Protein AF-A0A853GNQ4-F1 (afdb_monomer)

Secondary structure (DSSP, 8-state):
-------EEEEETTEEEEEEEPPPPTT--TTTT---EEEEEE--GGG--GGGEEEEE-SPPTTS--TTTT-EEEEEEE-TTSSEEEEEEESSTTS-EEEEEEEHHHHHH-SSGGGPPPSS--EEE---SSTTTT-EEEEEE-SSEEEEEE--S-TTS--EEEEEETT--EEEEEE--GGGGGS-HHHHHHBTTTBEEEEEEEEEEEEETTEEEEEEEEEEEEEE-EEEETTEEEEE-SSSB-S--TT-TTTEEEESSPPSS-B--TTS-B-EEEEEEEEEEEEEE-S----TT---TTSS------TTTTSS---TT-------TTS-EEEEEE-TTTT--EEEEEEEETTEEEEE--STT--S--EEEEEEEESSS-EEEEEESSSS-GGGSEEEEEE-TT-SSSTT-EEEEETTTEEEEE-TT--EEEE--TTS-S-----SSSEEEEEEEETTEEEEEEEE-SS-EEEEE-TT--EEEEEE-TTS-EEEEEEE-TTT--EEESSTTT--SS-SSS-------SSPPP----GGG-----PPPHHHHHHHHTPPPEEE--HHHHHHHGGGPPPEEE--HHHHHHHHHHTT--GGGSTTEEEEEE--B--EEETTEEEE--B--EEEEEE-HHHHHHHHHHHHHHHHHTT--

Foldseek 3Di:
DDPFLEWEWAQDPNWIKIKTFFDADPPDDLQFWGRQAIWIAGDPDPPGDPVRIDGQGQEDDPPPPQPRNQWGDWGWYAAHVRQWIKIWTASHPPGAIKIFIFGRVCSVPDPHSNPGHGPEDIDGDAFDPFPFRRDFREWYHNPFKIWTWTGWFQLPTWTWIFIAGSNGHTPDIQTANQVLLVDAPQCQQQNPAQCHWQTWAWHYWYDDPQKIKTKIKTKGANWWAWEDDPNFIWGFNAAFDAQDDCVDSPTIDTHPDDGPPYHDDRHDGIGGDDDMDMDMDMDIDDDDPPDPPDDPRCNNVDDPDPPVCPPDPPPPPDDDDDDDVQDKDWDWDFDPPDDGDIATQWIDHPQKIWGWDPDPPDPRQFTKMFHADDDQAFGWTKTWGGDDDQQATWIWIQGDLNHPPAHRKIWTDGNNFFIWIAGPVRDIDTTDDPPDDSDDQDDPAWAFSFFDDDPNHTAWGWTDHPPDIDTDGPPQDWAFDFDDDPVRDTDGQWTLGSVPSDTGGPDPPPDDDAAQQGDDPDDDDPDDDDDDDDPVVDPPDDDDDPLLLQLLVQWDKDKDFDPVQCVVPPPPGDIDIDTDLVSSQVSSVVSVHGPVVDPFKDKDWDAWDDFDDDPNDTPDDTDHTDMDMDGPVVVSVVSVVSSVVVCVVVVND

Mean predicted aligned error: 16.54 Å

Structure (mmCIF, N/CA/C/O backbone):
data_AF-A0A853GNQ4-F1
#
_entry.id   AF-A0A853GNQ4-F1
#
loop_
_atom_site.group_PDB
_atom_site.id
_atom_site.type_symbol
_atom_site.label_atom_id
_atom_site.label_alt_id
_atom_site.label_comp_id
_atom_site.label_asym_id
_atom_site.label_entity_id
_atom_site.label_seq_id
_atom_site.pdbx_PDB_ins_code
_atom_site.Cartn_x
_atom_site.Cartn_y
_atom_site.Cartn_z
_atom_site.occupancy
_atom_site.B_iso_or_equiv
_atom_site.auth_seq_id
_atom_site.auth_comp_id
_atom_site.auth_asym_id
_atom_site.auth_atom_id
_atom_site.pdbx_PDB_model_num
ATOM 1 N N . MET A 1 1 ? -13.465 15.544 51.931 1.00 42.69 1 MET A N 1
ATOM 2 C CA . MET A 1 1 ? -12.890 16.417 50.878 1.00 42.69 1 MET A CA 1
ATOM 3 C C . MET A 1 1 ? -12.565 15.646 49.584 1.00 42.69 1 MET A C 1
ATOM 5 O O . MET A 1 1 ? -11.575 15.931 48.926 1.00 42.69 1 MET A O 1
ATOM 9 N N . SER A 1 2 ? -13.399 14.686 49.168 1.00 52.50 2 SER A N 1
ATOM 10 C CA . SER A 1 2 ? -13.294 14.018 47.859 1.00 52.50 2 SER A CA 1
ATOM 11 C C . SER A 1 2 ? -14.700 13.767 47.302 1.00 52.50 2 SER A C 1
ATOM 13 O O . SER A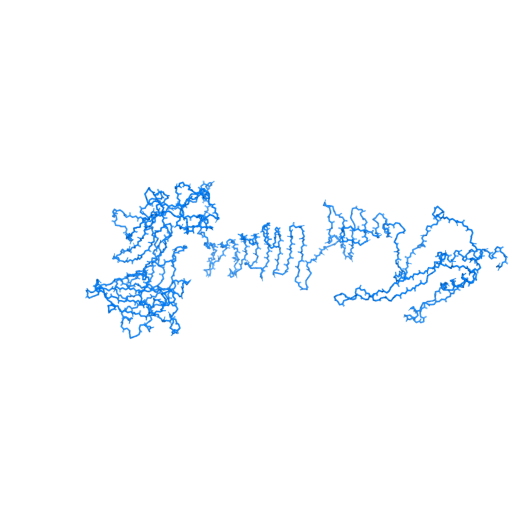 1 2 ? -15.667 13.877 48.052 1.00 52.50 2 SER A O 1
ATOM 15 N N . HIS A 1 3 ? -14.811 13.443 46.008 1.00 58.69 3 HIS A N 1
ATOM 16 C CA . HIS A 1 3 ? -16.085 13.203 45.309 1.00 58.69 3 HIS A CA 1
ATOM 17 C C . HIS A 1 3 ? -16.906 12.040 45.908 1.00 58.69 3 HIS A C 1
ATOM 19 O O . HIS A 1 3 ? -18.073 11.932 45.563 1.00 58.69 3 HIS A O 1
ATOM 25 N N . ALA A 1 4 ? -16.320 11.198 46.782 1.00 54.06 4 ALA A N 1
ATOM 26 C CA . ALA A 1 4 ? -16.986 10.092 47.488 1.00 54.06 4 ALA A CA 1
ATOM 27 C C . ALA A 1 4 ? -18.051 9.407 46.615 1.00 54.06 4 ALA A C 1
ATOM 29 O O . ALA A 1 4 ? -19.245 9.554 46.838 1.00 54.06 4 ALA A O 1
ATOM 30 N N . CYS A 1 5 ? -17.601 8.715 45.569 1.00 60.31 5 CYS A N 1
ATOM 31 C CA . CYS A 1 5 ? -18.469 8.093 44.561 1.00 60.31 5 CYS A CA 1
ATOM 32 C C . CYS A 1 5 ? -19.489 7.093 45.127 1.00 60.31 5 CYS A C 1
ATOM 34 O O . CYS A 1 5 ? -20.393 6.717 44.395 1.00 60.31 5 CYS A O 1
ATOM 36 N N . ASP A 1 6 ? -19.332 6.643 46.377 1.00 73.88 6 ASP A N 1
ATOM 37 C CA . ASP A 1 6 ? -20.373 5.880 47.058 1.00 73.88 6 ASP A CA 1
ATOM 38 C C . ASP A 1 6 ? -20.303 6.015 48.592 1.00 73.88 6 ASP A C 1
ATOM 40 O O . ASP A 1 6 ? -19.274 6.408 49.170 1.00 73.88 6 ASP A O 1
ATOM 44 N N . LEU A 1 7 ? -21.418 5.681 49.240 1.00 84.31 7 LEU A N 1
ATOM 45 C CA . LEU A 1 7 ? -21.620 5.687 50.684 1.00 84.31 7 LEU A CA 1
ATOM 46 C C . LEU A 1 7 ? -22.394 4.425 51.079 1.00 84.31 7 LEU A C 1
ATOM 48 O O . LEU A 1 7 ? -23.570 4.281 50.755 1.00 84.31 7 LEU A O 1
ATOM 52 N N . SER A 1 8 ? -21.761 3.536 51.839 1.00 88.75 8 SER A N 1
ATOM 53 C CA . SER A 1 8 ? -22.449 2.376 52.425 1.00 88.75 8 SER A CA 1
ATOM 54 C C . SER A 1 8 ? -22.716 2.601 53.909 1.00 88.75 8 SER A C 1
ATOM 56 O O . SER A 1 8 ? -22.018 3.375 54.564 1.00 88.75 8 SER A O 1
ATOM 58 N N . ALA A 1 9 ? -23.746 1.950 54.444 1.00 90.00 9 ALA A N 1
ATOM 59 C CA . ALA A 1 9 ? -24.198 2.156 55.813 1.00 90.00 9 ALA A CA 1
ATOM 60 C C . ALA A 1 9 ? -24.404 0.823 56.537 1.00 90.00 9 ALA A C 1
ATOM 62 O O . ALA A 1 9 ? -24.900 -0.135 55.947 1.00 90.00 9 ALA A O 1
ATOM 63 N N . LEU A 1 10 ? -24.052 0.779 57.821 1.00 90.88 10 LEU A N 1
ATOM 64 C CA . LEU A 1 10 ? -24.299 -0.352 58.715 1.00 90.88 10 LEU A CA 1
ATOM 65 C C . LEU A 1 10 ? -24.831 0.143 60.054 1.00 90.88 10 LEU A C 1
ATOM 67 O O . LEU A 1 10 ? -24.395 1.176 60.554 1.00 90.88 10 LEU A O 1
ATOM 71 N N . VAL A 1 11 ? -25.738 -0.621 60.655 1.00 89.81 11 VAL A N 1
ATOM 72 C CA . VAL A 1 11 ? -26.189 -0.380 62.028 1.00 89.81 11 VAL A CA 1
ATOM 73 C C . VAL A 1 11 ? -25.458 -1.353 62.945 1.00 89.81 11 VAL A C 1
ATOM 75 O O . VAL A 1 11 ? -25.589 -2.565 62.791 1.00 89.81 11 VAL A O 1
ATOM 78 N N . GLU A 1 12 ? -24.688 -0.830 63.897 1.00 86.75 12 GLU A N 1
ATOM 79 C CA . GLU A 1 12 ? -23.940 -1.628 64.874 1.00 86.75 12 GLU A CA 1
ATOM 80 C C . GLU A 1 12 ? -24.189 -1.082 66.273 1.00 86.75 12 GLU A C 1
ATOM 82 O O . GLU A 1 12 ? -23.987 0.103 66.516 1.00 86.75 12 GLU A O 1
ATOM 87 N N . SER A 1 13 ? -24.611 -1.938 67.206 1.00 85.69 13 SER A N 1
ATOM 88 C CA . SER A 1 13 ? -24.829 -1.548 68.609 1.00 85.69 13 SER A CA 1
ATOM 89 C C . SER A 1 13 ? -25.753 -0.327 68.787 1.00 85.69 13 SER A C 1
ATOM 91 O O . SER A 1 13 ? -25.577 0.452 69.717 1.00 85.69 13 SER A O 1
ATOM 93 N N . SER A 1 14 ? -26.766 -0.190 67.923 1.00 89.00 14 SER A N 1
ATOM 94 C CA . SER A 1 14 ? -27.712 0.945 67.840 1.00 89.00 14 SER A CA 1
ATOM 95 C C . SER A 1 14 ? -27.162 2.245 67.236 1.00 89.00 14 SER A C 1
ATOM 97 O O . SER A 1 14 ? -27.915 3.206 67.103 1.00 89.00 14 SER A O 1
ATOM 99 N N . ASP A 1 15 ? -25.897 2.272 66.814 1.00 92.88 15 ASP A N 1
ATOM 100 C CA . ASP A 1 15 ? -25.298 3.396 66.096 1.00 92.88 15 ASP A CA 1
ATOM 101 C C . ASP A 1 15 ? -25.353 3.170 64.576 1.00 92.88 15 ASP A C 1
ATOM 103 O O . ASP A 1 15 ? -25.150 2.051 64.092 1.00 92.88 15 ASP A O 1
ATOM 107 N N . LEU A 1 16 ? -25.582 4.242 63.811 1.00 94.19 16 LEU A N 1
ATOM 108 C CA . LEU A 1 16 ? -25.455 4.233 62.353 1.00 94.19 16 LEU A CA 1
ATOM 109 C C . LEU A 1 16 ? -24.019 4.585 61.958 1.00 94.19 16 LEU A C 1
ATOM 111 O O . LEU A 1 16 ? -23.523 5.666 62.272 1.00 94.19 16 LEU A O 1
ATOM 115 N N . TRP A 1 17 ? -23.377 3.691 61.219 1.00 94.31 17 TRP A N 1
ATOM 116 C CA . TRP A 1 17 ? -22.021 3.852 60.718 1.00 94.31 17 TRP A CA 1
ATOM 117 C C . TRP A 1 17 ? -22.025 3.995 59.206 1.00 94.31 17 TRP A C 1
ATOM 119 O O . TRP A 1 17 ? -22.585 3.153 58.506 1.00 94.31 17 TRP A O 1
ATOM 129 N N . LEU A 1 18 ? -21.367 5.033 58.700 1.00 93.56 18 LEU A N 1
ATOM 130 C CA . LEU A 1 18 ? -21.204 5.269 57.271 1.00 93.56 18 LEU A CA 1
ATOM 131 C C . LEU A 1 18 ? -19.776 4.944 56.835 1.00 93.56 18 LEU A C 1
ATOM 133 O O . LEU A 1 18 ? -18.813 5.276 57.527 1.00 93.56 18 LEU A O 1
ATOM 137 N N . TYR A 1 19 ? -19.650 4.320 55.671 1.00 92.50 19 TYR A N 1
ATOM 138 C CA . TYR A 1 19 ? -18.388 3.916 55.071 1.00 92.50 19 TYR A CA 1
ATOM 139 C C . TYR A 1 19 ? -18.248 4.594 53.719 1.00 92.50 19 TYR A C 1
ATOM 141 O O . TYR A 1 19 ? -19.098 4.450 52.839 1.00 92.50 19 TYR A O 1
ATOM 149 N N . THR A 1 20 ? -17.162 5.337 53.558 1.00 90.88 20 THR A N 1
ATOM 150 C CA . THR A 1 20 ? -16.840 6.040 52.316 1.00 90.88 20 THR A CA 1
ATOM 151 C C . THR A 1 20 ? -15.331 6.113 52.134 1.00 90.88 20 THR A C 1
ATOM 153 O O . THR A 1 20 ? -14.570 5.638 52.974 1.00 90.88 20 THR A O 1
ATOM 156 N N . THR A 1 21 ? -14.875 6.656 51.012 1.00 89.88 21 THR A N 1
ATOM 157 C CA . THR A 1 21 ? -13.457 6.807 50.686 1.00 89.88 21 THR A CA 1
ATOM 158 C C . THR A 1 21 ? -12.678 7.476 51.823 1.00 89.88 21 THR A C 1
ATOM 160 O O . THR A 1 21 ? -13.117 8.491 52.363 1.00 89.88 21 THR A O 1
ATOM 163 N N . ALA A 1 22 ? -11.492 6.942 52.142 1.00 88.88 22 ALA A N 1
ATOM 164 C CA . ALA A 1 22 ? -10.629 7.500 53.183 1.00 88.88 22 ALA A CA 1
ATOM 165 C C . ALA A 1 22 ? -10.353 8.999 52.981 1.00 88.88 22 ALA A C 1
ATOM 167 O O . ALA A 1 22 ? -10.113 9.456 51.854 1.00 88.88 22 ALA A O 1
ATOM 168 N N . VAL A 1 23 ? -10.308 9.742 54.092 1.00 83.00 23 VAL A N 1
ATOM 169 C CA . VAL A 1 23 ? -9.900 11.151 54.101 1.00 83.00 23 VAL A CA 1
ATOM 170 C C . VAL A 1 23 ? -8.544 11.292 53.410 1.00 83.00 23 VAL A C 1
ATOM 172 O O . VAL A 1 23 ? -7.575 10.597 53.720 1.00 83.00 23 VAL A O 1
ATOM 175 N N . THR A 1 24 ? -8.496 12.186 52.426 1.00 79.81 24 THR A N 1
ATOM 176 C CA . THR A 1 24 ? -7.258 12.518 51.720 1.00 79.81 24 THR A CA 1
ATOM 177 C C . THR A 1 24 ? -6.514 13.580 52.530 1.00 79.81 24 THR A C 1
ATOM 179 O O . THR A 1 24 ? -7.155 14.566 52.893 1.00 79.81 24 THR A O 1
ATOM 182 N N . PRO A 1 25 ? -5.219 13.387 52.848 1.00 74.62 25 PRO A N 1
ATOM 183 C CA . PRO A 1 25 ? -4.433 14.389 53.564 1.00 74.62 25 PRO A CA 1
ATOM 184 C C . PRO A 1 25 ? -4.354 15.721 52.812 1.00 74.62 25 PRO A C 1
ATOM 186 O O . PRO A 1 25 ? -4.385 15.740 51.578 1.00 74.62 25 PRO A O 1
ATOM 189 N N . ASP A 1 26 ? -4.187 16.812 53.556 1.00 73.69 26 ASP A N 1
ATOM 190 C CA . ASP A 1 26 ? -4.033 18.152 52.988 1.00 73.69 26 ASP A CA 1
ATOM 191 C C . ASP A 1 26 ? -2.835 18.222 52.025 1.00 73.69 26 ASP A C 1
ATOM 193 O O . ASP A 1 26 ? -1.778 17.635 52.264 1.00 73.69 26 ASP A O 1
ATOM 197 N N . GLY A 1 27 ? -3.014 18.920 50.899 1.00 72.12 27 GLY A N 1
ATOM 198 C CA . GLY A 1 27 ? -1.998 19.057 49.847 1.00 72.12 27 GLY A CA 1
ATOM 199 C C . GLY A 1 27 ? -1.916 17.894 48.846 1.00 72.12 27 GLY A C 1
ATOM 200 O O . GLY A 1 27 ? -1.177 17.998 47.869 1.00 72.12 27 GLY A O 1
ATOM 201 N N . ILE A 1 28 ? -2.689 16.813 49.023 1.00 73.81 28 ILE A N 1
ATOM 202 C CA . ILE A 1 28 ? -2.735 15.681 48.084 1.00 73.81 28 ILE A CA 1
ATOM 203 C C . ILE A 1 28 ? -4.020 15.734 47.253 1.00 73.81 28 ILE A C 1
ATOM 205 O O . ILE A 1 28 ? -5.128 15.704 47.785 1.00 73.81 28 ILE A O 1
ATOM 209 N N . SER A 1 29 ? -3.889 15.750 45.923 1.00 71.50 29 SER A N 1
ATOM 210 C CA . SER A 1 29 ? -5.058 15.657 45.045 1.00 71.50 29 SER A CA 1
ATOM 211 C C . SER A 1 29 ? -5.661 14.250 45.063 1.00 71.50 29 SER A C 1
ATOM 213 O O . SER A 1 29 ? -4.972 13.234 44.928 1.00 71.50 29 SER A O 1
ATOM 215 N N . VAL A 1 30 ? -6.991 14.189 45.121 1.00 65.94 30 VAL A N 1
ATOM 216 C CA . VAL A 1 30 ? -7.774 12.952 44.975 1.00 65.94 30 VAL A CA 1
ATOM 217 C C . VAL A 1 30 ? -7.505 12.226 43.656 1.00 65.94 30 VAL A C 1
ATOM 219 O O . VAL A 1 30 ? -7.636 11.006 43.592 1.00 65.94 30 VAL A O 1
ATOM 222 N N . SER A 1 31 ? -7.102 12.956 42.611 1.00 67.19 31 SER A N 1
ATOM 223 C CA . SER A 1 31 ? -6.839 12.401 41.282 1.00 67.19 31 SER A CA 1
ATOM 224 C C . SER A 1 31 ? -5.435 11.819 41.110 1.00 67.19 31 SER A C 1
ATOM 226 O O . SER A 1 31 ? -5.236 11.068 40.155 1.00 67.19 31 SER A O 1
ATOM 228 N N . THR A 1 32 ? -4.493 12.133 42.006 1.00 70.00 32 THR A N 1
ATOM 229 C CA . THR A 1 32 ? -3.078 11.728 41.897 1.00 70.00 32 THR A CA 1
ATOM 230 C C . THR A 1 32 ? -2.548 10.981 43.121 1.00 70.00 32 THR A C 1
ATOM 232 O O . THR A 1 32 ? -1.517 10.325 43.022 1.00 70.00 32 THR A O 1
ATOM 235 N N . GLY A 1 33 ? -3.247 11.020 44.259 1.00 72.75 33 GLY A N 1
ATOM 236 C CA . GLY A 1 33 ? -2.798 10.329 45.472 1.00 72.75 33 GLY A CA 1
ATOM 237 C C . GLY A 1 33 ? -3.847 10.119 46.567 1.00 72.75 33 GLY A C 1
ATOM 238 O O . GLY A 1 33 ? -3.520 9.520 47.589 1.00 72.75 33 GLY A O 1
ATOM 239 N N . GLY A 1 34 ? -5.090 10.577 46.390 1.00 80.38 34 GLY A N 1
ATOM 240 C CA . GLY A 1 34 ? -6.155 10.393 47.383 1.00 80.38 34 GLY A CA 1
ATOM 241 C C . GLY A 1 34 ? -6.927 9.074 47.273 1.00 80.38 34 GLY A C 1
ATOM 242 O O . GLY A 1 34 ? -6.789 8.306 46.319 1.00 80.38 34 GLY A O 1
ATOM 243 N N . GLY A 1 35 ? -7.764 8.820 48.283 1.00 83.81 35 GLY A N 1
ATOM 244 C CA . GLY A 1 35 ? -8.585 7.610 48.391 1.00 83.81 35 GLY A CA 1
ATOM 245 C C . GLY A 1 35 ? -7.771 6.348 48.663 1.00 83.81 35 GLY A C 1
ATOM 246 O O . GLY A 1 35 ? -7.770 5.417 47.864 1.00 83.81 35 GLY A O 1
ATOM 247 N N . LYS A 1 36 ? -7.067 6.337 49.798 1.00 90.69 36 LYS A N 1
ATOM 248 C CA . LYS A 1 36 ? -6.101 5.301 50.195 1.00 90.69 36 LYS A CA 1
ATOM 249 C C . LYS A 1 36 ? -6.670 4.263 51.173 1.00 90.69 36 LYS A C 1
ATOM 251 O O . LYS A 1 36 ? -5.971 3.818 52.078 1.00 90.69 36 LYS A O 1
ATOM 256 N N . GLY A 1 37 ? -7.944 3.915 51.013 1.00 91.88 37 GLY A N 1
ATOM 257 C CA . GLY A 1 37 ? -8.697 3.037 51.912 1.00 91.88 37 GLY A CA 1
ATOM 258 C C . GLY A 1 37 ? -10.110 3.564 52.149 1.00 91.88 37 GLY A C 1
ATOM 259 O O . GLY A 1 37 ? -10.688 4.188 51.253 1.00 91.88 37 GLY A O 1
ATOM 260 N N . TRP A 1 38 ? -10.641 3.376 53.359 1.00 93.25 38 TRP A N 1
ATOM 261 C CA . TRP A 1 38 ? -11.971 3.862 53.744 1.00 93.25 38 TRP A CA 1
ATOM 262 C C . TRP A 1 38 ? -11.959 4.673 55.041 1.00 93.25 38 TRP A C 1
ATOM 264 O O . TRP A 1 38 ? -11.037 4.588 55.848 1.00 93.25 38 TRP A O 1
ATOM 274 N N . SER A 1 39 ? -13.013 5.450 55.244 1.00 93.00 39 SER A N 1
ATOM 275 C CA . SER A 1 39 ? -13.362 6.078 56.510 1.00 93.00 39 SER A CA 1
ATOM 276 C C . SER A 1 39 ? -14.633 5.445 57.055 1.00 93.00 39 SER A C 1
ATOM 278 O O . SER A 1 39 ? -15.572 5.210 56.299 1.00 93.00 39 SER A O 1
ATOM 280 N N . LYS A 1 40 ? -14.650 5.186 58.362 1.00 94.19 40 LYS A N 1
ATOM 281 C CA . LYS A 1 40 ? -15.812 4.789 59.156 1.00 94.19 40 LYS A CA 1
ATOM 282 C C . LYS A 1 40 ? -16.270 6.003 59.954 1.00 94.19 40 LYS A C 1
ATOM 284 O O . LYS A 1 40 ? -15.475 6.596 60.683 1.00 94.19 40 LYS A O 1
ATOM 289 N N . ILE A 1 41 ? -17.526 6.385 59.780 1.00 94.31 41 ILE A N 1
ATOM 290 C CA . ILE A 1 41 ? -18.100 7.608 60.339 1.00 94.31 41 ILE A CA 1
ATOM 291 C C . ILE A 1 41 ? -19.252 7.222 61.250 1.00 94.31 41 ILE A C 1
ATOM 293 O O . ILE A 1 41 ? -20.198 6.590 60.781 1.00 94.31 41 ILE A O 1
ATOM 297 N N . LYS A 1 42 ? -19.201 7.617 62.523 1.00 95.38 42 LYS A N 1
ATOM 298 C CA . LYS A 1 42 ? -20.374 7.533 63.395 1.00 95.38 42 LYS A CA 1
ATOM 299 C C . LYS A 1 42 ? -21.337 8.653 63.012 1.00 95.38 42 LYS A C 1
ATOM 301 O O . LYS A 1 42 ? -21.017 9.828 63.162 1.00 95.38 42 LYS A O 1
ATOM 306 N N . TRP A 1 43 ? -22.500 8.310 62.471 1.00 94.44 43 TRP A N 1
ATOM 307 C CA . TRP A 1 43 ? -23.469 9.311 62.046 1.00 94.44 43 TRP A CA 1
ATOM 308 C C . TRP A 1 43 ? -24.256 9.851 63.238 1.00 94.44 43 TRP A C 1
ATOM 310 O O . TRP A 1 43 ? -25.045 9.137 63.853 1.00 94.44 43 TRP A O 1
ATOM 320 N N . MET A 1 44 ? -24.085 11.144 63.509 1.00 93.81 44 MET A N 1
ATOM 321 C CA . MET A 1 44 ? -24.742 11.876 64.596 1.00 93.81 44 MET A CA 1
ATOM 322 C C . MET A 1 44 ? -25.726 12.928 64.052 1.00 93.81 44 MET A C 1
ATOM 324 O O . MET A 1 44 ? -26.006 13.939 64.697 1.00 93.81 44 MET A O 1
ATOM 328 N N . GLY A 1 45 ? -26.233 12.738 62.827 1.00 92.00 45 GLY A N 1
ATOM 329 C CA . GLY A 1 45 ? -27.059 13.740 62.153 1.00 92.00 45 GLY A CA 1
ATOM 330 C C . GLY A 1 45 ? -26.264 15.007 61.824 1.00 92.00 45 GLY A C 1
ATOM 331 O O . GLY A 1 45 ? -25.087 14.946 61.466 1.00 92.00 45 GLY A O 1
ATOM 332 N N . ALA A 1 46 ? -26.899 16.170 61.990 1.00 93.06 46 ALA A N 1
ATOM 333 C CA . ALA A 1 46 ? -26.263 17.477 61.792 1.00 93.06 46 ALA A CA 1
ATOM 334 C C . ALA A 1 46 ? -25.096 17.752 62.764 1.00 93.06 46 ALA A C 1
ATOM 336 O O . ALA A 1 46 ? -24.297 18.649 62.511 1.00 93.06 46 ALA A O 1
ATOM 337 N N . SER A 1 47 ? -24.984 16.985 63.853 1.00 94.62 47 SER A N 1
ATOM 338 C CA . SER A 1 47 ? -23.898 17.094 64.833 1.00 94.62 47 SER A CA 1
ATOM 339 C C . SER A 1 47 ? -22.661 16.262 64.478 1.00 94.62 47 SER A C 1
ATOM 341 O O . SER A 1 47 ? -21.708 16.266 65.250 1.00 94.62 47 SER A O 1
ATOM 343 N N . THR A 1 48 ? -22.657 15.553 63.342 1.00 93.19 48 THR A N 1
ATOM 344 C CA . THR A 1 48 ? -21.491 14.776 62.891 1.00 93.19 48 THR A CA 1
ATOM 345 C C . THR A 1 48 ? -20.290 15.698 62.676 1.00 93.19 48 THR A C 1
ATOM 347 O O . THR A 1 48 ? -20.365 16.671 61.925 1.00 93.19 48 THR A O 1
ATOM 350 N N . SER A 1 49 ? -19.173 15.382 63.323 1.00 92.31 49 SER A N 1
ATOM 351 C CA . SER A 1 49 ? -17.953 16.185 63.353 1.00 92.31 49 SER A CA 1
ATOM 352 C C . SER A 1 49 ? -16.740 15.398 62.847 1.00 92.31 49 SER A C 1
ATOM 354 O O . SER A 1 49 ? -16.801 14.191 62.619 1.00 92.31 49 SER A O 1
ATOM 356 N N . GLN A 1 50 ? -15.592 16.066 62.703 1.00 88.25 50 GLN A N 1
ATOM 357 C CA . GLN A 1 50 ? -14.341 15.401 62.318 1.00 88.25 50 GLN A CA 1
ATOM 358 C C . GLN A 1 50 ? -13.897 14.334 63.339 1.00 88.25 50 GLN A C 1
ATOM 360 O O . GLN A 1 50 ? -13.234 13.375 62.951 1.00 88.25 50 GLN A O 1
ATOM 365 N N . GLY A 1 51 ? -14.271 14.481 64.618 1.00 91.50 51 GLY A N 1
ATOM 366 C CA . GLY A 1 51 ? -13.963 13.511 65.674 1.00 91.50 51 GLY A CA 1
ATOM 367 C C . GLY A 1 51 ? -14.724 12.189 65.537 1.00 91.50 51 GLY A C 1
ATOM 368 O O . GLY A 1 51 ? -14.282 11.174 66.064 1.00 91.50 51 GLY A O 1
ATOM 369 N N . ASP A 1 52 ? -15.819 12.183 64.775 1.00 93.69 52 ASP A N 1
ATOM 370 C CA . ASP A 1 52 ? -16.640 10.995 64.518 1.00 93.69 52 ASP A CA 1
ATOM 371 C C . ASP A 1 52 ? -16.119 10.158 63.336 1.00 93.69 52 ASP A C 1
ATOM 373 O O . ASP A 1 52 ? -16.704 9.129 62.990 1.00 93.69 52 ASP A O 1
ATOM 377 N N . ILE A 1 53 ? -15.027 10.597 62.696 1.00 92.38 53 ILE A N 1
ATOM 378 C CA . ILE A 1 53 ? -14.452 9.993 61.493 1.00 92.38 53 ILE A CA 1
ATOM 379 C C . ILE A 1 53 ? -13.151 9.274 61.845 1.00 92.38 53 ILE A C 1
ATOM 381 O O . ILE A 1 53 ? -12.147 9.899 62.177 1.00 92.38 53 ILE A O 1
ATOM 385 N N . THR A 1 54 ? -13.126 7.958 61.651 1.00 93.31 54 THR A N 1
ATOM 386 C CA . THR A 1 54 ? -11.896 7.155 61.710 1.00 93.31 54 THR A CA 1
ATOM 387 C C . THR A 1 54 ? -11.516 6.701 60.305 1.00 93.31 54 THR A C 1
ATOM 389 O O . THR A 1 54 ? -12.348 6.145 59.594 1.00 93.31 54 THR A O 1
ATOM 392 N N . SER A 1 55 ? -10.276 6.942 59.867 1.00 92.00 55 SER A N 1
ATOM 393 C CA . SER A 1 55 ? -9.810 6.555 58.524 1.00 92.00 55 SER A CA 1
ATOM 394 C C . SER A 1 55 ? -8.827 5.395 58.580 1.00 92.00 55 SER A C 1
ATOM 396 O O . SER A 1 55 ? -7.785 5.491 59.222 1.00 92.00 55 SER A O 1
ATOM 398 N N . TYR A 1 56 ? -9.129 4.333 57.843 1.00 94.12 56 TYR A N 1
ATOM 399 C CA . TYR A 1 56 ? -8.312 3.136 57.720 1.00 94.12 56 TYR A CA 1
ATOM 400 C C . TYR A 1 56 ? -7.606 3.143 56.372 1.00 94.12 56 TYR A C 1
ATOM 402 O O . TYR A 1 56 ? -8.227 3.048 55.308 1.00 94.12 56 TYR A O 1
ATOM 410 N N . ARG A 1 57 ? -6.282 3.296 56.418 1.00 91.81 57 ARG A N 1
ATOM 411 C CA . ARG A 1 57 ? -5.446 3.376 55.223 1.00 91.81 57 ARG A CA 1
ATOM 412 C C . ARG A 1 57 ? -4.831 2.025 54.916 1.00 91.81 57 ARG A C 1
ATOM 414 O O . ARG A 1 57 ? -3.899 1.613 55.589 1.00 91.81 57 ARG A O 1
ATOM 421 N N . VAL A 1 58 ? -5.328 1.380 53.872 1.00 94.62 58 VAL A N 1
ATOM 422 C CA . VAL A 1 58 ? -4.820 0.082 53.400 1.00 94.62 58 VAL A CA 1
ATOM 423 C C . VAL A 1 58 ? -3.927 0.215 52.163 1.00 94.62 58 VAL A C 1
ATOM 425 O O . VAL A 1 58 ? -3.321 -0.755 51.720 1.00 94.62 58 VAL A O 1
ATOM 428 N N . PHE A 1 59 ? -3.805 1.430 51.613 1.00 93.56 59 PHE A N 1
ATOM 429 C CA . PHE A 1 59 ? -2.888 1.757 50.520 1.00 93.56 59 PHE A CA 1
ATOM 430 C C . PHE A 1 59 ? -1.859 2.808 50.960 1.00 93.56 59 PHE A C 1
ATOM 432 O O . PHE A 1 59 ? -2.198 3.830 51.568 1.00 93.56 59 PHE A O 1
ATOM 439 N N . GLY A 1 60 ? -0.593 2.586 50.603 1.00 90.19 60 GLY A N 1
ATOM 440 C CA . GLY A 1 60 ? 0.486 3.545 50.835 1.00 90.19 60 GLY A CA 1
ATOM 441 C C . GLY A 1 60 ? 0.358 4.822 50.001 1.00 90.19 60 GLY A C 1
ATOM 442 O O . GLY A 1 60 ? -0.360 4.883 48.996 1.00 90.19 60 GLY A O 1
ATOM 443 N N . ASN A 1 61 ? 1.060 5.866 50.438 1.00 87.50 61 ASN A N 1
ATOM 444 C CA . ASN A 1 61 ? 1.271 7.064 49.624 1.00 87.50 61 ASN A CA 1
ATOM 445 C C . ASN A 1 61 ? 2.253 6.752 48.497 1.00 87.50 61 ASN A C 1
ATOM 447 O O . ASN A 1 61 ? 3.114 5.901 48.670 1.00 87.50 61 ASN A O 1
ATOM 451 N N . ALA A 1 62 ? 2.159 7.473 47.381 1.00 85.31 62 ALA A N 1
ATOM 452 C CA . ALA A 1 62 ? 3.134 7.341 46.304 1.00 85.31 62 ALA A CA 1
ATOM 453 C C . ALA A 1 62 ? 4.566 7.566 46.830 1.00 85.31 62 ALA A C 1
ATOM 455 O O . ALA A 1 62 ? 4.820 8.562 47.509 1.00 85.31 62 ALA A O 1
ATOM 456 N N . GLY A 1 63 ? 5.476 6.639 46.521 1.00 85.38 63 GLY A N 1
ATOM 457 C CA . GLY A 1 63 ? 6.872 6.672 46.961 1.00 85.38 63 GLY A CA 1
ATOM 458 C C . GLY A 1 63 ? 7.110 6.140 48.379 1.00 85.38 63 GLY A C 1
ATOM 459 O O . GLY A 1 63 ? 8.226 6.250 48.879 1.00 85.38 63 GLY A O 1
ATOM 460 N N . SER A 1 64 ? 6.098 5.567 49.042 1.00 88.62 64 SER A N 1
ATOM 461 C CA . SER A 1 64 ? 6.259 4.940 50.358 1.00 88.62 64 SER A CA 1
ATOM 462 C C . SER A 1 64 ? 6.842 3.522 50.294 1.00 88.62 64 SER A C 1
ATOM 464 O O . SER A 1 64 ? 7.056 2.923 51.344 1.00 88.62 64 SER A O 1
ATOM 466 N N . GLY A 1 65 ? 7.018 2.944 49.101 1.00 89.06 65 GLY A N 1
ATOM 467 C CA . GLY A 1 65 ? 7.479 1.565 48.901 1.00 89.06 65 GLY A CA 1
ATOM 468 C C . GLY A 1 65 ? 6.429 0.503 49.247 1.00 89.06 65 GLY A C 1
ATOM 469 O O . GLY A 1 65 ? 6.733 -0.686 49.314 1.00 89.06 65 GLY A O 1
ATOM 470 N N . HIS A 1 66 ? 5.181 0.911 49.485 1.00 93.12 66 HIS A N 1
ATOM 471 C CA . HIS A 1 66 ? 4.093 -0.013 49.793 1.00 93.12 66 HIS A CA 1
ATOM 472 C C . HIS A 1 66 ? 3.586 -0.665 48.504 1.00 93.12 66 HIS A C 1
ATOM 474 O O . HIS A 1 66 ? 3.331 0.026 47.522 1.00 93.12 66 HIS A O 1
ATOM 480 N N . ARG A 1 67 ? 3.319 -1.974 48.515 1.00 91.94 67 ARG A N 1
ATOM 481 C CA . ARG A 1 67 ? 2.909 -2.739 47.316 1.00 91.94 67 ARG A CA 1
ATOM 482 C C . ARG A 1 67 ? 1.659 -2.216 46.586 1.00 91.94 67 ARG A C 1
ATOM 484 O O . ARG A 1 67 ? 1.464 -2.510 45.413 1.00 91.94 67 ARG A O 1
ATOM 491 N N . PHE A 1 68 ? 0.813 -1.441 47.270 1.00 93.19 68 PHE A N 1
ATOM 492 C CA . PHE A 1 68 ? -0.381 -0.790 46.700 1.00 93.19 68 PHE A CA 1
ATOM 493 C C . PHE A 1 68 ? -0.298 0.745 46.653 1.00 93.19 68 PHE A C 1
ATOM 495 O O . PHE A 1 68 ? -1.322 1.424 46.619 1.00 93.19 68 PHE A O 1
ATOM 502 N N . GLU A 1 69 ? 0.902 1.325 46.687 1.00 90.88 69 GLU A N 1
ATOM 503 C CA . GLU A 1 69 ? 1.083 2.783 46.690 1.00 90.88 69 GLU A CA 1
ATOM 504 C C . GLU A 1 69 ? 0.579 3.497 45.428 1.00 90.88 69 GLU A C 1
ATOM 506 O O . GLU A 1 69 ? 0.230 4.677 45.485 1.00 90.88 69 GLU A O 1
ATOM 511 N N . SER A 1 70 ? 0.491 2.789 44.303 1.00 89.31 70 SER A N 1
ATOM 512 C CA . SER A 1 70 ? 0.017 3.330 43.028 1.00 89.31 70 SER A CA 1
ATOM 513 C C . SER A 1 70 ? -1.508 3.402 42.919 1.00 89.31 70 SER A C 1
ATOM 515 O O . SER A 1 70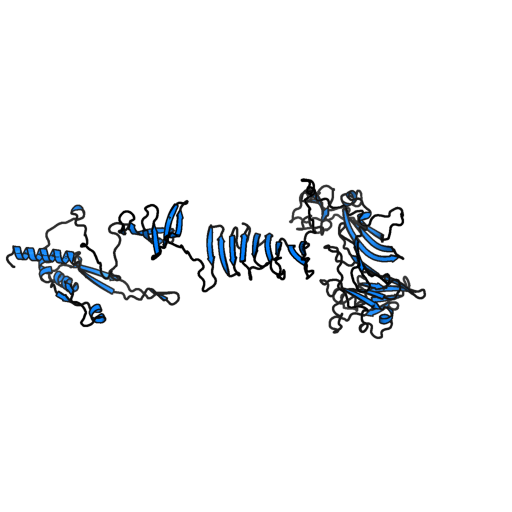 ? -2.027 4.158 42.102 1.00 89.31 70 SER A O 1
ATOM 517 N N . TYR A 1 71 ? -2.256 2.672 43.753 1.00 91.06 71 TYR A N 1
ATOM 518 C CA . TYR A 1 71 ? -3.717 2.656 43.675 1.00 91.06 71 TYR A CA 1
ATOM 519 C C . TYR A 1 71 ? -4.335 3.934 44.246 1.00 91.06 71 TYR A C 1
ATOM 521 O O . TYR A 1 71 ? -3.992 4.375 45.345 1.00 91.06 71 TYR A O 1
ATOM 529 N N . ILE A 1 72 ? -5.266 4.522 43.498 1.00 87.31 72 ILE A N 1
ATOM 530 C CA . ILE A 1 72 ? -5.940 5.785 43.817 1.00 87.31 72 ILE A CA 1
ATOM 531 C C . ILE A 1 72 ? -7.456 5.665 43.658 1.00 87.31 72 ILE A C 1
ATOM 533 O O . ILE A 1 72 ? -7.961 4.794 42.942 1.00 87.31 72 ILE A O 1
ATOM 537 N N . GLY A 1 73 ? -8.183 6.596 44.281 1.00 84.06 73 GLY A N 1
ATOM 538 C CA . GLY A 1 73 ? -9.624 6.752 44.084 1.00 84.06 73 GLY A CA 1
ATOM 539 C C . GLY A 1 73 ? -10.432 5.522 44.501 1.00 84.06 73 GLY A C 1
ATOM 540 O O . GLY A 1 73 ? -11.302 5.098 43.746 1.00 84.06 73 GLY A O 1
ATOM 541 N N . ALA A 1 74 ? -10.105 4.947 45.662 1.00 88.75 74 ALA A N 1
ATOM 542 C CA . ALA A 1 74 ? -10.828 3.829 46.259 1.00 88.75 74 ALA A CA 1
ATOM 543 C 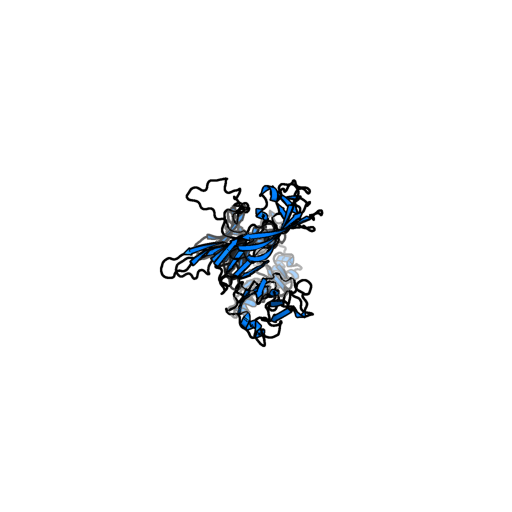C . ALA A 1 74 ? -12.315 4.141 46.484 1.00 88.75 74 ALA A C 1
ATOM 545 O O . ALA A 1 74 ? -12.653 5.096 47.189 1.00 88.75 74 ALA A O 1
ATOM 546 N N . THR A 1 75 ? -13.181 3.281 45.960 1.00 90.62 75 THR A N 1
ATOM 547 C CA . THR A 1 75 ? -14.617 3.233 46.249 1.00 90.62 75 THR A CA 1
ATOM 548 C C . THR A 1 75 ? -14.873 2.079 47.216 1.00 90.62 75 THR A C 1
ATOM 550 O O . THR A 1 75 ? -14.783 0.930 46.780 1.00 90.62 75 THR A O 1
ATOM 553 N N . PRO A 1 76 ? -15.115 2.332 48.515 1.00 92.88 76 PRO A N 1
ATOM 554 C CA . PRO A 1 76 ? -15.382 1.269 49.471 1.00 92.88 76 PRO A CA 1
ATOM 555 C C . PRO A 1 76 ? -16.879 0.984 49.637 1.00 92.88 76 PRO A C 1
ATOM 557 O O . PRO A 1 76 ? -17.693 1.904 49.623 1.00 92.88 76 PRO A O 1
ATOM 560 N N . ALA A 1 77 ? -17.218 -0.276 49.896 1.00 93.94 77 ALA A N 1
ATOM 561 C CA . ALA A 1 77 ? -18.540 -0.693 50.347 1.00 93.94 77 ALA A CA 1
ATOM 562 C C . ALA A 1 77 ? -18.410 -1.736 51.460 1.00 93.94 77 ALA A C 1
ATOM 564 O O . ALA A 1 77 ? -17.735 -2.756 51.291 1.00 93.94 77 ALA A O 1
ATOM 565 N N . ALA A 1 78 ? -19.051 -1.487 52.599 1.00 94.31 78 ALA A N 1
ATOM 566 C CA . ALA A 1 78 ? -19.162 -2.481 53.655 1.00 94.31 78 ALA A CA 1
ATOM 567 C C . ALA A 1 78 ? -20.216 -3.532 53.275 1.00 94.31 78 ALA A C 1
ATOM 569 O O . ALA A 1 78 ? -21.265 -3.193 52.722 1.00 94.31 78 ALA A O 1
ATOM 570 N N . SER A 1 79 ? -19.937 -4.807 53.551 1.00 94.38 79 SER A N 1
ATOM 571 C CA . SER A 1 79 ? -20.906 -5.878 53.319 1.00 94.38 79 SER A CA 1
ATOM 572 C C . SER A 1 79 ? -22.070 -5.792 54.302 1.00 94.38 79 SER A C 1
ATOM 574 O O . SER A 1 79 ? -21.880 -5.400 55.452 1.00 94.38 79 SER A O 1
ATOM 576 N N . THR A 1 80 ? -23.271 -6.198 53.884 1.00 92.00 80 THR A N 1
ATOM 577 C CA . THR A 1 80 ? -24.486 -6.128 54.721 1.00 92.00 80 THR A CA 1
ATOM 578 C C . THR A 1 80 ? -24.402 -6.945 56.013 1.00 92.00 80 THR A C 1
ATOM 580 O O . THR A 1 80 ? -25.088 -6.628 56.979 1.00 92.00 80 THR A O 1
ATOM 583 N N . ASP A 1 81 ? -23.560 -7.983 56.058 1.00 92.44 81 ASP A N 1
ATOM 584 C CA . ASP A 1 81 ? -23.269 -8.775 57.264 1.00 92.44 81 ASP A CA 1
ATOM 585 C C . ASP A 1 81 ? -22.193 -8.142 58.176 1.00 92.44 81 ASP A C 1
ATOM 587 O O . ASP A 1 81 ? -21.858 -8.685 59.231 1.00 92.44 81 ASP A O 1
ATOM 591 N N . GLY A 1 82 ? -21.614 -7.009 57.766 1.00 92.56 82 GLY A N 1
ATOM 592 C CA . GLY A 1 82 ? -20.546 -6.301 58.465 1.00 92.56 82 GLY A CA 1
ATOM 593 C C . GLY A 1 82 ? -19.214 -7.055 58.517 1.00 92.56 82 GLY A C 1
ATOM 594 O O . GLY A 1 82 ? -18.324 -6.691 59.287 1.00 92.56 82 GLY A O 1
ATOM 595 N N . LYS A 1 83 ? -19.021 -8.133 57.762 1.00 95.19 83 LYS A N 1
ATOM 596 C CA . LYS A 1 83 ? -17.769 -8.896 57.832 1.00 95.19 83 LYS A CA 1
ATOM 597 C C . LYS A 1 83 ? -16.659 -8.285 56.978 1.00 95.19 83 LYS A C 1
ATOM 599 O O . LYS A 1 83 ? -15.487 -8.331 57.362 1.00 95.19 83 LYS A O 1
ATOM 604 N N . TYR A 1 84 ? -17.021 -7.683 55.853 1.00 97.06 84 TYR A N 1
ATOM 605 C CA . TYR A 1 84 ? -16.085 -7.287 54.812 1.00 97.06 84 TYR A CA 1
ATOM 606 C C . TYR A 1 84 ? -16.186 -5.806 54.460 1.00 97.06 84 TYR A C 1
ATOM 608 O O . TYR A 1 84 ? -17.240 -5.183 54.586 1.00 97.06 84 TYR A O 1
ATOM 616 N N . VAL A 1 85 ? -15.079 -5.263 53.957 1.00 96.38 85 VAL A N 1
ATOM 617 C CA . VAL A 1 85 ? -15.069 -4.030 53.164 1.00 96.38 85 VAL A CA 1
ATOM 618 C C . VAL A 1 85 ? -14.486 -4.373 51.800 1.00 96.38 85 VAL A C 1
ATOM 620 O O . VAL A 1 85 ? -13.335 -4.800 51.692 1.00 96.38 85 VAL A O 1
ATOM 623 N N . VAL A 1 86 ? -15.300 -4.208 50.761 1.00 96.44 86 VAL A N 1
ATOM 624 C CA . VAL A 1 86 ? -14.850 -4.253 49.368 1.00 96.44 86 VAL A CA 1
ATOM 625 C C . VAL A 1 86 ? -14.324 -2.882 49.001 1.00 96.44 86 VAL A C 1
ATOM 627 O O . VAL A 1 86 ? -14.933 -1.879 49.356 1.00 96.44 86 VAL A O 1
ATOM 630 N N . ILE A 1 87 ? -13.225 -2.833 48.257 1.00 94.69 87 ILE A N 1
ATOM 631 C CA . ILE A 1 87 ? -12.696 -1.614 47.659 1.00 94.69 87 ILE A CA 1
ATOM 632 C C . ILE A 1 87 ? -12.491 -1.852 46.171 1.00 94.69 87 ILE A C 1
ATOM 634 O O . ILE A 1 87 ? -11.807 -2.795 45.784 1.00 94.69 87 ILE A O 1
ATOM 638 N N . VAL A 1 88 ? -13.013 -0.960 45.334 1.00 93.56 88 VAL A N 1
ATOM 639 C CA . VAL A 1 88 ? -12.630 -0.892 43.920 1.00 93.56 88 VAL A CA 1
ATOM 640 C C . VAL A 1 88 ? -11.774 0.349 43.700 1.00 93.56 88 VAL A C 1
ATOM 642 O O . VAL A 1 88 ? -12.188 1.464 44.003 1.00 93.56 88 VAL A O 1
ATOM 645 N N . ALA A 1 89 ? -10.564 0.165 43.180 1.00 91.62 89 ALA A N 1
ATOM 646 C CA . ALA A 1 89 ? -9.603 1.238 42.937 1.00 91.62 89 ALA A CA 1
ATOM 647 C C . ALA A 1 89 ? -8.997 1.128 41.532 1.00 91.62 89 ALA A C 1
ATOM 649 O O . ALA A 1 89 ? -9.352 0.245 40.752 1.00 91.62 89 ALA A O 1
ATOM 650 N N . ARG A 1 90 ? -8.100 2.050 41.179 1.00 88.25 90 ARG A N 1
ATOM 651 C CA . ARG A 1 90 ? -7.371 2.044 39.899 1.00 88.25 90 ARG A CA 1
ATOM 652 C C . ARG A 1 90 ? -5.913 2.419 40.109 1.00 88.25 90 ARG A C 1
ATOM 654 O O . ARG A 1 90 ? -5.619 3.251 40.960 1.00 88.25 90 ARG A O 1
ATOM 661 N N . HIS A 1 91 ? -5.022 1.831 39.318 1.00 84.81 91 HIS A N 1
ATOM 662 C CA . HIS A 1 91 ? -3.576 2.089 39.382 1.00 84.81 91 HIS A CA 1
ATOM 663 C C . HIS A 1 91 ? -3.185 3.473 38.822 1.00 84.81 91 HIS A C 1
ATOM 665 O O . HIS A 1 91 ? -2.140 4.029 39.135 1.00 84.81 91 HIS A O 1
ATOM 671 N N . SER A 1 92 ? -4.007 4.037 37.940 1.00 76.81 92 SER A N 1
ATOM 672 C CA . SER A 1 92 ? -3.871 5.391 37.399 1.00 76.81 92 SER A CA 1
ATOM 673 C C . SER A 1 92 ? -5.215 5.823 36.814 1.00 76.81 92 SER A C 1
ATOM 675 O O . SER A 1 92 ? -6.148 5.022 36.744 1.00 76.81 92 SER A O 1
ATOM 677 N N . GLN A 1 93 ? -5.336 7.072 36.359 1.00 69.56 93 GLN A N 1
ATOM 678 C CA . GLN A 1 93 ? -6.553 7.541 35.681 1.00 69.56 93 GLN A CA 1
ATOM 679 C C . GLN A 1 93 ? -6.869 6.756 34.395 1.00 69.56 93 GLN A C 1
ATOM 681 O O . GLN A 1 93 ? -8.039 6.636 34.049 1.00 69.56 93 GLN A O 1
ATOM 686 N N . ALA A 1 94 ? -5.846 6.207 33.730 1.00 67.69 94 ALA A N 1
ATOM 687 C CA . ALA A 1 94 ? -5.972 5.437 32.491 1.00 67.69 94 ALA A CA 1
ATOM 688 C C . ALA A 1 94 ? -6.053 3.914 32.712 1.00 67.69 94 ALA A C 1
ATOM 690 O O . ALA A 1 94 ? -6.338 3.171 31.776 1.00 67.69 94 ALA A O 1
ATOM 691 N N . ALA A 1 95 ? -5.778 3.432 33.928 1.00 74.38 95 ALA A N 1
ATOM 692 C CA . ALA A 1 95 ? -5.783 2.007 34.235 1.00 74.38 95 ALA A CA 1
ATOM 693 C C . ALA A 1 95 ? -7.202 1.466 34.472 1.00 74.38 95 ALA A C 1
ATOM 695 O O . ALA A 1 95 ? -8.111 2.192 34.884 1.00 74.38 95 ALA A O 1
ATOM 696 N N . GLY A 1 96 ? -7.361 0.155 34.266 1.00 82.12 96 GLY A N 1
ATOM 697 C CA . GLY A 1 96 ? -8.574 -0.579 34.625 1.00 82.12 96 GLY A CA 1
ATOM 698 C C . GLY A 1 96 ? -8.876 -0.554 36.130 1.00 82.12 96 GLY A C 1
ATOM 699 O O . GLY A 1 96 ? -8.118 -0.016 36.942 1.00 82.12 96 GLY A O 1
ATOM 700 N N . ARG A 1 97 ? -10.017 -1.139 36.502 1.00 89.88 97 ARG A N 1
ATOM 701 C CA . ARG A 1 97 ? -10.463 -1.226 37.895 1.00 89.88 97 ARG A CA 1
ATOM 702 C C . ARG A 1 97 ? -9.946 -2.508 38.540 1.00 89.88 97 ARG A C 1
ATOM 704 O O . ARG A 1 97 ? -9.949 -3.565 37.917 1.00 89.88 97 ARG A O 1
ATOM 711 N N . THR A 1 98 ? -9.540 -2.408 39.797 1.00 94.31 98 THR A N 1
ATOM 712 C CA . THR A 1 98 ? -9.044 -3.529 40.598 1.00 94.31 98 THR A CA 1
ATOM 713 C C . THR A 1 98 ? -9.852 -3.624 41.878 1.00 94.31 98 THR A C 1
ATOM 715 O O . THR A 1 98 ? -10.064 -2.618 42.557 1.00 94.31 98 THR A O 1
ATOM 718 N N . LEU A 1 99 ? -10.306 -4.834 42.179 1.00 95.69 99 LEU A N 1
ATOM 719 C CA . LEU A 1 99 ? -11.099 -5.177 43.344 1.00 95.69 99 LEU A CA 1
ATOM 720 C C . LEU A 1 99 ? -10.193 -5.697 44.460 1.00 95.69 99 LEU A C 1
ATOM 722 O O . LEU A 1 99 ? -9.318 -6.531 44.228 1.00 95.69 99 LEU A O 1
ATOM 726 N N . PHE A 1 100 ? -10.444 -5.218 45.672 1.00 96.81 100 PHE A N 1
ATOM 727 C CA . PHE A 1 100 ? -9.815 -5.648 46.911 1.00 96.81 100 PHE A CA 1
ATOM 728 C C . PHE A 1 100 ? -10.913 -6.019 47.907 1.00 96.81 100 PHE A C 1
ATOM 730 O O . PHE A 1 100 ? -11.915 -5.312 48.018 1.00 96.81 100 PHE A O 1
ATOM 737 N N . LEU A 1 101 ? -10.712 -7.095 48.660 1.00 97.50 101 LEU A N 1
ATOM 738 C CA . LEU A 1 101 ? -11.624 -7.521 49.716 1.00 97.50 101 LEU A CA 1
ATOM 739 C C . LEU A 1 101 ? -10.852 -7.623 51.028 1.00 97.50 101 LEU A C 1
ATOM 741 O O . LEU A 1 101 ? -9.920 -8.415 51.131 1.00 97.50 101 LEU A O 1
ATOM 745 N N . TYR A 1 102 ? -11.259 -6.857 52.035 1.00 97.88 102 TYR A N 1
ATOM 746 C CA . TYR A 1 102 ? -10.647 -6.878 53.361 1.00 97.88 102 TYR A CA 1
ATOM 747 C C . TYR A 1 102 ? -11.594 -7.465 54.401 1.00 97.88 102 TYR A C 1
ATOM 749 O O . TYR A 1 102 ? -12.805 -7.228 54.364 1.00 97.88 102 TYR A O 1
ATOM 757 N N . ASN A 1 103 ? -11.030 -8.180 55.375 1.00 97.62 103 ASN A N 1
ATOM 758 C CA . ASN A 1 103 ? -11.726 -8.454 56.624 1.00 97.62 103 ASN A CA 1
ATOM 759 C C . ASN A 1 103 ? -11.804 -7.148 57.417 1.00 97.62 103 ASN A C 1
ATOM 761 O O . ASN A 1 103 ? -10.788 -6.604 57.848 1.00 97.62 103 ASN A O 1
ATOM 765 N N . ARG A 1 104 ? -13.020 -6.631 57.601 1.00 95.75 104 ARG A N 1
ATOM 766 C CA . ARG A 1 104 ? -13.219 -5.306 58.188 1.00 95.75 104 ARG A CA 1
ATOM 767 C C . ARG A 1 104 ? -12.667 -5.235 59.611 1.00 95.75 104 ARG A C 1
ATOM 769 O O . ARG A 1 104 ? -11.919 -4.319 59.924 1.00 95.75 104 ARG A O 1
ATOM 776 N N . LYS A 1 105 ? -13.010 -6.208 60.463 1.00 94.69 105 LYS A N 1
ATOM 777 C CA . LYS A 1 105 ? -12.630 -6.189 61.887 1.00 94.69 105 LYS A CA 1
ATOM 778 C C . LYS A 1 105 ? -11.127 -6.352 62.094 1.00 94.69 105 LYS A C 1
ATOM 780 O O . LYS A 1 105 ? -10.591 -5.800 63.044 1.00 94.69 105 LYS A O 1
ATOM 785 N N . GLU A 1 106 ? -10.460 -7.082 61.206 1.00 97.25 106 GLU A N 1
ATOM 786 C CA . GLU A 1 106 ? -9.003 -7.221 61.227 1.00 97.25 106 GLU A CA 1
ATOM 787 C C . GLU A 1 106 ? -8.314 -5.881 60.954 1.00 97.25 106 GLU A C 1
ATOM 789 O O . GLU A 1 106 ? -7.443 -5.472 61.717 1.00 97.25 106 GLU A O 1
ATOM 794 N N . VAL A 1 107 ? -8.762 -5.154 59.925 1.00 97.25 107 VAL A N 1
ATOM 795 C CA . VAL A 1 107 ? -8.223 -3.822 59.619 1.00 97.25 107 VAL A CA 1
ATOM 796 C C . VAL A 1 107 ? -8.570 -2.809 60.706 1.00 97.25 107 VAL A C 1
ATOM 798 O O . VAL A 1 107 ? -7.717 -2.010 61.086 1.00 97.25 107 VAL A O 1
ATOM 801 N N . GLU A 1 108 ? -9.796 -2.846 61.234 1.00 95.19 108 GLU A N 1
ATOM 802 C CA . GLU A 1 108 ? -10.232 -1.924 62.287 1.00 95.19 108 GLU A CA 1
ATOM 803 C C . GLU A 1 108 ? -9.473 -2.115 63.612 1.00 95.19 108 GLU A C 1
ATOM 805 O O . GLU A 1 108 ? -9.308 -1.148 64.354 1.00 95.19 108 GLU A O 1
ATOM 810 N N . ALA A 1 109 ? -8.995 -3.331 63.898 1.00 95.81 109 ALA A N 1
ATOM 811 C CA . ALA A 1 109 ? -8.224 -3.657 65.100 1.00 95.81 109 ALA A CA 1
ATOM 812 C C . ALA A 1 109 ? -6.698 -3.541 64.915 1.00 95.81 109 ALA A C 1
ATOM 814 O O . ALA A 1 109 ? -5.951 -3.637 65.892 1.00 95.81 109 ALA A O 1
ATOM 815 N N . ALA A 1 110 ? -6.213 -3.368 63.683 1.00 95.38 110 ALA A N 1
ATOM 816 C CA . ALA A 1 110 ? -4.787 -3.337 63.393 1.00 95.38 110 ALA A CA 1
ATOM 817 C C . ALA A 1 110 ? -4.118 -2.061 63.925 1.00 95.38 110 ALA A C 1
ATOM 819 O O . ALA A 1 110 ? -4.597 -0.950 63.708 1.00 95.38 110 ALA A O 1
ATOM 820 N N . VAL A 1 111 ? -2.936 -2.214 64.534 1.00 93.56 111 VAL A N 1
ATOM 821 C CA . VAL A 1 111 ? -2.088 -1.076 64.946 1.00 93.56 111 VAL A CA 1
ATOM 822 C C . VAL A 1 111 ? -1.680 -0.231 63.735 1.00 93.56 111 VAL A C 1
ATOM 824 O O . VAL A 1 111 ? -1.647 0.995 63.809 1.00 93.56 111 VAL A O 1
ATOM 827 N N . ASN A 1 112 ? -1.390 -0.886 62.607 1.00 93.31 112 ASN A N 1
ATOM 828 C CA . ASN A 1 112 ? -1.142 -0.233 61.328 1.00 93.31 112 ASN A CA 1
ATOM 829 C C . ASN A 1 112 ? -1.947 -0.927 60.215 1.00 93.31 112 ASN A C 1
ATOM 831 O O . ASN A 1 112 ? -1.519 -1.980 59.733 1.00 93.31 112 ASN A O 1
ATOM 835 N N . PRO A 1 113 ? -3.071 -0.336 59.773 1.00 94.19 113 PRO A N 1
ATOM 836 C CA . PRO A 1 113 ? -3.895 -0.852 58.678 1.00 94.19 113 PRO A CA 1
ATOM 837 C C . PRO A 1 113 ? -3.151 -1.142 57.362 1.00 94.19 113 PRO A C 1
ATOM 839 O O . PRO A 1 113 ? -3.608 -1.979 56.591 1.00 94.19 113 PRO A O 1
ATOM 842 N N . LEU A 1 114 ? -1.995 -0.510 57.108 1.00 94.06 114 LEU A N 1
ATOM 843 C CA . LEU A 1 114 ? -1.176 -0.771 55.912 1.00 94.06 114 LEU A CA 1
ATOM 844 C C . LEU A 1 114 ? -0.557 -2.174 55.892 1.00 94.06 114 LEU A C 1
ATOM 846 O O . LEU A 1 114 ? -0.172 -2.655 54.833 1.00 94.06 114 LEU A O 1
ATOM 850 N N . ASN A 1 115 ? -0.442 -2.820 57.051 1.00 94.06 115 ASN A N 1
ATOM 851 C CA . ASN A 1 115 ? 0.155 -4.149 57.160 1.00 94.06 115 ASN A CA 1
ATOM 852 C C . ASN A 1 115 ? -0.875 -5.273 56.994 1.00 94.06 115 ASN A C 1
ATOM 854 O O . ASN A 1 115 ? -0.504 -6.441 57.073 1.00 94.06 115 ASN A O 1
ATOM 858 N N . VAL A 1 116 ? -2.159 -4.937 56.826 1.00 96.31 116 VAL A N 1
ATOM 859 C CA . VAL A 1 116 ? -3.217 -5.933 56.658 1.00 96.31 116 VAL A CA 1
ATOM 860 C C . VAL A 1 116 ? -3.386 -6.251 55.180 1.00 96.31 116 VAL A C 1
ATOM 862 O O . VAL A 1 116 ? -3.530 -5.361 54.339 1.00 96.31 116 VAL A O 1
ATOM 865 N N . ASP A 1 117 ? -3.397 -7.541 54.871 1.00 95.38 117 ASP A N 1
ATOM 866 C CA . ASP A 1 117 ? -3.518 -8.043 53.513 1.00 95.38 117 ASP A CA 1
ATOM 867 C C . ASP A 1 117 ? -4.994 -8.221 53.116 1.00 95.38 117 ASP A C 1
ATOM 869 O O . ASP A 1 117 ? -5.834 -8.543 53.960 1.00 95.38 117 ASP A O 1
ATOM 873 N N . PRO A 1 118 ? -5.355 -8.006 51.836 1.00 96.69 118 PRO A N 1
ATOM 874 C CA . PRO A 1 118 ? -6.669 -8.398 51.357 1.00 96.69 118 PRO A CA 1
ATOM 875 C C . PRO A 1 118 ? -6.801 -9.926 51.434 1.00 96.69 118 PRO A C 1
ATOM 877 O O . PRO A 1 118 ? -5.830 -10.658 51.248 1.00 96.69 118 PRO A O 1
ATOM 880 N N . ILE A 1 119 ? -8.021 -10.407 51.678 1.00 96.62 119 ILE A N 1
ATOM 881 C CA . ILE A 1 119 ? -8.334 -11.837 51.853 1.00 96.62 119 ILE A CA 1
ATOM 882 C C . ILE A 1 119 ? -7.940 -12.647 50.610 1.00 96.62 119 ILE A C 1
ATOM 884 O O . ILE A 1 119 ? -7.516 -13.796 50.716 1.00 96.62 119 ILE A O 1
ATOM 888 N N . TYR A 1 120 ? -8.084 -12.034 49.436 1.00 95.31 120 TYR A N 1
ATOM 889 C CA . TYR A 1 120 ? -7.696 -12.591 48.149 1.00 95.31 120 TYR A CA 1
ATOM 890 C C . TYR A 1 120 ? -6.715 -11.657 47.447 1.00 95.31 120 TYR A C 1
ATOM 892 O O . TYR A 1 120 ? -6.699 -10.448 47.696 1.00 95.31 120 TYR A O 1
ATOM 900 N N . ALA A 1 121 ? -5.917 -12.218 46.537 1.00 93.69 121 ALA A N 1
ATOM 901 C CA . ALA A 1 121 ? -5.089 -11.418 45.646 1.00 93.69 121 ALA A CA 1
ATOM 902 C C . ALA A 1 121 ? -5.979 -10.419 44.875 1.00 93.69 121 ALA A C 1
ATOM 904 O O . ALA A 1 121 ? -7.041 -10.822 44.400 1.00 93.69 121 ALA A O 1
ATOM 905 N N . PRO A 1 122 ? -5.592 -9.136 44.744 1.00 94.44 122 PRO A N 1
ATOM 906 C CA . PRO A 1 122 ? -6.414 -8.152 44.045 1.00 94.44 122 PRO A CA 1
ATOM 907 C C . PRO A 1 122 ? -6.684 -8.555 42.591 1.00 94.44 122 PRO A C 1
ATOM 909 O O . PRO A 1 122 ? -5.754 -8.889 41.856 1.00 94.44 122 PRO A O 1
ATOM 912 N N . VAL A 1 123 ? -7.946 -8.482 42.161 1.00 93.69 123 VAL A N 1
ATOM 913 C CA . VAL A 1 123 ? -8.381 -8.946 40.832 1.00 93.69 123 VAL A CA 1
ATOM 914 C C . VAL A 1 123 ? -8.768 -7.768 39.948 1.00 93.69 123 VAL A C 1
ATOM 916 O O . VAL A 1 123 ? -9.483 -6.858 40.370 1.00 93.69 123 VAL A O 1
ATOM 919 N N . ALA A 1 124 ? -8.301 -7.775 38.700 1.00 92.00 124 ALA A N 1
ATOM 920 C CA . ALA A 1 124 ? -8.738 -6.812 37.698 1.00 92.00 124 ALA A CA 1
ATOM 921 C C . ALA A 1 124 ? -10.179 -7.120 37.270 1.00 92.00 124 ALA A C 1
ATOM 923 O O . ALA A 1 124 ? -10.466 -8.207 36.774 1.00 92.00 124 ALA A O 1
ATOM 924 N N . ILE A 1 125 ? -11.070 -6.143 37.414 1.00 89.88 125 ILE A N 1
ATOM 925 C CA . ILE A 1 125 ? -12.465 -6.245 36.987 1.00 89.88 125 ILE A CA 1
ATOM 926 C C . ILE A 1 125 ? -12.726 -5.302 35.814 1.00 89.88 125 ILE A C 1
ATOM 928 O O . ILE A 1 125 ? -12.143 -4.217 35.705 1.00 89.88 125 ILE A O 1
ATOM 932 N N . ARG A 1 126 ? -13.612 -5.724 34.913 1.00 84.50 126 ARG A N 1
ATOM 933 C CA . ARG A 1 126 ? -14.028 -4.939 33.749 1.00 84.50 126 ARG A CA 1
ATOM 934 C C . ARG A 1 126 ? -15.497 -4.562 33.884 1.00 84.50 126 ARG A C 1
ATOM 936 O O . ARG A 1 126 ? -16.301 -5.363 34.352 1.00 84.50 126 ARG A O 1
ATOM 943 N N . GLY A 1 127 ? -15.810 -3.337 33.471 1.00 83.75 127 GLY A N 1
ATOM 944 C CA . GLY A 1 127 ? -17.187 -2.887 33.308 1.00 83.75 127 GLY A CA 1
ATOM 945 C C . GLY A 1 127 ? -17.840 -3.496 32.066 1.00 83.75 127 GLY A C 1
ATOM 946 O O . GLY A 1 127 ? -17.391 -4.513 31.534 1.00 83.75 127 GLY A O 1
ATOM 947 N N . LEU A 1 128 ? -18.902 -2.863 31.580 1.00 82.19 128 LEU A N 1
ATOM 948 C CA . LEU A 1 128 ? -19.649 -3.352 30.420 1.00 82.19 128 LEU A CA 1
ATOM 949 C C . LEU A 1 128 ? -18.828 -3.176 29.128 1.00 82.19 128 LEU A C 1
ATOM 951 O O . LEU A 1 128 ? -18.059 -2.215 29.030 1.00 82.19 128 LEU A O 1
ATOM 955 N N . PRO A 1 129 ? -19.004 -4.052 28.118 1.00 71.62 129 PRO A N 1
ATOM 956 C CA . PRO A 1 129 ? -18.318 -3.967 26.826 1.00 71.62 129 PRO A CA 1
ATOM 957 C C . PRO A 1 129 ? -18.930 -2.858 25.954 1.00 71.62 129 PRO A C 1
ATOM 959 O O . PRO A 1 129 ? -19.568 -3.110 24.931 1.00 71.62 129 PRO A O 1
ATOM 962 N N . ASP A 1 130 ? -18.790 -1.618 26.411 1.00 69.88 130 ASP A N 1
ATOM 963 C CA . ASP A 1 130 ? -19.311 -0.408 25.789 1.00 69.88 130 ASP A CA 1
ATOM 964 C C . ASP A 1 130 ? -18.429 0.789 26.154 1.00 69.88 130 ASP A C 1
ATOM 966 O O . ASP A 1 130 ? -17.841 0.822 27.237 1.00 69.88 130 ASP A O 1
ATOM 970 N N . ARG A 1 131 ? -18.369 1.802 25.282 1.00 69.00 131 ARG A N 1
ATOM 971 C CA . ARG A 1 131 ? -17.604 3.033 25.532 1.00 69.00 131 ARG A CA 1
ATOM 972 C C . ARG A 1 131 ? -18.022 3.726 26.837 1.00 69.00 131 ARG A C 1
ATOM 974 O O . ARG A 1 131 ? -17.178 4.340 27.478 1.00 69.00 131 ARG A O 1
ATOM 981 N N . ASP A 1 132 ? -19.296 3.637 27.223 1.00 71.25 132 ASP A N 1
ATOM 982 C CA . ASP A 1 132 ? -19.826 4.204 28.476 1.00 71.25 132 ASP A CA 1
ATOM 983 C C . ASP A 1 132 ? -19.895 3.212 29.635 1.00 71.25 132 ASP A C 1
ATOM 985 O O . ASP A 1 132 ? -20.255 3.574 30.755 1.00 71.25 132 ASP A O 1
ATOM 989 N N . GLY A 1 133 ? -19.545 1.958 29.372 1.00 76.38 133 GLY A N 1
ATOM 990 C CA . GLY A 1 133 ? -19.659 0.854 30.310 1.00 76.38 133 GLY A CA 1
ATOM 991 C C . GLY A 1 133 ? -18.540 0.769 31.342 1.00 76.38 133 GLY A C 1
ATOM 992 O O . GLY A 1 133 ? -18.611 -0.072 32.231 1.00 76.38 133 GLY A O 1
ATOM 993 N N . SER A 1 134 ? -17.489 1.586 31.233 1.00 79.62 134 SER A N 1
ATOM 994 C CA . SER A 1 134 ? -16.272 1.459 32.050 1.00 79.62 134 SER A CA 1
ATOM 995 C C . SER A 1 134 ? -16.253 2.317 33.320 1.00 79.62 134 SER A C 1
ATOM 997 O O . SER A 1 134 ? -15.322 2.208 34.125 1.00 79.62 134 SER A O 1
ATOM 999 N N . THR A 1 135 ? -17.238 3.196 33.506 1.00 86.44 135 THR A N 1
ATOM 1000 C CA . THR A 1 135 ? -17.306 4.093 34.668 1.00 86.44 135 THR A CA 1
ATOM 1001 C C . THR A 1 135 ? -18.055 3.416 35.808 1.00 86.44 135 THR A C 1
ATOM 1003 O O . THR A 1 135 ? -19.219 3.057 35.651 1.00 86.44 135 THR A O 1
ATOM 1006 N N . LEU A 1 136 ? -17.375 3.230 36.945 1.00 89.69 136 LEU A N 1
ATOM 1007 C CA . LEU A 1 136 ? -17.980 2.718 38.174 1.00 89.69 136 LEU A CA 1
ATOM 1008 C C . LEU A 1 136 ? -18.773 3.843 38.843 1.00 89.69 136 LEU A C 1
ATOM 1010 O O . LEU A 1 136 ? -18.194 4.884 39.149 1.00 89.69 136 LEU A O 1
ATOM 1014 N N . GLN A 1 137 ? -20.056 3.598 39.077 1.00 90.69 137 GLN A N 1
ATOM 1015 C CA . GLN A 1 137 ? -21.006 4.552 39.651 1.00 90.69 137 GLN A CA 1
ATOM 1016 C C . GLN A 1 137 ? -21.623 4.073 40.967 1.00 90.69 137 GLN A C 1
ATOM 1018 O O . GLN A 1 137 ? -22.370 4.814 41.592 1.00 90.69 137 GLN A O 1
ATOM 1023 N N . GLY A 1 138 ? -21.354 2.836 41.386 1.00 91.50 138 GLY A N 1
ATOM 1024 C CA . GLY A 1 138 ? -21.811 2.329 42.675 1.00 91.50 138 GLY A CA 1
ATOM 1025 C C . GLY A 1 138 ? -21.254 0.948 42.998 1.00 91.50 138 GLY A C 1
ATOM 1026 O O . GLY A 1 138 ? -20.844 0.209 42.096 1.00 91.50 138 GLY A O 1
ATOM 1027 N N . LEU A 1 139 ? -21.242 0.604 44.280 1.00 93.50 139 LEU A N 1
ATOM 1028 C CA . LEU A 1 139 ? -20.674 -0.618 44.826 1.00 93.50 139 LEU A CA 1
ATOM 1029 C C . LEU A 1 139 ? -21.497 -1.104 46.029 1.00 93.50 139 LEU A C 1
ATOM 1031 O O . LEU A 1 139 ? -21.713 -0.370 46.987 1.00 93.50 139 LEU A O 1
ATOM 1035 N N . ALA A 1 140 ? -21.893 -2.376 46.021 1.00 94.12 140 ALA A N 1
ATOM 1036 C CA . ALA A 1 140 ? -22.542 -3.023 47.162 1.00 94.12 140 ALA A CA 1
ATOM 1037 C C . ALA A 1 140 ? -22.019 -4.451 47.369 1.00 94.12 140 ALA A C 1
ATOM 1039 O O . ALA A 1 140 ? -21.457 -5.061 46.459 1.00 94.12 140 ALA A O 1
ATOM 1040 N N . CYS A 1 141 ? -22.200 -4.999 48.571 1.00 94.62 141 CYS A N 1
ATOM 1041 C CA . CYS A 1 141 ? -21.808 -6.369 48.901 1.00 94.62 141 CYS A CA 1
ATOM 1042 C C . CYS A 1 141 ? -22.812 -6.982 49.885 1.00 94.62 141 CYS A C 1
ATOM 1044 O O . CYS A 1 141 ? -23.077 -6.399 50.934 1.00 94.62 141 CYS A O 1
ATOM 1046 N N . ASP A 1 142 ? -23.355 -8.159 49.570 1.00 93.81 142 ASP A N 1
ATOM 1047 C CA . ASP A 1 142 ? -24.335 -8.861 50.424 1.00 93.81 142 ASP A CA 1
ATOM 1048 C C . ASP A 1 142 ? -23.677 -9.861 51.407 1.00 93.81 142 ASP A C 1
ATOM 1050 O O . ASP A 1 142 ? -24.355 -10.638 52.079 1.00 93.81 142 ASP A O 1
ATOM 1054 N N . GLY A 1 143 ? -22.338 -9.878 51.463 1.00 93.44 143 GLY A N 1
ATOM 1055 C CA . GLY A 1 143 ? -21.542 -10.858 52.212 1.00 93.44 143 GLY A CA 1
ATOM 1056 C C . GLY A 1 143 ? -21.239 -12.152 51.442 1.00 93.44 143 GLY A C 1
ATOM 1057 O O . GLY A 1 143 ? -20.424 -12.952 51.897 1.00 93.44 143 GLY A O 1
ATOM 1058 N N . LYS A 1 144 ? -21.840 -12.356 50.262 1.00 94.19 144 LYS A N 1
ATOM 1059 C CA . LYS A 1 144 ? -21.614 -13.500 49.357 1.00 94.19 144 LYS A CA 1
ATOM 1060 C C . LYS A 1 144 ? -21.152 -13.069 47.962 1.00 94.19 144 LYS A C 1
ATOM 1062 O O . LYS A 1 144 ? -20.299 -13.723 47.372 1.00 94.19 144 LYS A O 1
ATOM 1067 N N . ASN A 1 145 ? -21.711 -11.981 47.449 1.00 95.69 145 ASN A N 1
ATOM 1068 C CA . ASN A 1 145 ? -21.485 -11.428 46.125 1.00 95.69 145 ASN A CA 1
ATOM 1069 C C . ASN A 1 145 ? -21.175 -9.936 46.214 1.00 95.69 145 ASN A C 1
ATOM 1071 O O . ASN A 1 145 ? -21.661 -9.220 47.095 1.00 95.69 145 ASN A O 1
ATOM 1075 N N . ILE A 1 146 ? -20.404 -9.472 45.239 1.00 96.00 146 ILE A N 1
ATOM 1076 C CA . ILE A 1 146 ? -20.032 -8.074 45.060 1.00 96.00 146 ILE A CA 1
ATOM 1077 C C . ILE A 1 146 ? -20.757 -7.548 43.826 1.00 96.00 146 ILE A C 1
ATOM 1079 O O . ILE A 1 146 ? -20.712 -8.161 42.760 1.00 96.00 146 ILE A O 1
ATOM 1083 N N . TYR A 1 147 ? -21.415 -6.405 43.968 1.00 95.50 147 TYR A N 1
ATOM 1084 C CA . TYR A 1 147 ? -22.211 -5.769 42.929 1.00 95.50 147 TYR A CA 1
ATOM 1085 C C . TYR A 1 147 ? -21.535 -4.464 42.529 1.00 95.50 147 TYR A C 1
ATOM 1087 O O . TYR A 1 147 ? -21.321 -3.603 43.379 1.00 95.50 147 TYR A O 1
ATOM 1095 N N . CYS A 1 148 ? -21.216 -4.308 41.246 1.00 94.31 148 CYS A N 1
ATOM 1096 C CA . CYS A 1 148 ? -20.588 -3.106 40.697 1.00 94.31 148 CYS A CA 1
ATOM 1097 C C . CYS A 1 148 ? -21.516 -2.484 39.652 1.00 94.31 148 CYS A C 1
ATOM 1099 O O . CYS A 1 148 ? -21.878 -3.149 38.682 1.00 94.31 148 CYS A O 1
ATOM 1101 N N . LEU A 1 149 ? -21.907 -1.223 39.840 1.00 93.44 149 LEU A N 1
ATOM 1102 C CA . LEU A 1 149 ? -22.805 -0.500 38.942 1.00 93.44 149 LEU A CA 1
ATOM 1103 C C . LEU A 1 149 ? -21.950 0.277 37.966 1.00 93.44 149 LEU A C 1
ATOM 1105 O O . LEU A 1 149 ? -21.097 1.075 38.358 1.00 93.44 149 LEU A O 1
ATOM 1109 N N . TRP A 1 150 ? -22.225 0.050 36.695 1.00 91.31 150 TRP A N 1
ATOM 1110 C CA . TRP A 1 150 ? -21.495 0.621 35.590 1.00 91.31 150 TRP A CA 1
ATOM 1111 C C . TRP A 1 150 ? -22.417 1.451 34.721 1.00 91.31 150 TRP A C 1
ATOM 1113 O O . TRP A 1 150 ? -23.543 1.050 34.404 1.00 91.31 150 TRP A O 1
ATOM 1123 N N . GLY A 1 151 ? -21.907 2.593 34.289 1.00 88.75 151 GLY A N 1
ATOM 1124 C CA . GLY A 1 151 ? -22.589 3.437 33.330 1.00 88.75 151 GLY A CA 1
ATOM 1125 C C . GLY A 1 151 ? -22.069 4.859 33.348 1.00 88.75 151 GLY A C 1
ATOM 1126 O O . GLY A 1 151 ? -21.371 5.294 34.262 1.00 88.75 151 GLY A O 1
ATOM 1127 N N . PHE A 1 152 ? -22.452 5.604 32.325 1.00 87.06 152 PHE A N 1
ATOM 1128 C CA . PHE A 1 152 ? -22.120 7.012 32.205 1.00 87.06 152 PHE A CA 1
ATOM 1129 C C . PHE A 1 152 ? -23.385 7.834 31.959 1.00 87.06 152 PHE A C 1
ATOM 1131 O O . PHE A 1 152 ? -24.517 7.363 32.103 1.00 87.06 152 PHE A O 1
ATOM 1138 N N . VAL A 1 153 ? -23.194 9.086 31.572 1.00 86.81 153 VAL A N 1
ATOM 1139 C CA . VAL A 1 153 ? -24.270 10.063 31.446 1.00 86.81 153 VAL A CA 1
ATOM 1140 C C . VAL A 1 153 ? -25.174 9.834 30.232 1.00 86.81 153 VAL A C 1
ATOM 1142 O O . VAL A 1 153 ? -26.290 10.317 30.220 1.00 86.81 153 VAL A O 1
ATOM 1145 N N . ARG A 1 154 ? -24.770 9.106 29.183 1.00 84.12 154 ARG A N 1
ATOM 1146 C CA . ARG A 1 154 ? -25.478 9.160 27.882 1.00 84.12 154 ARG A CA 1
ATOM 1147 C C . ARG A 1 154 ? -26.898 8.593 27.916 1.00 84.12 154 ARG A C 1
ATOM 1149 O O . ARG A 1 154 ? -27.018 7.415 28.216 1.00 84.12 154 ARG A O 1
ATOM 1156 N N . PRO A 1 155 ? -27.954 9.312 27.500 1.00 83.38 155 PRO A N 1
ATOM 1157 C CA . PRO A 1 155 ? -29.338 8.830 27.595 1.00 83.38 155 PRO A CA 1
ATOM 1158 C C . PRO A 1 155 ? -29.547 7.392 27.090 1.00 83.38 155 PRO A C 1
ATOM 1160 O O . PRO A 1 155 ? -30.003 6.536 27.840 1.00 83.38 155 PRO A O 1
ATOM 1163 N N . PHE A 1 156 ? -29.060 7.090 25.883 1.00 80.38 156 PHE A N 1
ATOM 1164 C CA . PHE A 1 156 ? -29.132 5.760 25.258 1.00 80.38 156 PHE A CA 1
ATOM 1165 C C . PHE A 1 156 ? -27.882 4.883 25.474 1.00 80.38 156 PHE A C 1
ATOM 1167 O O . PHE A 1 156 ? -27.674 3.907 24.758 1.00 80.38 156 PHE A O 1
ATOM 1174 N N . GLY A 1 157 ? -27.000 5.256 26.403 1.00 76.88 157 GLY A N 1
ATOM 1175 C CA . GLY A 1 157 ? -25.809 4.477 26.745 1.00 76.88 157 GLY A CA 1
ATOM 1176 C C . GLY A 1 157 ? -26.158 3.214 27.530 1.00 76.88 157 GLY A C 1
ATOM 1177 O O . GLY A 1 157 ? -27.138 3.187 28.277 1.00 76.88 157 GLY A O 1
ATOM 1178 N N . LYS A 1 158 ? -25.335 2.169 27.390 1.00 77.94 158 LYS A N 1
ATOM 1179 C CA . LYS A 1 158 ? -25.507 0.934 28.164 1.00 77.94 158 LYS A CA 1
ATOM 1180 C C . LYS A 1 158 ? -25.178 1.172 29.637 1.00 77.94 158 LYS A C 1
ATOM 1182 O O . LYS A 1 158 ? -24.186 1.819 29.972 1.00 77.94 158 LYS A O 1
ATOM 1187 N N . ARG A 1 159 ? -25.999 0.593 30.510 1.00 85.88 159 ARG A N 1
ATOM 1188 C CA . ARG A 1 159 ? -25.821 0.576 31.966 1.00 85.88 159 ARG A CA 1
ATOM 1189 C C . ARG A 1 159 ? -26.106 -0.816 32.488 1.00 85.88 159 ARG A C 1
ATOM 1191 O O . ARG A 1 159 ? -26.841 -1.585 31.866 1.00 85.88 159 ARG A O 1
ATOM 1198 N N . GLY A 1 160 ? -25.519 -1.147 33.625 1.00 89.44 160 GLY A N 1
ATOM 1199 C CA . GLY A 1 160 ? -25.618 -2.501 34.134 1.00 89.44 160 GLY A CA 1
ATOM 1200 C C . GLY A 1 160 ? -24.880 -2.716 35.434 1.00 89.44 160 GLY A C 1
ATOM 1201 O O . GLY A 1 160 ? -23.990 -1.955 35.802 1.00 89.44 160 GLY A O 1
ATOM 1202 N N . VAL A 1 161 ? -25.255 -3.792 36.107 1.00 92.00 161 VAL A N 1
ATOM 1203 C CA . VAL A 1 161 ? -24.613 -4.276 37.320 1.00 92.00 161 VAL A CA 1
ATOM 1204 C C . VAL A 1 161 ? -23.838 -5.540 36.972 1.00 92.00 161 VAL A C 1
ATOM 1206 O O . VAL A 1 161 ? -24.416 -6.496 36.452 1.00 92.00 161 VAL A O 1
ATOM 1209 N N . THR A 1 162 ? -22.535 -5.567 37.243 1.00 93.69 162 THR A N 1
ATOM 1210 C CA . THR A 1 162 ? -21.785 -6.828 37.245 1.00 93.69 162 THR A CA 1
ATOM 1211 C C . THR A 1 162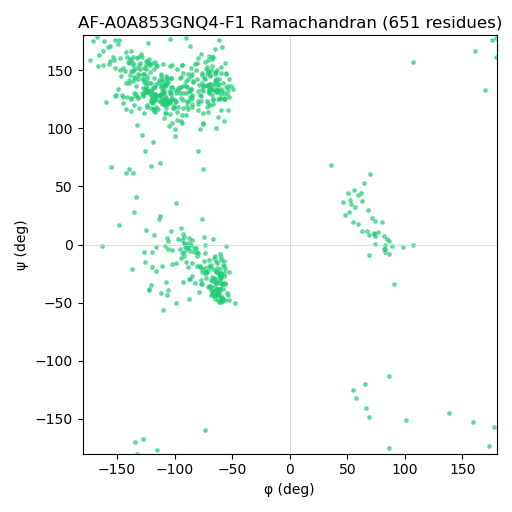 ? -21.837 -7.433 38.637 1.00 93.69 162 THR A C 1
ATOM 1213 O O . THR A 1 162 ? -21.692 -6.734 39.640 1.00 93.69 162 THR A O 1
ATOM 1216 N N . VAL A 1 163 ? -22.076 -8.739 38.690 1.00 94.81 163 VAL A N 1
ATOM 1217 C CA . VAL A 1 163 ? -22.131 -9.515 39.928 1.00 94.81 163 VAL A CA 1
ATOM 1218 C C . VAL A 1 163 ? -20.901 -10.402 39.969 1.00 94.81 163 VAL A C 1
ATOM 1220 O O . VAL A 1 163 ? -20.669 -11.160 39.028 1.00 94.81 163 VAL A O 1
ATOM 1223 N N . HIS A 1 164 ? -20.130 -10.306 41.044 1.00 96.56 164 HIS A N 1
ATOM 1224 C CA . HIS A 1 164 ? -18.889 -11.042 41.236 1.00 96.56 164 HIS A CA 1
ATOM 1225 C C . HIS A 1 164 ? -18.940 -11.913 42.490 1.00 96.56 164 HIS A C 1
ATOM 1227 O O . HIS A 1 164 ? -19.645 -11.586 43.447 1.00 96.56 164 HIS A O 1
ATOM 1233 N N . THR A 1 165 ? -18.151 -12.986 42.509 1.00 97.06 165 THR A N 1
ATOM 1234 C CA . THR A 1 165 ? -17.819 -13.709 43.745 1.00 97.06 165 THR A CA 1
ATOM 1235 C C . THR A 1 165 ? -17.001 -12.816 44.686 1.00 97.06 165 THR A C 1
ATOM 1237 O O . THR A 1 165 ? -16.475 -11.777 44.279 1.00 97.06 165 THR A O 1
ATOM 1240 N N . LEU A 1 166 ? -16.827 -13.230 45.946 1.00 95.69 166 LEU A N 1
ATOM 1241 C CA . LEU A 1 166 ? -15.919 -12.543 46.877 1.00 95.69 166 LEU A CA 1
ATOM 1242 C C . LEU A 1 166 ? -14.456 -12.532 46.393 1.00 95.69 166 LEU A C 1
ATOM 1244 O O . LEU A 1 166 ? -13.697 -11.641 46.764 1.00 95.69 166 LEU A O 1
ATOM 1248 N N . GLN A 1 167 ? -14.061 -13.499 45.562 1.00 94.62 167 GLN A N 1
ATOM 1249 C CA . GLN A 1 167 ? -12.733 -13.577 44.951 1.00 94.62 167 GLN A CA 1
ATOM 1250 C C . GLN A 1 167 ? -12.578 -12.618 43.762 1.00 94.62 167 GLN A C 1
ATOM 1252 O O . GLN A 1 167 ? -11.454 -12.286 43.402 1.00 94.62 167 GLN A O 1
ATOM 1257 N N . GLY A 1 168 ? -13.683 -12.140 43.178 1.00 92.06 168 GLY A N 1
ATOM 1258 C CA . GLY A 1 168 ? -13.690 -11.210 42.046 1.00 92.06 168 GLY A CA 1
ATOM 1259 C C . GLY A 1 168 ? -14.096 -11.828 40.703 1.00 92.06 168 GLY A C 1
ATOM 1260 O O . GLY A 1 168 ? -14.185 -11.098 39.712 1.00 92.06 168 GLY A O 1
ATOM 1261 N N . ASP A 1 169 ? -14.400 -13.127 40.651 1.00 92.31 169 ASP A N 1
ATOM 1262 C CA . ASP A 1 169 ? -14.842 -13.797 39.422 1.00 92.31 169 ASP A CA 1
ATOM 1263 C C . ASP A 1 169 ? -16.210 -13.274 38.983 1.00 92.31 169 ASP A C 1
ATOM 1265 O O . ASP A 1 169 ? -17.129 -13.166 39.796 1.00 92.31 169 ASP A O 1
ATOM 1269 N N . LEU A 1 170 ? -16.365 -12.953 37.697 1.00 92.75 170 LEU A N 1
ATOM 1270 C CA . LEU A 1 170 ? -17.632 -12.477 37.142 1.00 92.75 170 LEU A CA 1
ATOM 1271 C C . LEU A 1 170 ? -18.647 -13.627 37.068 1.00 92.75 170 LEU A C 1
ATOM 1273 O O . LEU A 1 170 ? -18.454 -14.580 36.320 1.00 92.75 170 LEU A O 1
ATOM 1277 N N . LEU A 1 171 ? -19.761 -13.499 37.788 1.00 91.50 171 LEU A N 1
ATOM 1278 C CA . LEU A 1 171 ? -20.871 -14.453 37.752 1.00 91.50 171 LEU A CA 1
ATOM 1279 C C . LEU A 1 171 ? -21.866 -14.126 36.639 1.00 91.50 171 LEU A C 1
ATOM 1281 O O . LEU A 1 171 ? -22.314 -15.014 35.919 1.00 91.50 171 LEU A O 1
ATOM 1285 N N . ARG A 1 172 ? -22.257 -12.852 36.523 1.00 87.56 172 ARG A N 1
ATOM 1286 C CA . ARG A 1 172 ? -23.202 -12.378 35.500 1.00 87.56 172 ARG A CA 1
ATOM 1287 C C . ARG A 1 172 ? -23.197 -10.861 35.364 1.00 87.56 172 ARG A C 1
ATOM 1289 O O . ARG A 1 172 ? -22.796 -10.139 36.277 1.00 87.56 172 ARG A O 1
ATOM 1296 N N . THR A 1 173 ? -23.749 -10.392 34.251 1.00 87.69 173 THR A N 1
ATOM 1297 C CA . THR A 1 173 ? -24.033 -8.980 33.987 1.00 87.69 173 THR A CA 1
ATOM 1298 C C . THR A 1 173 ? -25.538 -8.780 33.855 1.00 87.69 173 THR A C 1
ATOM 1300 O O . THR A 1 173 ? -26.191 -9.474 33.080 1.00 87.69 173 THR A O 1
ATOM 1303 N N . ILE A 1 174 ? -26.084 -7.828 34.605 1.00 87.25 174 ILE A N 1
ATOM 1304 C CA . ILE A 1 174 ? -27.496 -7.446 34.579 1.00 87.25 174 ILE A CA 1
ATOM 1305 C C . ILE A 1 174 ? -27.582 -6.072 33.921 1.00 87.25 174 ILE A C 1
ATOM 1307 O O . ILE A 1 174 ? -27.155 -5.088 34.518 1.00 87.25 174 ILE A O 1
ATOM 1311 N N . TYR A 1 175 ? -28.099 -5.992 32.697 1.00 85.75 175 TYR A N 1
ATOM 1312 C CA . TYR A 1 175 ? -28.341 -4.703 32.041 1.00 85.75 175 TYR A CA 1
ATOM 1313 C C . TYR A 1 175 ? -29.566 -4.017 32.645 1.00 85.75 175 TYR A C 1
ATOM 1315 O O . TYR A 1 175 ? -30.523 -4.689 33.027 1.00 85.75 175 TYR A O 1
ATOM 1323 N N . VAL A 1 176 ? -29.504 -2.691 32.769 1.00 84.31 176 VAL A N 1
ATOM 1324 C CA . VAL A 1 176 ? -30.557 -1.887 33.398 1.00 84.31 176 VAL A CA 1
ATOM 1325 C C . VAL A 1 176 ? -30.872 -0.665 32.541 1.00 84.31 176 VAL A C 1
ATOM 1327 O O . VAL A 1 176 ? -29.977 0.102 32.191 1.00 84.31 176 VAL A O 1
ATOM 1330 N N . ASP A 1 177 ? -32.149 -0.464 32.226 1.00 81.38 177 ASP A N 1
ATOM 1331 C CA . ASP A 1 177 ? -32.597 0.691 31.436 1.00 81.38 177 ASP A CA 1
ATOM 1332 C C . ASP A 1 177 ? -32.645 1.985 32.262 1.00 81.38 177 ASP A C 1
ATOM 1334 O O . ASP A 1 177 ? -32.386 3.075 31.744 1.00 81.38 177 ASP A O 1
ATOM 1338 N N . GLY A 1 178 ? -32.974 1.879 33.555 1.00 86.38 178 GLY A N 1
ATOM 1339 C CA . GLY A 1 178 ? -33.112 3.037 34.435 1.00 86.38 178 GLY A CA 1
ATOM 1340 C C . GLY A 1 178 ? -34.149 4.037 33.906 1.00 86.38 178 GLY A C 1
ATOM 1341 O O . GLY A 1 178 ? -35.231 3.609 33.493 1.00 86.38 178 GLY A O 1
ATOM 1342 N N . PRO A 1 179 ? -33.829 5.347 33.848 1.00 88.62 179 PRO A N 1
ATOM 1343 C CA . PRO A 1 179 ? -34.763 6.356 33.360 1.00 88.62 179 PRO A CA 1
ATOM 1344 C C . PRO A 1 179 ? -35.241 6.158 31.929 1.00 88.62 179 PRO A C 1
ATOM 1346 O O . PRO A 1 179 ? -36.330 6.607 31.604 1.00 88.62 179 PRO A O 1
ATOM 1349 N N . THR A 1 180 ? -34.491 5.459 31.073 1.00 87.06 180 THR A N 1
ATOM 1350 C CA . THR A 1 180 ? -34.950 5.167 29.707 1.00 87.06 180 THR A CA 1
ATOM 1351 C C . THR A 1 180 ? -36.243 4.353 29.715 1.00 87.06 180 THR A C 1
ATOM 1353 O O . THR A 1 180 ? -37.070 4.528 28.830 1.00 87.06 180 THR A O 1
ATOM 1356 N N . SER A 1 181 ? -36.450 3.510 30.732 1.00 85.88 181 SER A N 1
ATOM 1357 C CA . SER A 1 181 ? -37.672 2.712 30.862 1.00 85.88 181 SER A CA 1
ATOM 1358 C C . SER A 1 181 ? -38.910 3.535 31.206 1.00 85.88 181 SER A C 1
ATOM 1360 O O . SER A 1 181 ? -40.019 3.056 30.987 1.00 85.88 181 SER A O 1
ATOM 1362 N N . ASP A 1 182 ? -38.762 4.759 31.719 1.00 87.75 182 ASP A N 1
ATOM 1363 C CA . ASP A 1 182 ? -39.886 5.624 32.098 1.00 87.75 182 ASP A CA 1
ATOM 1364 C C . ASP A 1 182 ? -40.610 6.240 30.898 1.00 87.75 182 ASP A C 1
ATOM 1366 O O . ASP A 1 182 ? -41.725 6.731 31.060 1.00 87.75 182 ASP A O 1
ATOM 1370 N N . TYR A 1 183 ? -40.001 6.183 29.714 1.00 87.56 183 TYR A N 1
ATOM 1371 C CA . TYR A 1 183 ? -40.465 6.860 28.510 1.00 87.56 183 TYR A CA 1
ATOM 1372 C C . TYR A 1 183 ? -40.578 5.872 27.346 1.00 87.56 183 TYR A C 1
ATOM 1374 O O . TYR A 1 183 ? -39.780 4.945 27.201 1.00 87.56 183 TYR A O 1
ATOM 1382 N N . THR A 1 184 ? -41.548 6.092 26.468 1.00 85.75 184 THR A N 1
ATOM 1383 C CA . THR A 1 184 ? -41.623 5.410 25.173 1.00 85.75 184 THR A CA 1
ATOM 1384 C C . THR A 1 184 ? -40.508 5.887 24.235 1.00 85.75 184 THR A C 1
ATOM 1386 O O . THR A 1 184 ? -39.918 6.956 24.417 1.00 85.75 184 THR A O 1
ATOM 1389 N N . ARG A 1 185 ? -40.216 5.116 23.177 1.00 83.56 185 ARG A N 1
ATOM 1390 C CA . ARG A 1 185 ? -39.230 5.529 22.162 1.00 83.56 185 ARG A CA 1
ATOM 1391 C C . ARG A 1 185 ? -39.608 6.862 21.507 1.00 83.56 185 ARG A C 1
ATOM 1393 O O . ARG A 1 185 ? -38.723 7.690 21.297 1.00 83.56 185 ARG A O 1
ATOM 1400 N N . ASP A 1 186 ? -40.894 7.084 21.250 1.00 86.38 186 ASP A N 1
ATOM 1401 C CA . ASP A 1 186 ? -41.397 8.329 20.666 1.00 86.38 186 ASP A CA 1
ATOM 1402 C C . ASP A 1 186 ? -41.216 9.516 21.615 1.00 86.38 186 ASP A C 1
ATOM 1404 O O . ASP A 1 186 ? -40.773 10.580 21.186 1.00 86.38 186 ASP A O 1
ATOM 1408 N N . GLU A 1 187 ? -41.452 9.333 22.916 1.00 89.69 187 GLU A N 1
ATOM 1409 C CA . GLU A 1 187 ? -41.171 10.362 23.923 1.00 89.69 187 GLU A CA 1
ATOM 1410 C C . GLU A 1 187 ? -39.671 10.655 24.042 1.00 89.69 187 GLU A C 1
ATOM 1412 O O . GLU A 1 187 ? -39.281 11.807 24.204 1.00 89.69 187 GLU A O 1
ATOM 1417 N N . LEU A 1 188 ? -38.800 9.655 23.903 1.00 88.88 188 LEU A N 1
ATOM 1418 C CA . LEU A 1 188 ? -37.348 9.866 23.910 1.00 88.88 188 LEU A CA 1
ATOM 1419 C C . LEU A 1 188 ? -36.854 10.630 22.670 1.00 88.88 188 LEU A C 1
ATOM 1421 O O . LEU A 1 188 ? -35.872 11.365 22.758 1.00 88.88 188 LEU A O 1
ATOM 1425 N N . LEU A 1 189 ? -37.526 10.478 21.526 1.00 89.44 189 LEU A N 1
ATOM 1426 C CA . LEU A 1 189 ? -37.205 11.191 20.285 1.00 89.44 189 LEU A CA 1
ATOM 1427 C C . LEU A 1 189 ? -37.889 12.563 20.191 1.00 89.44 189 LEU A C 1
ATOM 1429 O O . LEU A 1 189 ? -37.370 13.467 19.528 1.00 89.44 189 LEU A O 1
ATOM 1433 N N . ASN A 1 190 ? -39.058 12.729 20.808 1.00 90.62 190 ASN A N 1
ATOM 1434 C CA . ASN A 1 190 ? -39.882 13.929 20.723 1.00 90.62 190 ASN A CA 1
ATOM 1435 C C . ASN A 1 190 ? -40.803 14.077 21.945 1.00 90.62 190 ASN A C 1
ATOM 1437 O O . ASN A 1 190 ? -42.029 14.039 21.831 1.00 90.62 190 ASN A O 1
ATOM 1441 N N . HIS A 1 191 ? -40.219 14.303 23.121 1.00 91.50 191 HIS A N 1
ATOM 1442 C CA . HIS A 1 191 ? -41.018 14.514 24.323 1.00 91.50 191 HIS A CA 1
ATOM 1443 C C . HIS A 1 191 ? -41.878 15.785 24.168 1.00 91.50 191 HIS A C 1
ATOM 1445 O O . HIS A 1 191 ? -41.353 16.825 23.732 1.00 91.50 191 HIS A O 1
ATOM 1451 N N . PRO A 1 192 ? -43.173 15.756 24.548 1.00 86.00 192 PRO A N 1
ATOM 1452 C CA . PRO A 1 192 ? -44.072 16.900 24.381 1.00 86.00 192 PRO A CA 1
ATOM 1453 C C . PRO A 1 192 ? -43.627 18.136 25.175 1.00 86.00 192 PRO A C 1
ATOM 1455 O O . PRO A 1 192 ? -43.723 19.252 24.675 1.00 86.00 192 PRO A O 1
ATOM 1458 N N . THR A 1 193 ? -43.111 17.943 26.395 1.00 88.00 193 THR A N 1
ATOM 1459 C CA . THR A 1 193 ? -42.765 19.039 27.323 1.00 88.00 193 THR A CA 1
ATOM 1460 C C . THR A 1 193 ? -41.297 19.104 27.765 1.00 88.00 193 THR A C 1
ATOM 1462 O O . THR A 1 193 ? -40.778 20.201 27.944 1.00 88.00 193 THR A O 1
ATOM 1465 N N . LEU A 1 194 ? -40.605 17.971 27.947 1.00 89.81 194 LEU A N 1
ATOM 1466 C CA . LEU A 1 194 ? -39.233 17.942 28.482 1.00 89.81 194 LEU A CA 1
ATOM 1467 C C . LEU A 1 194 ? -38.151 18.313 27.452 1.00 89.81 194 LEU A C 1
ATOM 1469 O O . LEU A 1 194 ? -37.045 18.684 27.841 1.00 89.81 194 LEU A O 1
ATOM 1473 N N . GLY A 1 195 ? -38.469 18.238 26.156 1.00 90.06 195 GLY A N 1
ATOM 1474 C CA . GLY A 1 195 ? -37.545 18.520 25.057 1.00 90.06 195 GLY A CA 1
ATOM 1475 C C . GLY A 1 195 ? -36.708 17.300 24.658 1.00 90.06 195 GLY A C 1
ATOM 1476 O O . GLY A 1 195 ? -37.259 16.348 24.110 1.00 90.06 195 GLY A O 1
ATOM 1477 N N . PHE A 1 196 ? -35.394 17.347 24.889 1.00 90.38 196 PHE A N 1
ATOM 1478 C CA . PHE A 1 196 ? -34.402 16.372 24.420 1.00 90.38 196 PHE A CA 1
ATOM 1479 C C . PHE A 1 196 ? -33.683 15.687 25.591 1.00 90.38 196 PHE A C 1
ATOM 1481 O O . PHE A 1 196 ? -33.233 16.389 26.506 1.00 90.38 196 PHE A O 1
ATOM 1488 N N . PRO A 1 197 ? -33.501 14.355 25.573 1.00 90.88 197 PRO A N 1
ATOM 1489 C CA . PRO A 1 197 ? -32.705 13.665 26.582 1.00 90.88 197 PRO A CA 1
ATOM 1490 C C . PRO A 1 197 ? -31.265 14.190 26.595 1.00 90.88 197 PRO A C 1
ATOM 1492 O O . PRO A 1 197 ? -30.612 14.261 25.555 1.00 90.88 197 PRO A O 1
ATOM 1495 N N . ASN A 1 198 ? -30.751 14.544 27.772 1.00 88.19 198 ASN A N 1
ATOM 1496 C CA . ASN A 1 198 ? -29.407 15.108 27.929 1.00 88.19 198 ASN A CA 1
ATOM 1497 C C . ASN A 1 198 ? -28.453 14.143 28.628 1.00 88.19 198 ASN A C 1
ATOM 1499 O O . ASN A 1 198 ? -27.390 13.822 28.103 1.00 88.19 198 ASN A O 1
ATOM 1503 N N . SER A 1 199 ? -28.822 13.700 29.828 1.00 88.69 199 SER A N 1
ATOM 1504 C CA . SER A 1 199 ? -28.018 12.768 30.614 1.00 88.69 199 SER A CA 1
ATOM 1505 C C . SER A 1 199 ? -28.891 11.925 31.532 1.00 88.69 199 SER A C 1
ATOM 1507 O O . SER A 1 199 ? -29.673 12.505 32.284 1.00 88.69 199 SER A O 1
ATOM 1509 N N . PHE A 1 200 ? -28.742 10.599 31.468 1.00 90.56 200 PHE A N 1
ATOM 1510 C CA . PHE A 1 200 ? -29.408 9.600 32.311 1.00 90.56 200 PHE A CA 1
ATOM 1511 C C . PHE A 1 200 ? -28.389 8.895 33.226 1.00 90.56 200 PHE A C 1
ATOM 1513 O O . PHE A 1 200 ? -28.020 7.755 33.015 1.00 90.56 200 PHE A O 1
ATOM 1520 N N . GLU A 1 201 ? -27.825 9.555 34.218 1.00 90.12 201 GLU A N 1
ATOM 1521 C CA . GLU A 1 201 ? -26.654 9.042 34.937 1.00 90.12 201 GLU A CA 1
ATOM 1522 C C . GLU A 1 201 ? -27.005 8.091 36.103 1.00 90.12 201 GLU A C 1
ATOM 1524 O O . GLU A 1 201 ? -27.880 8.434 36.897 1.00 90.12 201 GLU A O 1
ATOM 1529 N N . PRO A 1 202 ? -26.344 6.924 36.262 1.00 91.25 202 PRO A N 1
ATOM 1530 C CA . PRO A 1 202 ? -26.380 6.165 37.514 1.00 91.25 202 PRO A CA 1
ATOM 1531 C C . PRO A 1 202 ? -25.497 6.829 38.574 1.00 91.25 202 PRO A C 1
ATOM 1533 O O . PRO A 1 202 ? -24.371 7.191 38.260 1.00 91.25 202 PRO A O 1
ATOM 1536 N N . GLU A 1 203 ? -25.977 6.940 39.813 1.00 89.75 203 GLU A N 1
ATOM 1537 C CA . GLU A 1 203 ? -25.336 7.701 40.901 1.00 89.75 203 GLU A CA 1
ATOM 1538 C C . GLU A 1 203 ? -25.493 6.976 42.250 1.00 89.75 203 GLU A C 1
ATOM 1540 O O . GLU A 1 203 ? -26.131 7.474 43.177 1.00 89.75 203 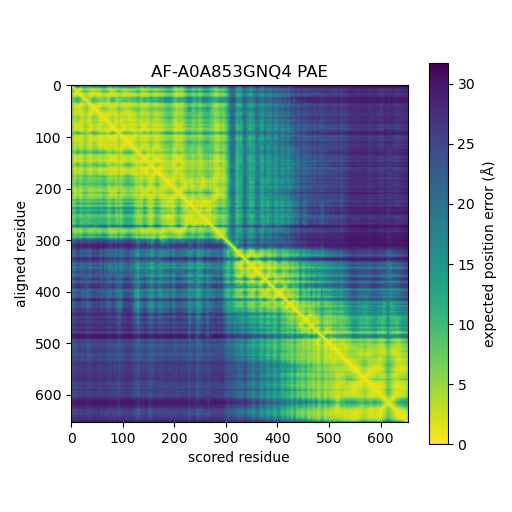GLU A O 1
ATOM 1545 N N . GLY A 1 204 ? -24.941 5.767 42.341 1.00 89.38 204 GLY A N 1
ATOM 1546 C CA . GLY A 1 204 ? -24.925 4.958 43.559 1.00 89.38 204 GLY A CA 1
ATOM 1547 C C . GLY A 1 204 ? -25.867 3.756 43.535 1.00 89.38 204 GLY A C 1
ATOM 1548 O O . GLY A 1 204 ? -26.862 3.701 42.798 1.00 89.38 204 GLY A O 1
ATOM 1549 N N . MET A 1 205 ? -25.546 2.769 44.372 1.00 91.12 205 MET A N 1
ATOM 1550 C CA . MET A 1 205 ? -26.415 1.622 44.616 1.00 91.12 205 MET A CA 1
ATOM 1551 C C . MET A 1 205 ? -26.393 1.190 46.079 1.00 91.12 205 MET A C 1
ATOM 1553 O O . MET A 1 205 ? -25.441 1.442 46.807 1.00 91.12 205 MET A O 1
ATOM 1557 N N . THR A 1 206 ? -27.406 0.438 46.490 1.00 91.44 206 THR A N 1
ATOM 1558 C CA . THR A 1 206 ? -27.385 -0.283 47.761 1.00 91.44 206 THR A CA 1
ATOM 1559 C C . THR A 1 206 ? -28.256 -1.536 47.700 1.00 91.44 206 THR A C 1
ATOM 1561 O O . THR A 1 206 ? -28.922 -1.803 46.699 1.00 91.44 206 THR A O 1
ATOM 1564 N N . LEU A 1 207 ? -28.250 -2.312 48.778 1.00 89.81 207 LEU A N 1
ATOM 1565 C CA . LEU A 1 207 ? -29.073 -3.503 48.944 1.00 89.81 207 LEU A CA 1
ATOM 1566 C C . LEU A 1 207 ? -30.163 -3.247 49.985 1.00 89.81 207 LEU A C 1
ATOM 1568 O O . LEU A 1 207 ? -29.902 -2.693 51.053 1.00 89.81 207 LEU A O 1
ATOM 1572 N N . ARG A 1 208 ? -31.381 -3.709 49.697 1.00 87.75 208 ARG A N 1
ATOM 1573 C CA . ARG A 1 208 ? -32.485 -3.779 50.659 1.00 87.75 208 ARG A CA 1
ATOM 1574 C C . ARG A 1 208 ? -33.054 -5.193 50.650 1.00 87.75 208 ARG A C 1
ATOM 1576 O O . ARG A 1 208 ? -33.907 -5.516 49.831 1.00 87.75 208 ARG A O 1
ATOM 1583 N N . GLY A 1 209 ? -32.574 -6.031 51.566 1.00 84.81 209 GLY A N 1
ATOM 1584 C CA . GLY A 1 209 ? -32.879 -7.461 51.536 1.00 84.81 209 GLY A CA 1
ATOM 1585 C C . GLY A 1 209 ? -32.266 -8.111 50.295 1.00 84.81 209 GLY A C 1
ATOM 1586 O O . GLY A 1 209 ? -31.054 -8.053 50.112 1.00 84.81 209 GLY A O 1
ATO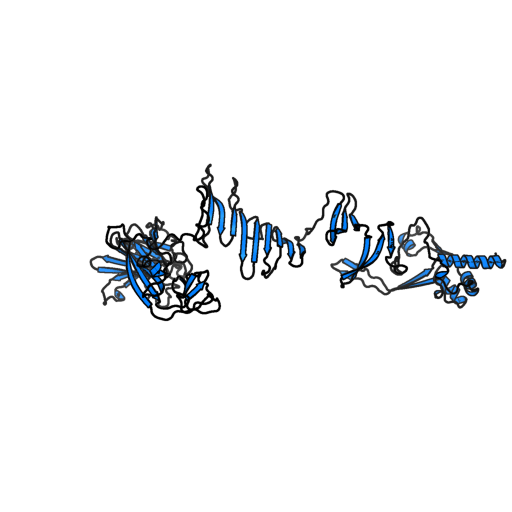M 1587 N N . ASP A 1 210 ? -33.103 -8.703 49.450 1.00 83.31 210 ASP A N 1
ATOM 1588 C CA . ASP A 1 210 ? -32.743 -9.305 48.162 1.00 83.31 210 ASP A CA 1
ATOM 1589 C C . ASP A 1 210 ? -32.868 -8.335 46.969 1.00 83.31 210 ASP A C 1
ATOM 1591 O O . ASP A 1 210 ? -32.612 -8.717 45.826 1.00 83.31 210 ASP A O 1
ATOM 1595 N N . GLU A 1 211 ? -33.251 -7.080 47.218 1.00 90.19 211 GLU A N 1
ATOM 1596 C CA . GLU A 1 211 ? -33.448 -6.064 46.185 1.00 90.19 211 GLU A CA 1
ATOM 1597 C C . GLU A 1 211 ? -32.198 -5.198 46.007 1.00 90.19 211 GLU A C 1
ATOM 1599 O O . GLU A 1 211 ? -31.674 -4.623 46.967 1.00 90.19 211 GLU A O 1
ATOM 1604 N N . LEU A 1 212 ? -31.768 -5.029 44.757 1.00 91.75 212 LEU A N 1
ATOM 1605 C CA . LEU A 1 212 ? -30.769 -4.031 44.386 1.00 91.75 212 LEU A CA 1
ATOM 1606 C C . LEU A 1 212 ? -31.474 -2.697 44.149 1.00 91.75 212 LEU A C 1
ATOM 1608 O O . LEU A 1 212 ? -32.310 -2.576 43.256 1.00 91.75 212 LEU A O 1
ATOM 1612 N N . LEU A 1 213 ? -31.136 -1.688 44.941 1.00 93.06 213 LEU A N 1
ATOM 1613 C CA . LEU A 1 213 ? -31.625 -0.329 44.759 1.00 93.06 213 LEU A CA 1
ATOM 1614 C C . LEU A 1 213 ? -30.561 0.482 44.033 1.00 93.06 213 LEU A C 1
ATOM 1616 O O . LEU A 1 213 ? -29.438 0.599 44.512 1.00 93.06 213 LEU A O 1
ATOM 1620 N N . VAL A 1 214 ? -30.917 1.058 42.891 1.00 92.19 214 VAL A N 1
ATOM 1621 C CA . VAL A 1 214 ? -30.013 1.890 42.095 1.00 92.19 214 VAL A CA 1
ATOM 1622 C C . VAL A 1 214 ? -30.599 3.282 41.969 1.00 92.19 214 VAL A C 1
ATOM 1624 O O . VAL A 1 214 ? -31.740 3.451 41.537 1.00 92.19 214 VAL A O 1
ATOM 1627 N N . GLN A 1 215 ? -29.814 4.289 42.331 1.00 92.88 215 GLN A N 1
ATOM 1628 C CA . GLN A 1 215 ? -30.186 5.674 42.111 1.00 92.88 215 GLN A CA 1
ATOM 1629 C C . GLN A 1 215 ? -29.738 6.103 40.715 1.00 92.88 215 GLN A C 1
ATOM 1631 O O . GLN A 1 215 ? -28.593 5.881 40.326 1.00 92.88 215 GLN A O 1
ATOM 1636 N N . MET A 1 216 ? -30.630 6.740 39.960 1.00 91.94 216 MET A N 1
ATOM 1637 C CA . MET A 1 216 ? -30.276 7.352 38.681 1.00 91.94 216 MET A CA 1
ATOM 1638 C C . MET A 1 216 ? -30.902 8.734 38.532 1.00 91.94 216 MET A C 1
ATOM 1640 O O . MET A 1 216 ? -31.912 9.062 39.161 1.00 91.94 216 MET A O 1
ATOM 1644 N N . ILE A 1 217 ? -30.288 9.548 37.687 1.00 92.19 217 ILE A N 1
ATOM 1645 C CA . ILE A 1 217 ? -30.690 10.915 37.394 1.00 92.19 217 ILE A CA 1
ATOM 1646 C C . ILE A 1 217 ? -31.073 10.994 35.931 1.00 92.19 217 ILE A C 1
ATOM 1648 O O . ILE A 1 217 ? -30.247 10.669 35.092 1.00 92.19 217 ILE A O 1
ATOM 1652 N N . ASP A 1 218 ? -32.259 11.494 35.608 1.00 92.75 218 ASP A N 1
ATOM 1653 C CA . ASP A 1 218 ? -32.580 11.932 34.255 1.00 92.75 218 ASP A CA 1
ATOM 1654 C C . ASP A 1 218 ? -32.576 13.448 34.138 1.00 92.75 218 ASP A C 1
ATOM 1656 O O . ASP A 1 218 ? -33.185 14.183 34.917 1.00 92.75 218 ASP A O 1
ATOM 1660 N N . THR A 1 219 ? -31.866 13.919 33.121 1.00 91.44 219 THR A N 1
ATOM 1661 C CA . THR A 1 219 ? -31.806 15.318 32.732 1.00 91.44 219 THR A CA 1
ATOM 1662 C C . THR A 1 219 ? -32.215 15.476 31.283 1.00 91.44 219 THR A C 1
ATOM 1664 O O . THR A 1 219 ? -31.856 14.663 30.426 1.00 91.44 219 THR A O 1
ATOM 1667 N N . TRP A 1 220 ? -32.935 16.558 31.012 1.00 91.88 220 TRP A N 1
ATOM 1668 C CA . TRP A 1 220 ? -33.431 16.905 29.685 1.00 91.88 220 TRP A CA 1
ATOM 1669 C C . TRP A 1 220 ? -33.130 18.370 29.376 1.00 91.88 220 TRP A C 1
ATOM 1671 O O . TRP A 1 220 ? -33.039 19.188 30.295 1.00 91.88 220 TRP A O 1
ATOM 1681 N N . ARG A 1 221 ? -32.969 18.708 28.094 1.00 88.38 221 ARG A N 1
ATOM 1682 C CA . ARG A 1 221 ? -32.889 20.092 27.600 1.00 88.38 221 ARG A CA 1
ATOM 1683 C C . ARG A 1 221 ? -34.205 20.468 26.941 1.00 88.38 221 ARG A C 1
ATOM 1685 O O . ARG A 1 221 ? -34.656 19.745 26.065 1.00 88.38 221 ARG A O 1
ATOM 1692 N N . ASN A 1 222 ? -34.770 21.620 27.274 1.00 88.19 222 ASN A N 1
ATOM 1693 C CA . ASN A 1 222 ? -35.982 22.103 26.609 1.00 88.19 222 ASN A CA 1
ATOM 1694 C C . ASN A 1 222 ? -35.733 22.615 25.170 1.00 88.19 222 ASN A C 1
ATOM 1696 O O . ASN A 1 222 ? -36.661 22.609 24.366 1.00 88.19 222 ASN A O 1
ATOM 1700 N N . SER A 1 223 ? -34.506 23.039 24.836 1.00 87.50 223 SER A N 1
ATOM 1701 C CA . SER A 1 223 ? -34.135 23.578 23.521 1.00 87.50 223 SER A CA 1
ATOM 1702 C C . SER A 1 223 ? -32.689 23.233 23.126 1.00 87.50 223 SER A C 1
ATOM 1704 O O . SER A 1 223 ? -31.792 23.178 23.973 1.00 87.50 223 SER A O 1
ATOM 1706 N N . ALA A 1 224 ? -32.468 23.003 21.829 1.00 91.44 224 ALA A N 1
ATOM 1707 C CA . ALA A 1 224 ? -31.183 22.670 21.220 1.00 91.44 224 ALA A CA 1
ATOM 1708 C C . ALA A 1 224 ? -31.171 23.035 19.727 1.00 91.44 224 ALA A C 1
ATOM 1710 O O . ALA A 1 224 ? -32.221 23.061 19.079 1.00 91.44 224 ALA A O 1
ATOM 1711 N N . ASP A 1 225 ? -29.984 23.262 19.165 1.00 93.06 225 ASP A N 1
ATOM 1712 C CA . ASP A 1 225 ? -29.811 23.272 17.712 1.00 93.06 225 ASP A CA 1
ATOM 1713 C C . ASP A 1 225 ? -30.026 21.860 17.144 1.00 93.06 225 ASP A C 1
ATOM 1715 O O . ASP A 1 225 ? -29.478 20.887 17.670 1.00 93.06 225 ASP A O 1
ATOM 1719 N N . ILE A 1 226 ? -30.802 21.752 16.060 1.00 93.62 226 ILE A N 1
ATOM 1720 C CA . ILE A 1 226 ? -31.136 20.486 15.400 1.00 93.62 226 ILE A CA 1
ATOM 1721 C C . ILE A 1 226 ? -30.627 20.512 13.963 1.00 93.62 226 ILE A C 1
ATOM 1723 O O . ILE A 1 226 ? -30.942 21.432 13.203 1.00 93.62 226 ILE A O 1
ATOM 1727 N N . VAL A 1 227 ? -29.892 19.473 13.581 1.00 94.69 227 VAL A N 1
ATOM 1728 C CA . VAL A 1 227 ? -29.357 19.286 12.228 1.00 94.69 227 VAL A CA 1
ATOM 1729 C C . VAL A 1 227 ? -29.881 18.007 11.592 1.00 94.69 227 VAL A C 1
ATOM 1731 O O . VAL A 1 227 ? -30.221 17.056 12.294 1.00 94.69 227 VAL A O 1
ATOM 1734 N N . THR A 1 228 ? -29.876 17.958 10.264 1.00 95.12 228 THR A N 1
ATOM 1735 C CA . THR A 1 228 ? -30.106 16.736 9.491 1.00 95.12 228 THR A CA 1
ATOM 1736 C C . THR A 1 228 ? -28.771 16.114 9.076 1.00 95.12 228 THR A C 1
ATOM 1738 O O . THR A 1 228 ? -27.879 16.804 8.578 1.00 95.12 228 THR A O 1
ATOM 1741 N N . PHE A 1 229 ? -28.628 14.804 9.265 1.00 91.81 229 PHE A N 1
ATOM 1742 C CA . PHE A 1 229 ? -27.469 14.022 8.834 1.00 91.81 229 PHE A CA 1
ATOM 1743 C C . PHE A 1 229 ? -27.907 12.585 8.534 1.00 91.81 229 PHE A C 1
ATOM 1745 O O . PHE A 1 229 ? -28.594 11.974 9.354 1.00 91.81 229 PHE A O 1
ATOM 1752 N N . GLU A 1 230 ? -27.546 12.068 7.354 1.00 88.19 230 GLU A N 1
ATOM 1753 C CA . GLU A 1 230 ? -27.921 10.719 6.885 1.00 88.19 230 GLU A CA 1
ATOM 1754 C C . GLU A 1 230 ? -29.433 10.424 6.997 1.00 88.19 230 GLU A C 1
ATOM 1756 O O . GLU A 1 230 ? -29.852 9.378 7.489 1.00 88.19 230 GLU A O 1
ATOM 1761 N N . GLY A 1 231 ? -30.271 11.384 6.586 1.00 85.50 231 GLY A N 1
ATOM 1762 C CA . GLY A 1 231 ? -31.733 11.230 6.573 1.00 85.50 231 GLY A CA 1
ATOM 1763 C C . GLY A 1 231 ? -32.414 11.289 7.946 1.00 85.50 231 GLY A C 1
ATOM 1764 O O . GLY A 1 231 ? -33.616 11.055 8.033 1.00 85.50 231 GLY A O 1
ATOM 1765 N N . ARG A 1 232 ? -31.676 11.612 9.015 1.00 89.69 232 ARG A N 1
ATOM 1766 C CA . ARG A 1 232 ? -32.191 11.708 10.390 1.00 89.69 232 ARG A CA 1
ATOM 1767 C C . ARG A 1 232 ? -31.893 13.063 11.012 1.00 89.69 232 ARG A C 1
ATOM 1769 O O . ARG A 1 232 ? -30.956 13.742 10.591 1.00 89.69 232 ARG A O 1
ATOM 1776 N N . ASN A 1 233 ? -32.668 13.430 12.032 1.00 93.50 233 ASN A N 1
ATOM 1777 C CA . ASN A 1 233 ? -32.480 14.672 12.773 1.00 93.50 233 ASN A CA 1
ATOM 1778 C C . ASN A 1 233 ? -31.805 14.426 14.125 1.00 93.50 233 ASN A C 1
ATOM 1780 O O . ASN A 1 233 ? -32.060 13.437 14.813 1.00 93.50 233 ASN A O 1
ATOM 1784 N N . TRP A 1 234 ? -30.941 15.363 14.502 1.00 93.00 234 TRP A N 1
ATOM 1785 C CA . TRP A 1 234 ? -30.073 15.248 15.665 1.00 93.00 234 TRP A CA 1
ATOM 1786 C C . TRP A 1 234 ? -30.027 16.568 16.417 1.00 93.00 234 TRP A C 1
ATOM 1788 O O . TRP A 1 234 ? -29.696 17.597 15.833 1.00 93.00 234 TRP A O 1
ATOM 1798 N N . ALA A 1 235 ? -30.336 16.534 17.708 1.00 92.06 235 ALA A N 1
ATOM 1799 C CA . ALA A 1 235 ? -30.256 17.674 18.607 1.00 92.06 235 ALA A CA 1
ATOM 1800 C C . ALA A 1 235 ? -28.886 17.726 19.299 1.00 92.06 235 ALA A C 1
ATOM 1802 O O . ALA A 1 235 ? -28.365 16.698 19.747 1.00 92.06 235 ALA A O 1
ATOM 1803 N N . SER A 1 236 ? -28.302 18.919 19.404 1.00 90.81 236 SER A N 1
ATOM 1804 C CA . SER A 1 236 ? -27.067 19.127 20.163 1.00 90.81 236 SER A CA 1
ATOM 1805 C C . SER A 1 236 ? -27.325 18.976 21.667 1.00 90.81 236 SER A C 1
ATOM 1807 O O . SER A 1 236 ? -28.263 19.557 22.208 1.00 90.81 236 SER A O 1
ATOM 1809 N N . VAL A 1 237 ? -26.469 18.231 22.370 1.00 84.81 237 VAL A N 1
ATOM 1810 C CA . VAL A 1 237 ? -26.525 18.087 23.843 1.00 84.81 237 VAL A CA 1
ATOM 1811 C C . VAL A 1 237 ? -25.426 18.873 24.570 1.00 84.81 237 VAL A C 1
ATOM 1813 O O . VAL A 1 237 ? -25.321 18.823 25.795 1.00 84.81 237 VAL A O 1
ATOM 1816 N N . GLY A 1 238 ? -24.603 19.629 23.834 1.00 81.62 238 GLY A N 1
ATOM 1817 C CA . GLY A 1 238 ? -23.539 20.477 24.379 1.00 81.62 238 GLY A CA 1
ATOM 1818 C C . GLY A 1 238 ? -23.565 21.894 23.806 1.00 81.62 238 GLY A C 1
ATOM 1819 O O . GLY A 1 238 ? -24.044 22.103 22.696 1.00 81.62 238 GLY A O 1
ATOM 1820 N N . ALA A 1 239 ? -23.039 22.859 24.566 1.00 80.19 239 ALA A N 1
ATOM 1821 C CA . ALA A 1 239 ? -22.991 24.268 24.160 1.00 80.19 239 ALA A CA 1
ATOM 1822 C C . ALA A 1 239 ? -21.958 24.556 23.050 1.00 80.19 239 ALA A C 1
ATOM 1824 O O . ALA A 1 239 ? -22.192 25.438 22.234 1.00 80.19 239 ALA A O 1
ATOM 1825 N N . ASP A 1 240 ? -20.876 23.768 22.989 1.00 82.69 240 ASP A N 1
ATOM 1826 C CA . ASP A 1 240 ? -19.762 23.945 22.045 1.00 82.69 240 ASP A CA 1
ATOM 1827 C C . ASP A 1 240 ? -19.594 22.694 21.170 1.00 82.69 240 ASP A C 1
ATOM 1829 O O . ASP A 1 240 ? -18.665 21.895 21.343 1.00 82.69 240 ASP A O 1
ATOM 1833 N N . ASN A 1 241 ? -20.562 22.430 20.295 1.00 88.19 241 ASN A N 1
ATOM 1834 C CA . ASN A 1 241 ? -20.532 21.271 19.410 1.00 88.19 241 ASN A CA 1
ATOM 1835 C C . ASN A 1 241 ? -20.064 21.673 18.006 1.00 88.19 241 ASN A C 1
ATOM 1837 O O . ASN A 1 241 ? -20.848 22.183 17.213 1.00 88.19 241 ASN A O 1
ATOM 1841 N N . ILE A 1 242 ? -18.784 21.444 17.708 1.00 90.31 242 ILE A N 1
ATOM 1842 C CA . ILE A 1 242 ? -18.143 21.747 16.421 1.00 90.31 242 ILE A CA 1
ATOM 1843 C C . ILE A 1 242 ? -17.336 20.536 15.942 1.00 90.31 242 ILE A C 1
ATOM 1845 O O . ILE A 1 242 ? -16.786 19.796 16.761 1.00 90.31 242 ILE A O 1
ATOM 1849 N N . ASN A 1 243 ? -17.266 20.330 14.623 1.00 89.31 243 ASN A N 1
ATOM 1850 C CA . ASN A 1 243 ? -16.445 19.305 13.967 1.00 89.31 243 ASN A CA 1
ATOM 1851 C C . ASN A 1 243 ? -16.673 17.852 14.450 1.00 89.31 243 ASN A C 1
ATOM 1853 O O . ASN A 1 243 ? -15.839 16.972 14.249 1.00 89.31 243 ASN A O 1
ATOM 1857 N N . LEU A 1 244 ? -17.811 17.579 15.092 1.00 87.06 244 LEU A N 1
ATOM 1858 C CA . LEU A 1 244 ? -18.210 16.237 15.505 1.00 87.06 244 LEU A CA 1
ATOM 1859 C C . LEU A 1 244 ? -19.501 15.859 14.779 1.00 87.06 244 LEU A C 1
ATOM 1861 O O . LEU A 1 244 ? -20.528 16.495 15.030 1.00 87.06 244 LEU A O 1
ATOM 1865 N N . PRO A 1 245 ? -19.475 14.854 13.884 1.00 87.19 245 PRO A N 1
ATOM 1866 C CA . PRO A 1 245 ? -20.658 14.472 13.129 1.00 87.19 245 PRO A CA 1
ATOM 1867 C C . PRO A 1 245 ? -21.730 13.871 14.048 1.00 87.19 245 PRO A C 1
ATOM 1869 O O . PRO A 1 245 ? -21.385 13.269 15.075 1.00 87.19 245 PRO A O 1
ATOM 1872 N N . PRO A 1 246 ? -23.021 13.956 13.675 1.00 85.69 246 PRO A N 1
ATOM 1873 C CA . PRO A 1 246 ? -24.121 13.405 14.464 1.00 85.69 246 PRO A CA 1
ATOM 1874 C C . PRO A 1 246 ? -24.081 11.897 14.733 1.00 85.69 246 PRO A C 1
ATOM 1876 O O . PRO A 1 246 ? -24.743 11.415 15.644 1.00 85.69 246 PRO A O 1
ATOM 1879 N N . THR A 1 247 ? -23.200 11.150 14.064 1.00 73.62 247 THR A N 1
ATOM 1880 C CA . THR A 1 247 ? -22.856 9.765 14.437 1.00 73.62 247 THR A CA 1
ATOM 1881 C C . THR A 1 247 ? -22.138 9.646 15.788 1.00 73.62 247 THR A C 1
ATOM 1883 O O . THR A 1 247 ? -21.951 8.541 16.296 1.00 73.62 247 THR A O 1
ATOM 1886 N N . SER A 1 248 ? -21.683 10.756 16.377 1.00 77.19 248 SER A N 1
ATOM 1887 C CA . SER A 1 248 ? -21.060 10.793 17.697 1.00 77.19 248 SER A CA 1
ATOM 1888 C C . SER A 1 248 ? -22.086 11.096 18.788 1.00 77.19 248 SER A C 1
ATOM 1890 O O . SER A 1 248 ? -22.433 12.251 19.043 1.00 77.19 248 SER A O 1
ATOM 1892 N N . SER A 1 249 ? -22.475 10.071 19.549 1.00 73.12 249 SER A N 1
ATOM 1893 C CA . SER A 1 249 ? -23.366 10.223 20.714 1.00 73.12 249 SER A CA 1
ATOM 1894 C C . SER A 1 249 ? -22.757 11.005 21.893 1.00 73.12 249 SER A C 1
ATOM 1896 O O . SER A 1 249 ? -23.363 11.115 22.954 1.00 73.12 249 SER A O 1
ATOM 1898 N N . VAL A 1 250 ? -21.542 11.551 21.749 1.00 77.12 250 VAL A N 1
ATOM 1899 C CA . VAL A 1 250 ? -20.926 12.446 22.746 1.00 77.12 250 VAL A CA 1
ATOM 1900 C C . VAL A 1 250 ? -21.621 13.807 22.775 1.00 77.12 250 VAL A C 1
ATOM 1902 O O . VAL A 1 250 ? -21.728 14.412 23.838 1.00 77.12 250 VAL A O 1
ATOM 1905 N N . LYS A 1 251 ? -22.043 14.307 21.610 1.00 85.06 251 LYS A N 1
ATOM 1906 C CA . LYS A 1 251 ? -22.553 15.676 21.450 1.00 85.06 251 LYS A CA 1
ATOM 1907 C C . LYS A 1 251 ? -23.925 15.750 20.790 1.00 85.06 251 LYS A C 1
ATOM 1909 O O . LYS A 1 251 ? -24.514 16.827 20.770 1.00 85.06 251 LYS A O 1
ATOM 1914 N N . TRP A 1 252 ? -24.445 14.621 20.319 1.00 88.75 252 TRP A N 1
ATOM 1915 C CA . TRP A 1 252 ? -25.706 14.546 19.597 1.00 88.75 252 TRP A CA 1
ATOM 1916 C C . TRP A 1 252 ? -26.639 13.505 20.203 1.00 88.75 252 TRP A C 1
ATOM 1918 O O . TRP A 1 252 ? -26.203 12.427 20.615 1.00 88.75 252 TRP A O 1
ATOM 1928 N N . VAL A 1 253 ? -27.927 13.831 20.213 1.00 89.81 253 VAL A N 1
ATOM 1929 C CA . VAL A 1 253 ? -29.019 12.909 20.520 1.00 89.81 253 VAL A CA 1
ATOM 1930 C C . VAL A 1 253 ? -29.995 12.909 19.349 1.00 89.81 253 VAL A C 1
ATOM 1932 O O . VAL A 1 253 ? -30.322 13.962 18.806 1.00 89.81 253 VAL A O 1
ATOM 1935 N N . GLU A 1 254 ? -30.418 11.730 18.906 1.00 90.00 254 GLU A N 1
ATOM 1936 C CA . GLU A 1 254 ? -31.397 11.608 17.823 1.00 90.00 254 GLU A CA 1
ATOM 1937 C C . GLU A 1 254 ? -32.744 12.205 18.254 1.00 90.00 254 GLU A C 1
ATOM 1939 O O . GLU A 1 254 ? -33.154 12.062 19.408 1.00 90.00 254 GLU A O 1
ATOM 1944 N N . THR A 1 255 ? -33.437 12.875 17.334 1.00 90.25 255 THR A N 1
ATOM 1945 C CA . THR A 1 255 ? -34.755 13.463 17.589 1.00 90.25 255 THR A CA 1
ATOM 1946 C C . THR A 1 255 ? -35.658 13.348 16.367 1.00 90.25 255 THR A C 1
ATOM 1948 O O . THR A 1 255 ? -35.195 13.399 15.233 1.00 90.25 255 THR A O 1
ATOM 1951 N N . ALA A 1 256 ? -36.966 13.234 16.597 1.00 92.12 256 ALA A N 1
ATOM 1952 C CA . ALA A 1 256 ? -37.971 13.348 15.541 1.00 92.12 256 ALA A CA 1
ATOM 1953 C C . ALA A 1 256 ? -38.440 14.801 15.320 1.00 92.12 256 ALA A C 1
ATOM 1955 O O . ALA A 1 256 ? -39.230 15.065 14.416 1.00 92.12 256 ALA A O 1
ATOM 1956 N N . LYS A 1 257 ? -37.961 15.767 16.121 1.00 91.38 257 LYS A N 1
ATOM 1957 C CA . LYS A 1 257 ? -38.244 17.192 15.897 1.00 91.38 257 LYS A CA 1
ATOM 1958 C C . LYS A 1 257 ? -37.548 17.681 14.617 1.00 91.38 257 LYS A C 1
ATOM 1960 O O . LYS A 1 257 ? -36.507 17.159 14.216 1.00 91.38 257 LYS A O 1
ATOM 1965 N N . ALA A 1 258 ? -38.143 18.672 13.953 1.00 92.88 258 ALA A N 1
ATOM 1966 C CA . ALA A 1 258 ? -37.630 19.218 12.697 1.00 92.88 258 ALA A CA 1
ATOM 1967 C C . ALA A 1 258 ? -36.271 19.916 12.881 1.00 92.88 258 ALA A C 1
ATOM 1969 O O . ALA A 1 258 ? -36.026 20.539 13.913 1.00 92.88 258 ALA A O 1
ATOM 1970 N N . ALA A 1 259 ? -35.405 19.845 11.867 1.00 93.56 259 ALA A N 1
ATOM 1971 C CA . ALA A 1 259 ? -34.114 20.524 11.890 1.00 93.56 259 ALA A CA 1
ATOM 1972 C C . ALA A 1 259 ? -34.278 22.051 11.954 1.00 93.56 259 ALA A C 1
ATOM 1974 O O . ALA A 1 259 ? -35.023 22.640 11.174 1.00 93.56 259 ALA A O 1
ATOM 1975 N N . THR A 1 260 ? -33.544 22.697 12.860 1.00 93.94 260 THR A N 1
ATOM 1976 C CA . THR A 1 260 ? -33.536 24.158 13.042 1.00 93.94 260 THR A CA 1
ATOM 1977 C C . THR A 1 260 ? -32.343 24.822 12.359 1.00 93.94 260 THR A C 1
ATOM 1979 O O . THR A 1 260 ? -32.349 26.031 12.146 1.00 93.94 260 THR A O 1
ATOM 1982 N N . ARG A 1 261 ? -31.317 24.041 11.995 1.00 93.25 261 ARG A N 1
ATOM 1983 C CA . ARG A 1 261 ? -30.060 24.518 11.393 1.00 93.25 261 ARG A CA 1
ATOM 1984 C C . ARG A 1 261 ? -29.723 23.846 10.056 1.00 93.25 261 ARG A C 1
ATOM 1986 O O . ARG A 1 261 ? -28.605 23.999 9.575 1.00 93.25 261 ARG A O 1
ATOM 1993 N N . GLY A 1 262 ? -30.670 23.127 9.447 1.00 93.44 262 GLY A N 1
ATOM 1994 C CA . GLY A 1 262 ? -30.468 22.436 8.168 1.00 93.44 262 GLY A CA 1
ATOM 1995 C C . GLY A 1 262 ? -29.502 21.249 8.267 1.00 93.44 262 GLY A C 1
ATOM 1996 O O . GLY A 1 262 ? -29.447 20.577 9.295 1.00 93.44 262 GLY A O 1
ATOM 1997 N N . ALA A 1 263 ? -28.757 20.965 7.196 1.00 94.88 263 ALA A N 1
ATOM 1998 C CA . ALA A 1 263 ? -27.776 19.879 7.176 1.00 94.88 263 ALA A CA 1
ATOM 1999 C C . ALA A 1 263 ? -26.567 20.177 8.085 1.00 94.88 263 ALA A C 1
ATOM 2001 O O . ALA A 1 263 ? -26.132 21.323 8.205 1.00 94.88 263 ALA A O 1
ATOM 2002 N N . TRP A 1 264 ? -26.010 19.141 8.716 1.00 95.06 264 TRP A N 1
ATOM 2003 C CA . TRP A 1 264 ? -24.815 19.285 9.552 1.00 95.06 264 TRP A CA 1
ATOM 2004 C C . TRP A 1 264 ? -23.597 19.770 8.744 1.00 95.06 264 TRP A C 1
ATOM 2006 O O . TRP A 1 264 ? -23.340 19.283 7.644 1.00 95.06 264 TRP A O 1
ATOM 2016 N N . ASN A 1 265 ? -22.821 20.693 9.319 1.00 92.50 265 ASN A N 1
ATOM 2017 C CA . ASN A 1 265 ? -21.607 21.262 8.739 1.00 92.50 265 ASN A CA 1
ATOM 2018 C C . ASN A 1 265 ? -20.460 21.235 9.776 1.00 92.50 265 ASN A C 1
ATOM 2020 O O . ASN A 1 265 ? -20.626 21.798 10.863 1.00 92.50 265 ASN A O 1
ATOM 2024 N N . PRO A 1 266 ? -19.286 20.648 9.458 1.00 91.75 266 PRO A N 1
ATOM 2025 C CA . PRO A 1 266 ? -18.164 20.531 10.397 1.00 91.75 266 PRO A CA 1
ATOM 2026 C C . PRO A 1 266 ? -17.619 21.875 10.903 1.00 91.75 266 PRO A C 1
ATOM 2028 O O . PRO A 1 266 ? -17.083 21.926 12.009 1.00 91.75 266 PRO A O 1
ATOM 2031 N N . ALA A 1 267 ? -17.768 22.957 10.132 1.00 93.31 267 ALA A N 1
ATOM 2032 C CA . ALA A 1 267 ? -17.262 24.289 10.471 1.00 93.31 267 ALA A CA 1
ATOM 2033 C C . ALA A 1 267 ? -18.229 25.125 11.330 1.00 93.31 267 ALA A C 1
ATOM 2035 O O . ALA A 1 267 ? -17.889 26.231 11.742 1.00 93.31 267 ALA A O 1
ATOM 2036 N N . THR A 1 268 ? -19.447 24.634 11.578 1.00 91.50 268 THR A N 1
ATOM 2037 C CA . THR A 1 268 ? -20.457 25.353 12.364 1.00 91.50 268 THR A CA 1
ATOM 2038 C C . THR A 1 268 ? -20.449 24.877 13.812 1.00 91.50 268 THR A C 1
ATOM 2040 O O . THR A 1 268 ? -20.439 23.676 14.075 1.00 91.50 268 THR A O 1
ATOM 2043 N N . THR A 1 269 ? -20.498 25.820 14.753 1.00 92.44 269 THR A N 1
ATOM 2044 C CA . THR A 1 269 ? -20.745 25.516 16.167 1.00 92.44 269 THR A CA 1
ATOM 2045 C C . THR A 1 269 ? -22.245 25.443 16.419 1.00 92.44 269 THR A C 1
ATOM 2047 O O . THR A 1 269 ? -22.975 26.396 16.140 1.00 92.44 269 THR A O 1
ATOM 2050 N N . TYR A 1 270 ? -22.687 24.319 16.969 1.00 91.88 270 TYR A N 1
ATOM 2051 C CA . TYR A 1 270 ? -24.055 24.074 17.409 1.00 91.88 270 TYR A CA 1
ATOM 2052 C C . TYR A 1 270 ? -24.120 24.096 18.934 1.00 91.88 270 TYR A C 1
ATOM 2054 O O . TYR A 1 270 ? -23.205 23.621 19.611 1.00 91.88 270 TYR A O 1
ATOM 2062 N N . GLY A 1 271 ? -25.210 24.628 19.475 1.00 89.25 271 GLY A N 1
ATOM 2063 C CA . GLY A 1 271 ? -25.354 24.860 20.905 1.00 89.25 271 GLY A CA 1
ATOM 2064 C C . GLY A 1 271 ? -26.694 24.422 21.484 1.00 89.25 271 GLY A C 1
ATOM 2065 O O . GLY A 1 271 ? -27.516 23.758 20.847 1.00 89.25 271 GLY A O 1
ATOM 2066 N N . ILE A 1 272 ? -26.894 24.824 22.736 1.00 85.75 272 ILE A N 1
ATOM 2067 C CA . ILE A 1 272 ? -28.124 24.639 23.512 1.00 85.75 272 ILE A CA 1
ATOM 2068 C C . ILE A 1 272 ? -28.703 26.012 23.879 1.00 85.75 272 ILE A C 1
ATOM 2070 O O . ILE A 1 272 ? -27.951 26.969 24.052 1.00 85.75 272 ILE A O 1
ATOM 2074 N N . GLN A 1 273 ? -30.025 26.115 24.035 1.00 68.88 273 GLN A N 1
ATOM 2075 C CA . GLN A 1 273 ? -30.695 27.328 24.527 1.00 68.88 273 GLN A CA 1
ATOM 2076 C C . GLN A 1 273 ? -31.393 26.973 25.850 1.00 68.88 273 GLN A C 1
ATOM 2078 O O . GLN A 1 273 ? -32.082 25.963 25.934 1.00 68.88 273 GLN A O 1
ATOM 2083 N N . PHE A 1 274 ? -31.107 27.691 26.936 1.00 70.00 274 PHE A N 1
ATOM 2084 C CA . PHE A 1 274 ? -31.187 27.108 28.281 1.00 70.00 274 PHE A CA 1
ATOM 2085 C C . PHE A 1 274 ? -32.600 26.890 28.857 1.00 70.00 274 PHE A C 1
ATOM 2087 O O . PHE A 1 274 ? -33.450 27.775 28.879 1.00 70.00 274 PHE A O 1
ATOM 2094 N N . GLY A 1 275 ? -32.746 25.705 29.457 1.00 68.44 275 GLY A N 1
ATOM 2095 C CA . GLY A 1 275 ? -33.742 25.270 30.435 1.00 68.44 275 GLY A CA 1
ATOM 2096 C C . GLY A 1 275 ? -33.628 23.750 30.594 1.00 68.44 275 GLY A C 1
ATOM 2097 O O . GLY A 1 275 ? -33.479 23.029 29.604 1.00 68.44 275 GLY A O 1
ATOM 2098 N N . THR A 1 276 ? -33.594 23.244 31.830 1.00 78.06 276 THR A N 1
ATOM 2099 C CA . THR A 1 276 ? -33.327 21.818 32.076 1.00 78.06 276 THR A CA 1
ATOM 2100 C C . THR A 1 276 ? -34.256 21.214 33.103 1.00 78.06 276 THR A C 1
ATOM 2102 O O . THR A 1 276 ? -34.360 21.728 34.215 1.00 78.06 276 THR A O 1
ATOM 2105 N N . TYR A 1 277 ? -34.842 20.071 32.765 1.00 88.88 277 TYR A N 1
ATOM 2106 C CA . TYR A 1 277 ? -35.415 19.178 33.765 1.00 88.88 277 TYR A CA 1
ATOM 2107 C C . TYR A 1 277 ? -34.295 18.350 34.396 1.00 88.88 277 TYR A C 1
ATOM 2109 O O . TYR A 1 277 ? -33.366 17.935 33.698 1.00 88.88 277 TYR A O 1
ATOM 2117 N N . ARG A 1 278 ? -34.388 18.104 35.705 1.00 90.81 278 ARG A N 1
ATOM 2118 C CA . ARG A 1 278 ? -33.524 17.174 36.437 1.00 90.81 278 ARG A CA 1
ATOM 2119 C C . ARG A 1 278 ? -34.341 16.487 37.523 1.00 90.81 278 ARG A C 1
ATOM 2121 O O . ARG A 1 278 ? -34.829 17.170 38.421 1.00 90.81 278 ARG A O 1
ATOM 2128 N N . ALA A 1 279 ? -34.416 15.162 37.489 1.00 92.19 279 ALA A N 1
ATOM 2129 C CA . ALA A 1 279 ? -34.975 14.373 38.579 1.00 92.19 279 ALA A CA 1
ATOM 2130 C C . ALA A 1 279 ? -33.997 13.292 39.033 1.00 92.19 279 ALA A C 1
ATOM 2132 O O . ALA A 1 279 ? -33.210 12.771 38.251 1.00 92.19 279 ALA A O 1
ATOM 2133 N N . LYS A 1 280 ? -34.028 12.993 40.334 1.00 92.31 280 LYS A N 1
ATOM 2134 C CA . LYS A 1 280 ? -33.319 11.864 40.938 1.00 92.31 280 LYS A CA 1
ATOM 2135 C C . LYS A 1 280 ? -34.363 10.813 41.292 1.00 92.31 280 LYS A C 1
ATOM 2137 O O . LYS A 1 280 ? -35.306 11.124 42.016 1.00 92.31 280 LYS A O 1
ATOM 2142 N N . LYS A 1 281 ? -34.194 9.594 40.793 1.00 92.00 281 LYS A N 1
ATOM 2143 C CA . LYS A 1 281 ? -35.127 8.478 40.977 1.00 92.00 281 LYS A CA 1
ATOM 2144 C C . LYS A 1 281 ? -34.377 7.266 41.526 1.00 92.00 281 LYS A C 1
ATOM 2146 O O . LYS A 1 281 ? -33.180 7.114 41.287 1.00 92.00 281 LYS A O 1
ATOM 2151 N N . ILE A 1 282 ? -35.080 6.421 42.273 1.00 92.31 282 ILE A N 1
ATOM 2152 C CA . ILE A 1 282 ? -34.554 5.157 42.797 1.00 92.31 282 ILE A CA 1
ATOM 2153 C C . ILE A 1 282 ? -35.300 4.026 42.100 1.00 92.31 282 ILE A C 1
ATOM 2155 O O . ILE A 1 282 ? -36.528 3.995 42.112 1.00 92.31 282 ILE A O 1
ATOM 2159 N N . TYR A 1 283 ? -34.548 3.098 41.522 1.00 91.00 283 TYR A N 1
ATOM 2160 C CA . TYR A 1 283 ? -35.060 1.918 40.839 1.00 91.00 283 TYR A CA 1
ATOM 2161 C C . TYR A 1 283 ? -34.768 0.686 41.688 1.00 91.00 283 TYR A C 1
ATOM 2163 O O . TYR A 1 283 ? -33.667 0.543 42.218 1.00 91.00 283 TYR A O 1
ATOM 2171 N N . SER A 1 284 ? -35.751 -0.204 41.813 1.00 91.19 284 SER A N 1
ATOM 2172 C CA . SER A 1 284 ? -35.593 -1.506 42.462 1.00 91.19 284 SER A CA 1
ATOM 2173 C C . SER A 1 284 ? -35.411 -2.577 41.391 1.00 91.19 284 SER A C 1
ATOM 2175 O O . SER A 1 284 ? -36.246 -2.720 40.501 1.00 91.19 284 SER A O 1
ATOM 2177 N N . ILE A 1 285 ? -34.307 -3.315 41.471 1.00 90.50 285 ILE A N 1
ATOM 2178 C CA . ILE A 1 285 ? -33.979 -4.448 40.608 1.00 90.50 285 ILE A CA 1
ATOM 2179 C C . ILE A 1 285 ? -34.134 -5.711 41.448 1.00 90.50 285 ILE A C 1
ATOM 2181 O O . ILE A 1 285 ? -33.391 -5.934 42.407 1.00 90.50 285 ILE A O 1
ATOM 2185 N N . ARG A 1 286 ? -35.122 -6.527 41.089 1.00 89.69 286 ARG A N 1
ATOM 2186 C CA . ARG A 1 286 ? -35.522 -7.721 41.837 1.00 89.69 286 ARG A CA 1
ATOM 2187 C C . ARG A 1 286 ? -36.259 -8.707 40.936 1.00 89.69 286 ARG A C 1
ATOM 2189 O O . ARG A 1 286 ? -36.632 -8.371 39.812 1.00 89.69 286 ARG A O 1
ATOM 2196 N N . ALA A 1 287 ? -36.484 -9.915 41.447 1.00 86.94 287 ALA A N 1
ATOM 2197 C CA . ALA A 1 287 ? -37.428 -10.839 40.830 1.00 86.94 287 ALA A CA 1
ATOM 2198 C C . ALA A 1 287 ? -38.845 -10.222 40.823 1.00 86.94 287 ALA A C 1
ATOM 2200 O O . ALA A 1 287 ? -39.201 -9.542 41.792 1.00 86.94 287 ALA A O 1
ATOM 2201 N N . PRO A 1 288 ? -39.641 -10.434 39.758 1.00 85.31 288 PRO A N 1
ATOM 2202 C CA . PRO A 1 288 ? -40.967 -9.835 39.643 1.00 85.31 288 PRO A CA 1
ATOM 2203 C C . PRO A 1 288 ? -41.885 -10.331 40.764 1.00 85.31 288 PRO A C 1
ATOM 2205 O O . PRO A 1 288 ? -41.952 -11.533 41.030 1.00 85.31 288 PRO A O 1
ATOM 2208 N N . LYS A 1 289 ? -42.596 -9.401 41.408 1.00 87.06 289 LYS A N 1
ATOM 2209 C CA . LYS A 1 289 ? -43.598 -9.679 42.451 1.00 87.06 289 LYS A CA 1
ATOM 2210 C C . LYS A 1 289 ? -45.033 -9.490 41.943 1.00 87.06 289 LYS A C 1
ATOM 2212 O O . LYS A 1 289 ? -45.974 -9.789 42.672 1.00 87.06 289 LYS A O 1
ATOM 2217 N N . GLY A 1 290 ? -45.209 -9.030 40.699 1.00 84.50 290 GLY A N 1
ATOM 2218 C CA . GLY A 1 290 ? -46.518 -8.742 40.105 1.00 84.50 290 GLY A CA 1
ATOM 2219 C C . GLY A 1 290 ? -47.091 -7.390 40.537 1.00 84.50 290 GLY A C 1
ATOM 2220 O O . GLY A 1 290 ? -48.297 -7.169 40.444 1.00 84.50 290 GLY A O 1
ATOM 2221 N N . GLU A 1 291 ? -46.243 -6.491 41.035 1.00 87.38 291 GLU A N 1
ATOM 2222 C CA . GLU A 1 291 ? -46.641 -5.149 41.459 1.00 87.38 291 GLU A CA 1
ATOM 2223 C C . GLU A 1 291 ? -46.871 -4.228 40.248 1.00 87.38 291 GLU A C 1
ATOM 2225 O O . GLU A 1 291 ? -46.195 -4.321 39.218 1.00 87.38 291 GLU A O 1
ATOM 2230 N N . ALA A 1 292 ? -47.828 -3.304 40.365 1.00 81.31 292 ALA A N 1
ATOM 2231 C CA . ALA A 1 292 ? -48.102 -2.331 39.313 1.00 81.31 292 ALA A CA 1
ATOM 2232 C C . ALA A 1 292 ? -46.873 -1.433 39.070 1.00 81.31 292 ALA A C 1
ATOM 2234 O O . ALA A 1 292 ? -46.372 -0.794 39.994 1.00 81.31 292 ALA A O 1
ATOM 2235 N N . GLY A 1 293 ? -46.408 -1.370 37.818 1.00 77.69 293 GLY A N 1
ATOM 2236 C CA . GLY A 1 293 ? -45.235 -0.584 37.418 1.00 77.69 293 GLY A CA 1
ATOM 2237 C C . GLY A 1 293 ? -43.928 -1.377 37.293 1.00 77.69 293 GLY A C 1
ATOM 2238 O O . GLY A 1 293 ? -42.928 -0.795 36.874 1.00 77.69 293 GLY A O 1
ATOM 2239 N N . GLU A 1 294 ? -43.917 -2.683 37.590 1.00 85.69 294 GLU A N 1
ATOM 2240 C CA . GLU A 1 294 ? -42.773 -3.549 37.277 1.00 85.69 294 GLU A CA 1
ATOM 2241 C C . GLU A 1 294 ? -42.548 -3.636 35.757 1.00 85.69 294 GLU A C 1
ATOM 2243 O O . GLU A 1 294 ? -43.481 -3.854 34.981 1.00 85.69 294 GLU A O 1
ATOM 2248 N N . LYS A 1 295 ? -41.293 -3.464 35.324 1.00 83.31 295 LYS A N 1
ATOM 2249 C CA . LYS A 1 295 ? -40.881 -3.514 33.914 1.00 83.31 295 LYS A CA 1
ATOM 2250 C C . LYS A 1 295 ? -39.771 -4.551 33.721 1.00 83.31 295 LYS A C 1
ATOM 2252 O O . LYS A 1 295 ? -38.916 -4.688 34.598 1.00 83.31 295 LYS A O 1
ATOM 2257 N N . PRO A 1 296 ? -39.734 -5.262 32.579 1.00 79.38 296 PRO A N 1
ATOM 2258 C CA . PRO A 1 296 ? -38.576 -6.066 32.203 1.00 79.38 296 PRO A CA 1
ATOM 2259 C C . PRO A 1 296 ? -37.294 -5.221 32.170 1.00 79.38 296 PRO A C 1
ATOM 2261 O O . PRO A 1 296 ? -37.324 -4.061 31.760 1.00 79.38 296 PRO A O 1
ATOM 2264 N N . LEU A 1 297 ? -36.155 -5.824 32.526 1.00 71.38 297 LEU A N 1
ATOM 2265 C CA . LEU A 1 297 ? -34.839 -5.164 32.621 1.00 71.38 297 LEU A CA 1
ATOM 2266 C C . LEU A 1 297 ? -34.313 -4.545 31.306 1.00 71.38 297 LEU A C 1
ATOM 2268 O O . LEU A 1 297 ? -33.313 -3.833 31.331 1.00 71.38 297 LEU A O 1
ATOM 2272 N N . SER A 1 298 ? -34.994 -4.792 30.184 1.00 64.25 298 SER A N 1
ATOM 2273 C CA . SER A 1 298 ? -34.672 -4.298 28.839 1.00 64.25 298 SER A CA 1
ATOM 2274 C C . SER A 1 298 ? -35.903 -3.775 28.080 1.00 64.25 298 SER A C 1
ATOM 2276 O O . SER A 1 298 ? -35.978 -3.887 26.858 1.00 64.25 298 SER A O 1
ATOM 2278 N N . SER A 1 299 ? -36.919 -3.286 28.794 1.00 55.03 299 SER A N 1
ATOM 2279 C CA . SER A 1 299 ? -38.186 -2.816 28.213 1.00 55.03 299 SER A CA 1
ATOM 2280 C C . SER A 1 299 ? -38.057 -1.665 27.199 1.00 55.03 299 SER A C 1
ATOM 2282 O O . SER A 1 299 ? -38.902 -1.559 26.313 1.00 55.03 299 SER A O 1
ATOM 2284 N N . ALA A 1 300 ? -37.018 -0.824 27.296 1.00 49.84 300 ALA A N 1
ATOM 2285 C CA . ALA A 1 300 ? -36.818 0.329 26.409 1.00 49.84 300 ALA A CA 1
ATOM 2286 C C . ALA A 1 300 ? -35.757 0.105 25.318 1.00 49.84 300 ALA A C 1
ATOM 2288 O O . ALA A 1 300 ? -35.726 0.827 24.316 1.00 49.84 300 ALA A O 1
ATOM 2289 N N . MET A 1 301 ? -34.901 -0.907 25.476 1.00 53.19 301 MET A N 1
ATOM 2290 C CA . MET A 1 301 ? -33.961 -1.335 24.442 1.00 53.19 301 MET A CA 1
ATOM 2291 C C . MET A 1 301 ? -34.699 -2.205 23.423 1.00 53.19 301 MET A C 1
ATOM 2293 O O . MET A 1 301 ? -34.653 -3.433 23.466 1.00 53.19 301 MET A O 1
ATOM 2297 N N . THR A 1 302 ? -35.403 -1.558 22.496 1.00 48.44 302 THR A N 1
ATOM 2298 C CA . THR A 1 302 ? -35.892 -2.238 21.293 1.00 48.44 302 THR A CA 1
ATOM 2299 C C . THR A 1 302 ? -34.720 -2.922 20.593 1.00 48.44 302 THR A C 1
ATOM 2301 O O . THR A 1 302 ? -33.630 -2.357 20.474 1.00 48.44 302 THR A O 1
ATOM 2304 N N . THR A 1 303 ? -34.925 -4.157 20.137 1.00 46.69 303 THR A N 1
ATOM 2305 C CA . THR A 1 303 ? -33.995 -4.806 19.215 1.00 46.69 303 THR A CA 1
ATOM 2306 C C . THR A 1 303 ? -33.814 -3.863 18.030 1.00 46.69 303 THR A C 1
ATOM 2308 O O . THR A 1 303 ? -34.782 -3.554 17.338 1.00 46.69 303 THR A O 1
ATOM 2311 N N . LEU A 1 304 ? -32.600 -3.349 17.823 1.00 44.75 304 LEU A N 1
ATOM 2312 C CA . LEU A 1 304 ? -32.292 -2.563 16.634 1.00 44.75 304 LEU A CA 1
ATOM 2313 C C . LEU A 1 304 ? -32.440 -3.496 15.433 1.00 44.75 304 LEU A C 1
ATOM 2315 O O . LEU A 1 304 ? -31.567 -4.318 15.160 1.00 44.75 304 LEU A O 1
ATOM 2319 N N . VAL A 1 305 ? -33.572 -3.400 14.745 1.00 43.72 305 VAL A N 1
ATOM 2320 C CA . VAL A 1 305 ? -33.772 -4.064 13.462 1.00 43.72 305 VAL A CA 1
ATOM 2321 C C . VAL A 1 305 ? -32.870 -3.341 12.472 1.00 43.72 305 VAL A C 1
ATOM 2323 O O . VAL A 1 305 ? -32.976 -2.126 12.305 1.00 43.72 305 VAL A O 1
ATOM 2326 N N . CYS A 1 306 ? -31.935 -4.064 11.857 1.00 39.94 306 CYS A N 1
ATOM 2327 C CA . CYS A 1 306 ? -31.154 -3.524 10.754 1.00 39.94 306 CYS A CA 1
ATOM 2328 C C . CYS A 1 306 ? -32.137 -3.136 9.636 1.00 39.94 306 CYS A C 1
ATOM 2330 O O . CYS A 1 306 ? -32.773 -4.036 9.088 1.00 39.94 306 CYS A O 1
ATOM 2332 N N . PRO A 1 307 ? -32.268 -1.849 9.259 1.00 44.47 307 PRO A N 1
ATOM 2333 C CA . PRO A 1 307 ? -33.230 -1.433 8.234 1.00 44.47 307 PRO A CA 1
ATOM 2334 C C . PRO A 1 307 ? -32.970 -2.093 6.871 1.00 44.47 307 PRO A C 1
ATOM 2336 O O . PRO A 1 307 ? -33.862 -2.173 6.039 1.00 44.47 307 PRO A O 1
ATOM 2339 N N . ALA A 1 308 ? -31.739 -2.570 6.647 1.00 45.25 308 ALA A N 1
ATOM 2340 C CA . ALA A 1 308 ? -31.315 -3.244 5.424 1.00 45.25 308 ALA A CA 1
ATOM 2341 C C . ALA A 1 308 ? -31.460 -4.776 5.468 1.00 45.25 308 ALA A C 1
ATOM 2343 O O . ALA A 1 308 ? -31.242 -5.426 4.451 1.00 45.25 308 ALA A O 1
ATOM 2344 N N . ALA A 1 309 ? -31.815 -5.374 6.611 1.00 43.03 309 ALA A N 1
ATOM 2345 C CA . ALA A 1 309 ? -32.052 -6.818 6.681 1.00 43.03 309 ALA A CA 1
ATOM 2346 C C . ALA A 1 309 ? -33.380 -7.239 6.017 1.00 43.03 309 ALA A C 1
ATOM 2348 O O . ALA A 1 309 ? -33.617 -8.431 5.861 1.00 43.03 309 ALA A O 1
ATOM 2349 N N . ASP A 1 310 ? -34.212 -6.277 5.602 1.00 41.22 310 ASP A N 1
ATOM 2350 C CA . ASP A 1 310 ? -35.557 -6.508 5.058 1.00 41.22 310 ASP A CA 1
ATOM 2351 C C . ASP A 1 310 ? -35.651 -6.387 3.520 1.00 41.22 310 ASP A C 1
ATOM 2353 O O . ASP A 1 310 ? -36.741 -6.348 2.961 1.00 41.22 310 ASP A O 1
ATOM 2357 N N . THR A 1 311 ? -34.532 -6.319 2.784 1.00 40.88 311 THR A N 1
ATOM 2358 C CA . THR A 1 311 ? -34.583 -6.259 1.301 1.00 40.88 311 THR A CA 1
ATOM 2359 C C . THR A 1 311 ? -34.170 -7.546 0.589 1.00 40.88 311 THR A C 1
ATOM 2361 O O . THR A 1 311 ? -34.165 -7.593 -0.640 1.00 40.88 311 THR A O 1
ATOM 2364 N N . SER A 1 312 ? -33.908 -8.628 1.326 1.00 40.12 312 SER A N 1
ATOM 2365 C CA . SER A 1 312 ? -33.879 -9.988 0.777 1.00 40.12 312 SER A CA 1
ATOM 2366 C C . SER A 1 312 ? -34.052 -10.993 1.915 1.00 40.12 312 SER A C 1
ATOM 2368 O O . SER A 1 312 ? -33.248 -10.949 2.851 1.00 40.12 312 SER A O 1
ATOM 2370 N N . PRO A 1 313 ? -35.057 -11.891 1.887 1.00 41.34 313 PRO A N 1
ATOM 2371 C CA . PRO A 1 313 ? -35.132 -12.952 2.873 1.00 41.34 313 PRO A CA 1
ATOM 2372 C C . PRO A 1 313 ? -33.887 -13.820 2.702 1.00 41.34 313 PRO A C 1
ATOM 2374 O O . PRO A 1 313 ? -33.698 -14.513 1.700 1.00 41.34 313 PRO A O 1
ATOM 2377 N N . LEU A 1 314 ? -32.998 -13.736 3.684 1.00 46.09 314 LEU A N 1
ATOM 2378 C CA . LEU A 1 314 ? -32.024 -14.778 3.934 1.00 46.09 314 LEU A CA 1
ATOM 2379 C C . LEU A 1 314 ? -32.852 -16.055 4.149 1.00 46.09 314 LEU A C 1
ATOM 2381 O O . LEU A 1 314 ? -33.581 -16.151 5.129 1.00 46.09 314 LEU A O 1
ATOM 2385 N N . ASP A 1 315 ? -32.844 -16.958 3.167 1.00 52.25 315 ASP A N 1
ATOM 2386 C CA . ASP A 1 315 ? -33.486 -18.271 3.273 1.00 52.25 315 ASP A CA 1
ATOM 2387 C C . ASP A 1 315 ? -32.898 -19.079 4.446 1.00 52.25 315 ASP A C 1
ATOM 2389 O O . ASP A 1 315 ? -31.872 -18.710 5.023 1.00 52.25 315 ASP A O 1
ATOM 2393 N N . ASP A 1 316 ? -33.537 -20.202 4.776 1.00 50.41 316 ASP A N 1
ATOM 2394 C CA . ASP A 1 316 ? -33.252 -21.093 5.913 1.00 50.41 316 ASP A CA 1
ATOM 2395 C C . ASP A 1 316 ? -31.797 -21.622 5.974 1.00 50.41 316 ASP A C 1
ATOM 2397 O O . ASP A 1 316 ? -31.431 -22.353 6.895 1.00 50.41 316 ASP A O 1
ATOM 2401 N N . THR A 1 317 ? -30.949 -21.265 5.002 1.00 52.56 317 THR A N 1
ATOM 2402 C CA . THR A 1 317 ? -29.532 -21.636 4.919 1.00 52.56 317 THR A CA 1
ATOM 2403 C C . THR A 1 317 ? -28.560 -20.481 5.184 1.00 52.56 317 THR A C 1
ATOM 2405 O O . THR A 1 317 ? -27.345 -20.691 5.184 1.00 52.56 317 THR A O 1
ATOM 2408 N N . LYS A 1 318 ? -29.050 -19.259 5.430 1.00 53.47 318 LYS A N 1
ATOM 2409 C CA . LYS A 1 318 ? -28.219 -18.052 5.549 1.00 53.47 318 LYS A CA 1
ATOM 2410 C C . LYS A 1 318 ? -28.279 -17.444 6.953 1.00 53.47 318 LYS A C 1
ATOM 2412 O O . LYS A 1 318 ? -29.344 -17.148 7.481 1.00 53.47 318 LYS A O 1
ATOM 2417 N N . VAL A 1 319 ? -27.108 -17.185 7.540 1.00 54.75 319 VAL A N 1
ATOM 2418 C CA . VAL A 1 319 ? -26.956 -16.527 8.850 1.00 54.75 319 VAL A CA 1
ATOM 2419 C C . VAL A 1 319 ? -26.378 -15.127 8.649 1.00 54.75 319 VAL A C 1
ATOM 2421 O O . VAL A 1 319 ? -25.305 -14.976 8.068 1.00 54.75 319 VAL A O 1
ATOM 2424 N N . SER A 1 320 ? -27.071 -14.101 9.148 1.00 59.19 320 SER A N 1
ATOM 2425 C CA . SER A 1 320 ? -26.507 -12.752 9.275 1.00 59.19 320 SER A CA 1
ATOM 2426 C C . SER A 1 320 ? -25.773 -12.631 10.603 1.00 59.19 320 SER A C 1
ATOM 2428 O O . SER A 1 320 ? -26.309 -13.000 11.648 1.00 59.19 320 SER A O 1
ATOM 2430 N N . VAL A 1 321 ? -24.553 -12.101 10.571 1.00 66.75 321 VAL A N 1
ATOM 2431 C CA . VAL A 1 321 ? -23.759 -11.863 11.775 1.00 66.75 321 VAL A CA 1
ATOM 2432 C C . VAL A 1 321 ? -23.562 -10.365 11.951 1.00 66.75 321 VAL A C 1
ATOM 2434 O O . VAL A 1 321 ? -22.918 -9.711 11.134 1.00 66.75 321 VAL A O 1
ATOM 2437 N N . ALA A 1 322 ? -24.103 -9.826 13.042 1.00 67.69 322 ALA A N 1
ATOM 2438 C CA . ALA A 1 322 ? -23.855 -8.461 13.485 1.00 67.69 322 ALA A CA 1
ATOM 2439 C C . ALA A 1 322 ? -22.947 -8.476 14.722 1.00 67.69 322 ALA A C 1
ATOM 2441 O O . ALA A 1 322 ? -23.129 -9.287 15.630 1.00 67.69 322 ALA A O 1
ATOM 2442 N N . PHE A 1 323 ? -21.986 -7.558 14.776 1.00 69.31 323 PHE A N 1
ATOM 2443 C CA . PHE A 1 323 ? -21.086 -7.370 15.913 1.00 69.31 323 PHE A CA 1
ATOM 2444 C C . PHE A 1 323 ? -20.990 -5.884 16.273 1.00 69.31 323 PHE A C 1
ATOM 2446 O O . PHE A 1 323 ? -21.337 -5.007 15.479 1.00 69.31 323 PHE A O 1
ATOM 2453 N N . ASN A 1 324 ? -20.554 -5.585 17.498 1.00 63.38 324 ASN A N 1
ATOM 2454 C CA . ASN A 1 324 ? -20.438 -4.203 17.956 1.00 63.38 324 ASN A CA 1
ATOM 2455 C C . ASN A 1 324 ? -19.416 -3.445 17.099 1.00 63.38 324 ASN A C 1
ATOM 2457 O O . ASN A 1 324 ? -18.288 -3.900 16.909 1.00 63.38 324 ASN A O 1
ATOM 2461 N N . ARG A 1 325 ? -19.786 -2.252 16.623 1.00 63.16 325 ARG A N 1
ATOM 2462 C CA . ARG A 1 325 ? -18.874 -1.385 15.869 1.00 63.16 325 ARG A CA 1
ATOM 2463 C C . ARG A 1 325 ? -17.616 -1.094 16.697 1.00 63.16 325 ARG A C 1
ATOM 2465 O O . ARG A 1 325 ? -17.717 -0.584 17.809 1.00 63.16 325 ARG A O 1
ATOM 2472 N N . GLY A 1 326 ? -16.448 -1.379 16.120 1.00 68.06 326 GLY A N 1
ATOM 2473 C CA . GLY A 1 326 ? -15.142 -1.183 16.759 1.00 68.06 326 GLY A CA 1
ATOM 2474 C C . GLY A 1 326 ? -14.712 -2.311 17.701 1.00 68.06 326 GLY A C 1
ATOM 2475 O O . GLY A 1 326 ? -13.632 -2.217 18.271 1.00 68.06 326 GLY A O 1
ATOM 2476 N N . ALA A 1 327 ? -15.525 -3.356 17.874 1.00 74.38 327 ALA A N 1
ATOM 2477 C CA . ALA A 1 327 ? -15.087 -4.575 18.539 1.00 74.38 327 ALA A CA 1
ATOM 2478 C C . ALA A 1 327 ? -14.397 -5.512 17.542 1.00 74.38 327 ALA A C 1
ATOM 2480 O O . ALA A 1 327 ? -14.798 -5.596 16.378 1.00 74.38 327 ALA A O 1
ATOM 2481 N N . ASP A 1 328 ? -13.410 -6.254 18.035 1.00 81.62 328 ASP A N 1
ATOM 2482 C CA . ASP A 1 328 ? -12.840 -7.383 17.313 1.00 81.62 328 ASP A CA 1
ATOM 2483 C C . ASP A 1 328 ? -13.910 -8.464 17.141 1.00 81.62 328 ASP A C 1
ATOM 2485 O O . ASP A 1 328 ? -14.596 -8.851 18.092 1.00 81.62 328 ASP A O 1
ATOM 2489 N N . TYR A 1 329 ? -14.027 -8.973 15.922 1.00 85.81 329 TYR A N 1
ATOM 2490 C CA . TYR A 1 329 ? -14.856 -10.126 15.607 1.00 85.81 329 TYR A CA 1
ATOM 2491 C C . TYR A 1 329 ? -13.961 -11.241 15.083 1.00 85.81 329 TYR A C 1
ATOM 2493 O O . TYR A 1 329 ? -13.215 -11.032 14.128 1.00 85.81 329 TYR A O 1
ATOM 2501 N N . ALA A 1 330 ? -14.021 -12.418 15.701 1.00 86.69 330 ALA A N 1
ATOM 2502 C CA . ALA A 1 330 ? -13.238 -13.573 15.289 1.00 86.69 330 ALA A CA 1
ATOM 2503 C C . ALA A 1 330 ? -14.131 -14.798 15.090 1.00 86.69 330 ALA A C 1
ATOM 2505 O O . ALA A 1 330 ? -15.069 -15.031 15.853 1.00 86.69 330 ALA A O 1
ATOM 2506 N N . VAL A 1 331 ? -13.803 -15.584 14.068 1.00 86.69 331 VAL A N 1
ATOM 2507 C CA . VAL A 1 331 ? -14.353 -16.920 13.837 1.00 86.69 331 VAL A CA 1
ATOM 2508 C C . VAL A 1 331 ? -13.230 -17.905 14.097 1.00 86.69 331 VAL A C 1
ATOM 2510 O O . VAL A 1 331 ? -12.180 -17.817 13.456 1.00 86.69 331 VAL A O 1
ATOM 2513 N N . SER A 1 332 ? -13.448 -18.830 15.027 1.00 85.38 332 SER A N 1
ATOM 2514 C CA . SER A 1 332 ? -12.461 -19.840 15.398 1.00 85.38 332 SER A CA 1
ATOM 2515 C C . SER A 1 332 ? -12.863 -21.225 14.889 1.00 85.38 332 SER A C 1
ATOM 2517 O O . SER A 1 332 ? -14.029 -21.606 14.965 1.00 85.38 332 SER A O 1
ATOM 2519 N N . ALA A 1 333 ? -11.894 -21.976 14.378 1.00 79.56 333 ALA A N 1
ATOM 2520 C CA . ALA A 1 333 ? -11.994 -23.400 14.113 1.00 79.56 333 ALA A CA 1
ATOM 2521 C C . ALA A 1 333 ? -11.655 -24.193 15.383 1.00 79.56 333 ALA A C 1
ATOM 2523 O O . ALA A 1 333 ? -10.790 -23.800 16.170 1.00 79.56 333 ALA A O 1
ATOM 2524 N N . TRP A 1 334 ? -12.337 -25.317 15.574 1.00 76.00 334 TRP A N 1
ATOM 2525 C CA . TRP A 1 334 ? -12.102 -26.223 16.691 1.00 76.00 334 TRP A CA 1
ATOM 2526 C C . TRP A 1 334 ? -11.630 -27.574 16.160 1.00 76.00 334 TRP A C 1
ATOM 2528 O O . TRP A 1 334 ? -12.290 -28.174 15.313 1.00 76.00 334 TRP A O 1
ATOM 2538 N N . GLU A 1 335 ? -10.497 -28.052 16.671 1.00 67.19 335 GLU A N 1
ATOM 2539 C CA . GLU A 1 335 ? -10.013 -29.402 16.410 1.00 67.19 335 GLU A CA 1
ATOM 2540 C C . GLU A 1 335 ? -10.503 -30.368 17.499 1.00 67.19 335 GLU A C 1
ATOM 2542 O O . GLU A 1 335 ? -10.177 -30.239 18.683 1.00 67.19 335 GLU A O 1
ATOM 2547 N N . SER A 1 336 ? -11.304 -31.354 17.092 1.00 57.34 336 SER A N 1
ATOM 2548 C CA . SER A 1 336 ? -11.931 -32.328 17.991 1.00 57.34 336 SER A CA 1
ATOM 2549 C C . SER A 1 336 ? -11.025 -33.507 18.375 1.00 57.34 336 SER A C 1
ATOM 2551 O O . SER A 1 336 ? -11.419 -34.321 19.209 1.00 57.34 336 SER A O 1
ATOM 2553 N N . ALA A 1 337 ? -9.830 -33.634 17.788 1.00 49.44 337 ALA A N 1
ATOM 2554 C CA . ALA A 1 337 ? -8.938 -34.772 18.003 1.00 49.44 337 ALA A CA 1
ATOM 2555 C C . ALA A 1 337 ? -7.753 -34.404 18.919 1.00 49.44 337 ALA A C 1
ATOM 2557 O O . ALA A 1 337 ? -6.785 -33.780 18.511 1.00 49.44 337 ALA A O 1
ATOM 2558 N N . GLY A 1 338 ? -7.822 -34.810 20.189 1.00 49.50 338 GLY A N 1
ATOM 2559 C CA . GLY A 1 338 ? -6.648 -34.995 21.056 1.00 49.50 338 GLY A CA 1
ATOM 2560 C C . GLY A 1 338 ? -6.169 -33.806 21.898 1.00 49.50 338 GLY A C 1
ATOM 2561 O O . GLY A 1 338 ? -5.722 -34.046 23.017 1.00 49.50 338 GLY A O 1
ATOM 2562 N N . VAL A 1 339 ? -6.278 -32.556 21.428 1.00 58.72 339 VAL A N 1
ATOM 2563 C CA . VAL A 1 339 ? -5.618 -31.409 22.105 1.00 58.72 339 VAL A CA 1
ATOM 2564 C C . VAL A 1 339 ? -6.584 -30.355 22.669 1.00 58.72 339 VAL A C 1
ATOM 2566 O O . VAL A 1 339 ? -6.229 -29.645 23.604 1.00 58.72 339 VAL A O 1
ATOM 2569 N N . GLY A 1 340 ? -7.819 -30.259 22.156 1.00 60.19 340 GLY A N 1
ATOM 2570 C CA . GLY A 1 340 ? -8.829 -29.322 22.677 1.00 60.19 340 GLY A CA 1
ATOM 2571 C C . GLY A 1 340 ? -8.505 -27.840 22.442 1.00 60.19 340 GLY A C 1
ATOM 2572 O O . GLY A 1 340 ? -8.900 -26.993 23.242 1.00 60.19 340 GLY A O 1
ATOM 2573 N N . HIS A 1 341 ? -7.783 -27.518 21.366 1.00 67.56 341 HIS A N 1
ATOM 2574 C CA . HIS A 1 341 ? -7.392 -26.148 21.034 1.00 67.56 341 HIS A CA 1
ATOM 2575 C C . HIS A 1 341 ? -8.364 -25.468 20.056 1.00 67.56 341 HIS A C 1
ATOM 2577 O O . HIS A 1 341 ? -8.918 -26.086 19.144 1.00 67.56 341 HIS A O 1
ATOM 2583 N N . LEU A 1 342 ? -8.552 -24.162 20.265 1.00 75.62 342 LEU A N 1
ATOM 2584 C CA . LEU A 1 342 ? -9.261 -23.251 19.368 1.00 75.62 342 LEU A CA 1
ATOM 2585 C C . LEU A 1 342 ? -8.243 -22.486 18.520 1.00 75.62 342 LEU A C 1
ATOM 2587 O O . LEU A 1 342 ? -7.314 -21.878 19.053 1.00 75.62 342 LEU A O 1
ATOM 2591 N N . TYR A 1 343 ? -8.468 -22.480 17.212 1.00 82.50 343 TYR A N 1
ATOM 2592 C CA . TYR A 1 343 ? -7.664 -21.777 16.220 1.00 82.50 343 TYR A CA 1
ATOM 2593 C C . TYR A 1 343 ? -8.482 -20.616 15.675 1.00 82.50 343 TYR A C 1
ATOM 2595 O O . TYR A 1 343 ? -9.616 -20.817 15.267 1.00 82.50 343 TYR A O 1
ATOM 2603 N N . ASN A 1 344 ? -7.949 -19.403 15.604 1.00 86.50 344 ASN A N 1
ATOM 2604 C CA . ASN A 1 344 ? -8.574 -18.362 14.793 1.00 86.50 344 ASN A CA 1
ATOM 2605 C C . ASN A 1 344 ? -8.520 -18.787 13.324 1.00 86.50 344 ASN A C 1
ATOM 2607 O O . ASN A 1 344 ? -7.464 -19.185 12.843 1.00 86.50 344 ASN A O 1
ATOM 2611 N N . ALA A 1 345 ? -9.649 -18.698 12.624 1.00 88.38 345 ALA A N 1
ATOM 2612 C CA . ALA A 1 345 ? -9.731 -18.841 11.174 1.00 88.38 345 ALA A CA 1
ATOM 2613 C C . ALA A 1 345 ? -9.776 -17.454 10.521 1.00 88.38 345 ALA A C 1
ATOM 2615 O O . ALA A 1 345 ? -8.958 -17.136 9.657 1.00 88.38 345 ALA A O 1
ATOM 2616 N N . PHE A 1 346 ? -10.673 -16.596 11.017 1.00 90.06 346 PHE A N 1
ATOM 2617 C CA . PHE A 1 346 ? -10.837 -15.218 10.560 1.00 90.06 346 PHE A CA 1
ATOM 2618 C C . PHE A 1 346 ? -10.858 -14.252 11.735 1.00 90.06 346 PHE A C 1
ATOM 2620 O O . PHE A 1 346 ? -11.414 -14.567 12.788 1.00 90.06 346 PHE A O 1
ATOM 2627 N N . ARG A 1 347 ? -10.323 -13.045 11.536 1.00 91.25 347 ARG A N 1
ATOM 2628 C CA . ARG A 1 347 ? -10.517 -11.932 12.473 1.00 91.25 347 ARG A CA 1
ATOM 2629 C C . ARG A 1 347 ? -10.703 -10.615 11.736 1.00 91.25 347 ARG A C 1
ATOM 2631 O O . ARG A 1 347 ? -9.850 -10.230 10.945 1.00 91.25 347 ARG A O 1
ATOM 2638 N N . TYR A 1 348 ? -11.781 -9.907 12.042 1.00 90.19 348 TYR A N 1
ATOM 2639 C CA . TYR A 1 348 ? -12.004 -8.530 11.628 1.00 90.19 348 TYR A CA 1
ATOM 2640 C C . TYR A 1 348 ? -11.737 -7.569 12.790 1.00 90.19 348 TYR A C 1
ATOM 2642 O O . TYR A 1 348 ? -12.268 -7.762 13.885 1.00 90.19 348 TYR A O 1
ATOM 2650 N N . ARG A 1 349 ? -10.926 -6.536 12.548 1.00 87.38 349 ARG A N 1
ATOM 2651 C CA . ARG A 1 349 ? -10.590 -5.464 13.507 1.00 87.38 349 ARG A CA 1
ATOM 2652 C C . ARG A 1 349 ? -10.016 -4.262 12.767 1.00 87.38 349 ARG A C 1
ATOM 2654 O O . ARG A 1 349 ? -9.449 -4.455 11.704 1.00 87.38 349 ARG A O 1
ATOM 2661 N N . ASP A 1 350 ? -10.115 -3.048 13.303 1.00 83.06 350 ASP A N 1
ATOM 2662 C CA . ASP A 1 350 ? -9.368 -1.868 12.813 1.00 83.06 350 ASP A CA 1
ATOM 2663 C C . ASP A 1 350 ? -9.362 -1.648 11.273 1.00 83.06 350 ASP A C 1
ATOM 2665 O O . ASP A 1 350 ? -8.350 -1.237 10.711 1.00 83.06 350 ASP A O 1
ATOM 2669 N N . ASN A 1 351 ? -10.469 -1.939 10.571 1.00 85.81 351 ASN A N 1
ATOM 2670 C CA . ASN A 1 351 ? -10.579 -1.924 9.093 1.00 85.81 351 ASN A CA 1
ATOM 2671 C C . ASN A 1 351 ? -9.675 -2.937 8.366 1.00 85.81 351 ASN A C 1
ATOM 2673 O O . ASN A 1 351 ? -9.119 -2.678 7.294 1.00 85.81 351 ASN A O 1
ATOM 2677 N N . ARG A 1 352 ? -9.523 -4.111 8.968 1.00 89.00 352 ARG A N 1
ATOM 2678 C CA . ARG A 1 352 ? -8.677 -5.192 8.490 1.00 89.00 352 ARG A CA 1
ATOM 2679 C C . ARG A 1 352 ? -9.359 -6.534 8.671 1.00 89.00 352 ARG A C 1
ATOM 2681 O O . ARG A 1 352 ? -9.966 -6.792 9.709 1.00 89.00 352 ARG A O 1
ATOM 2688 N N . LEU A 1 353 ? -9.175 -7.398 7.680 1.00 91.88 353 LEU A N 1
ATOM 2689 C CA . LEU A 1 353 ? -9.524 -8.810 7.740 1.00 91.88 353 LEU A CA 1
ATOM 2690 C C . LEU A 1 353 ? -8.247 -9.654 7.759 1.00 91.88 353 LEU A C 1
ATOM 2692 O O . LEU A 1 353 ? -7.442 -9.587 6.832 1.00 91.88 353 LEU A O 1
ATOM 2696 N N . ASP A 1 354 ? -8.090 -10.449 8.809 1.00 92.88 354 ASP A N 1
ATOM 2697 C CA . ASP A 1 354 ? -7.022 -11.426 8.996 1.00 92.88 354 ASP A CA 1
ATOM 2698 C C . ASP A 1 354 ? -7.527 -12.827 8.653 1.00 92.88 354 ASP A C 1
ATOM 2700 O O . ASP A 1 354 ? -8.581 -13.241 9.139 1.00 92.88 354 ASP A O 1
ATOM 2704 N N . VAL A 1 355 ? -6.744 -13.560 7.863 1.00 92.25 355 VAL A N 1
ATOM 2705 C CA . VAL A 1 355 ? -6.963 -14.969 7.521 1.00 92.25 355 VAL A CA 1
ATOM 2706 C C . VAL A 1 355 ? -5.782 -15.771 8.049 1.00 92.25 355 VAL A C 1
ATOM 2708 O O . VAL A 1 355 ? -4.648 -15.568 7.613 1.00 92.25 355 VAL A O 1
ATOM 2711 N N . PHE A 1 356 ? -6.040 -16.648 9.011 1.00 91.06 356 PHE A N 1
ATOM 2712 C CA . PHE A 1 356 ? -5.006 -17.369 9.751 1.00 91.06 356 PHE A CA 1
ATOM 2713 C C . PHE A 1 356 ? -4.693 -18.736 9.141 1.00 91.06 356 PHE A C 1
ATOM 2715 O O . PHE A 1 356 ? -5.542 -19.369 8.511 1.00 91.06 356 PHE A O 1
ATOM 2722 N N . ASP A 1 357 ? -3.472 -19.213 9.379 1.00 87.19 357 ASP A N 1
ATOM 2723 C CA . ASP A 1 357 ? -3.105 -20.599 9.109 1.00 87.19 357 ASP A CA 1
ATOM 2724 C C . ASP A 1 357 ? -3.791 -21.536 10.116 1.00 87.19 357 ASP A C 1
ATOM 2726 O O . ASP A 1 357 ? -3.627 -21.402 11.333 1.00 87.19 357 ASP A O 1
ATOM 2730 N N . THR A 1 358 ? -4.578 -22.471 9.586 1.00 85.50 358 THR A N 1
ATOM 2731 C CA . THR A 1 358 ? -5.403 -23.431 10.339 1.00 85.50 358 THR A CA 1
ATOM 2732 C C . THR A 1 358 ? -4.997 -24.883 10.083 1.00 85.50 358 THR A C 1
ATOM 2734 O O . THR A 1 358 ? -5.697 -25.799 10.507 1.00 85.50 358 THR A O 1
ATOM 2737 N N . ARG A 1 359 ? -3.880 -25.120 9.382 1.00 84.44 359 ARG A N 1
ATOM 2738 C CA . ARG A 1 359 ? -3.376 -26.477 9.128 1.00 84.44 359 ARG A CA 1
ATOM 2739 C C . ARG A 1 359 ? -2.952 -27.159 10.431 1.00 84.44 359 ARG A C 1
ATOM 2741 O O . ARG A 1 359 ? -2.435 -26.507 11.339 1.00 84.44 359 ARG A O 1
ATOM 2748 N N . GLU A 1 360 ? -3.105 -28.481 10.472 1.00 75.75 360 GLU A N 1
ATOM 2749 C CA . GLU A 1 360 ? -2.618 -29.329 11.564 1.00 75.75 360 GLU A CA 1
ATOM 2750 C C . GLU A 1 360 ? -1.116 -29.083 11.812 1.00 75.75 360 GLU A C 1
ATOM 2752 O O . GLU A 1 360 ? -0.322 -28.986 10.873 1.00 75.75 360 GLU A O 1
ATOM 2757 N N . GLY A 1 361 ? -0.730 -28.913 13.080 1.00 74.38 361 GLY A N 1
ATOM 2758 C CA . GLY A 1 361 ? 0.641 -28.568 13.479 1.00 74.38 361 GLY A CA 1
ATOM 2759 C C . GLY A 1 361 ? 1.005 -27.076 13.396 1.00 74.38 361 GLY A C 1
ATOM 2760 O O . GLY A 1 361 ? 2.103 -26.703 13.814 1.00 74.38 361 GLY A O 1
ATOM 2761 N N . SER A 1 362 ? 0.113 -26.202 12.911 1.00 80.38 362 SER A N 1
ATOM 2762 C CA . SER A 1 362 ? 0.308 -24.747 12.978 1.00 80.38 362 SER A CA 1
ATOM 2763 C C . SER A 1 362 ? 0.112 -24.223 14.405 1.00 80.38 362 SER A C 1
ATOM 2765 O O . SER A 1 362 ? -0.786 -24.648 15.128 1.00 80.38 362 SER A O 1
ATOM 2767 N N . ASN A 1 363 ? 0.916 -23.239 14.809 1.00 83.31 363 ASN A N 1
ATOM 2768 C CA . ASN A 1 363 ? 0.764 -22.546 16.094 1.00 83.31 363 ASN A CA 1
ATOM 2769 C C . ASN A 1 363 ? -0.261 -21.389 16.040 1.00 83.31 363 ASN A C 1
ATOM 2771 O O . ASN A 1 363 ? -0.385 -20.641 17.009 1.00 83.31 363 ASN A O 1
ATOM 2775 N N . ASN A 1 364 ? -0.942 -21.203 14.898 1.00 85.31 364 ASN A N 1
ATOM 2776 C CA . ASN A 1 364 ? -1.942 -20.160 14.640 1.00 85.31 364 ASN A CA 1
ATOM 2777 C C . ASN A 1 364 ? -1.445 -18.709 14.789 1.00 85.31 364 ASN A C 1
ATOM 2779 O O . ASN A 1 364 ? -2.246 -17.779 14.884 1.00 85.31 364 ASN A O 1
ATOM 2783 N N . SER A 1 365 ? -0.126 -18.486 14.783 1.00 84.25 365 SER A N 1
ATOM 2784 C CA . SER A 1 365 ? 0.443 -17.134 14.808 1.00 84.25 365 SER A CA 1
ATOM 2785 C C . SER A 1 365 ? 0.623 -16.530 13.413 1.00 84.25 365 SER A C 1
ATOM 2787 O O . SER A 1 365 ? 0.780 -15.317 13.293 1.00 84.25 365 SER A O 1
ATOM 2789 N N . GLY A 1 366 ? 0.638 -17.360 12.364 1.00 84.94 366 GLY A N 1
ATOM 2790 C CA . GLY A 1 366 ? 0.777 -16.937 10.969 1.00 84.94 366 GLY A CA 1
ATOM 2791 C C . GLY A 1 366 ? -0.565 -16.568 10.335 1.00 84.94 366 GLY A C 1
ATOM 2792 O O . GLY A 1 366 ? -1.543 -17.300 10.474 1.00 84.94 366 GLY A O 1
ATOM 2793 N N . PHE A 1 367 ? -0.612 -15.437 9.628 1.00 89.06 367 PHE A N 1
ATOM 2794 C CA . PHE A 1 367 ? -1.818 -14.962 8.946 1.00 89.06 367 PHE A CA 1
ATOM 2795 C C . PHE A 1 367 ? -1.498 -14.030 7.772 1.00 89.06 367 PHE A C 1
ATOM 2797 O O . PHE A 1 367 ? -0.441 -13.402 7.732 1.00 89.06 367 PHE A O 1
ATOM 2804 N N . SER A 1 368 ? -2.437 -13.915 6.839 1.00 89.25 368 SER A N 1
ATOM 2805 C CA . SER A 1 368 ? -2.442 -12.918 5.763 1.00 89.25 368 SER A CA 1
ATOM 2806 C C . SER A 1 368 ? -3.551 -11.904 6.005 1.00 89.25 368 SER A C 1
ATOM 2808 O O . SER A 1 368 ? -4.536 -12.210 6.680 1.00 89.25 368 SER A O 1
ATOM 2810 N N . SER A 1 369 ? -3.408 -10.697 5.461 1.00 91.19 369 SER A N 1
ATOM 2811 C CA . SER A 1 369 ? -4.348 -9.613 5.744 1.00 91.19 369 SER A CA 1
ATOM 2812 C C . SER A 1 369 ? -4.766 -8.822 4.519 1.00 91.19 369 SER A C 1
ATOM 2814 O O . SER A 1 369 ? -3.935 -8.475 3.679 1.00 91.19 369 SER A O 1
ATOM 2816 N N . LEU A 1 370 ? -6.052 -8.476 4.496 1.00 91.94 370 LEU A N 1
ATOM 2817 C CA . LEU A 1 370 ? -6.618 -7.412 3.677 1.00 91.94 370 LEU A CA 1
ATOM 2818 C C . LEU A 1 370 ? -6.799 -6.177 4.561 1.00 91.94 370 LEU A C 1
ATOM 2820 O O . LEU A 1 370 ? -7.434 -6.260 5.613 1.00 91.94 370 LEU A O 1
ATOM 2824 N N . ILE A 1 371 ? -6.225 -5.049 4.159 1.00 90.75 371 ILE A N 1
ATOM 2825 C CA . ILE A 1 371 ? -6.194 -3.817 4.949 1.00 90.75 371 ILE A CA 1
ATOM 2826 C C . ILE A 1 371 ? -6.719 -2.678 4.090 1.00 90.75 371 ILE A C 1
ATOM 2828 O O . ILE A 1 371 ? -6.296 -2.513 2.946 1.00 90.75 371 ILE A O 1
ATOM 2832 N N . THR A 1 372 ? -7.596 -1.867 4.666 1.00 90.56 372 THR A N 1
ATOM 2833 C CA . THR A 1 372 ? -8.062 -0.634 4.040 1.00 90.56 372 THR A CA 1
ATOM 2834 C C . THR A 1 372 ? -7.750 0.564 4.926 1.00 90.56 372 THR A C 1
ATOM 2836 O O . THR A 1 372 ? -8.090 0.554 6.110 1.00 90.56 372 THR A O 1
ATOM 2839 N N . SER A 1 373 ? -7.128 1.596 4.358 1.00 86.12 373 SER A N 1
ATOM 2840 C CA . SER A 1 373 ? -6.820 2.851 5.048 1.00 86.12 373 SER A CA 1
ATOM 2841 C C . SER A 1 373 ? -7.433 4.031 4.304 1.00 86.12 373 SER A C 1
ATOM 2843 O O . SER A 1 373 ? -7.281 4.143 3.091 1.00 86.12 373 SER A O 1
ATOM 2845 N N . TRP A 1 374 ? -8.107 4.908 5.048 1.00 83.88 374 TRP A N 1
ATOM 2846 C CA . TRP A 1 374 ? -8.685 6.159 4.551 1.00 83.88 374 TRP A CA 1
ATOM 2847 C C . TRP A 1 374 ? -8.457 7.267 5.576 1.00 83.88 374 TRP A C 1
ATOM 2849 O O . TRP A 1 374 ? -9.393 7.757 6.211 1.00 83.88 374 TRP A O 1
ATOM 2859 N N . ASN A 1 375 ? -7.196 7.612 5.805 1.00 80.19 375 ASN A N 1
ATOM 2860 C CA . ASN A 1 375 ? -6.851 8.785 6.601 1.00 80.19 375 ASN A CA 1
ATOM 2861 C C . ASN A 1 375 ? -6.400 9.926 5.667 1.00 80.19 375 ASN A C 1
ATOM 2863 O O . ASN A 1 375 ? -6.382 9.768 4.448 1.00 80.19 375 ASN A O 1
ATOM 2867 N N . GLY A 1 376 ? -6.102 11.104 6.221 1.00 71.31 376 GLY A N 1
ATOM 2868 C CA . GLY A 1 376 ? -5.726 12.273 5.412 1.00 71.31 376 GLY A CA 1
ATOM 2869 C C . GLY A 1 376 ? -4.420 12.112 4.620 1.00 71.31 376 GLY A C 1
ATOM 2870 O O . GLY A 1 376 ? -4.167 12.916 3.731 1.00 71.31 376 GLY A O 1
ATOM 2871 N N . THR A 1 377 ? -3.614 11.096 4.937 1.00 72.50 377 THR A N 1
ATOM 2872 C CA . THR A 1 377 ? -2.274 10.865 4.379 1.00 72.50 377 THR A CA 1
ATOM 2873 C C . THR A 1 377 ? -2.228 9.621 3.488 1.00 72.50 377 THR A C 1
ATOM 2875 O O . THR A 1 377 ? -1.632 9.687 2.414 1.00 72.50 377 THR A O 1
ATOM 2878 N N . ASP A 1 378 ? -2.888 8.539 3.921 1.00 77.94 378 ASP A N 1
ATOM 2879 C CA . ASP A 1 378 ? -2.923 7.214 3.298 1.00 77.94 378 ASP A CA 1
ATOM 2880 C C . ASP A 1 378 ? -4.341 6.849 2.843 1.00 77.94 378 ASP A C 1
ATOM 2882 O O . ASP A 1 378 ? -5.247 6.651 3.669 1.00 77.94 378 ASP A O 1
ATOM 2886 N N . GLN A 1 379 ? -4.499 6.654 1.534 1.00 88.75 379 GLN A N 1
ATOM 2887 C CA . GLN A 1 379 ? -5.712 6.108 0.921 1.00 88.75 379 GLN A CA 1
ATOM 2888 C C . GLN A 1 379 ? -5.366 4.806 0.206 1.00 88.75 379 GLN A C 1
ATOM 2890 O O . GLN A 1 379 ? -5.021 4.818 -0.973 1.00 88.75 379 GLN A O 1
ATOM 2895 N N . THR A 1 380 ? -5.414 3.676 0.913 1.00 87.88 380 THR A N 1
ATOM 2896 C CA . THR A 1 380 ? -4.832 2.424 0.409 1.00 87.88 380 THR A CA 1
ATOM 2897 C C . THR A 1 380 ? -5.726 1.208 0.589 1.00 87.88 380 THR A C 1
ATOM 2899 O O . THR A 1 380 ? -6.386 1.034 1.614 1.00 87.88 380 THR A O 1
ATOM 2902 N N . LEU A 1 381 ? -5.685 0.327 -0.412 1.00 90.50 381 LEU A N 1
ATOM 2903 C CA . LEU A 1 381 ? -6.062 -1.077 -0.293 1.00 90.50 381 LEU A CA 1
ATOM 2904 C C . LEU A 1 381 ? -4.779 -1.906 -0.321 1.00 90.50 381 LEU A C 1
ATOM 2906 O O . LEU A 1 381 ? -4.030 -1.860 -1.296 1.00 90.50 381 LEU A O 1
ATOM 2910 N N . ALA A 1 382 ? -4.521 -2.671 0.733 1.00 88.31 382 ALA A N 1
ATOM 2911 C CA . ALA A 1 382 ? -3.310 -3.467 0.859 1.00 88.31 382 ALA A CA 1
ATOM 2912 C C . ALA A 1 382 ? -3.614 -4.944 1.109 1.00 88.31 382 ALA A C 1
ATOM 2914 O O . ALA A 1 382 ? -4.473 -5.298 1.917 1.00 88.31 382 ALA A O 1
ATOM 2915 N N . ILE A 1 383 ? -2.838 -5.800 0.447 1.00 89.00 383 ILE A N 1
ATOM 2916 C CA . ILE A 1 383 ? -2.773 -7.241 0.688 1.00 89.00 383 ILE A CA 1
ATOM 2917 C C . ILE A 1 383 ? -1.387 -7.540 1.255 1.00 89.00 383 ILE A C 1
ATOM 2919 O O . ILE A 1 383 ? -0.371 -7.103 0.703 1.00 89.00 383 ILE A O 1
ATOM 2923 N N . ARG A 1 384 ? -1.340 -8.252 2.380 1.00 86.81 384 ARG A N 1
ATOM 2924 C CA . ARG A 1 384 ? -0.103 -8.585 3.097 1.00 86.81 384 ARG A CA 1
ATOM 2925 C C . ARG A 1 384 ? -0.034 -10.079 3.372 1.00 86.81 384 ARG A C 1
ATOM 2927 O O . ARG A 1 384 ? -0.980 -10.653 3.908 1.00 86.81 384 ARG A O 1
ATOM 2934 N N . SER A 1 385 ? 1.098 -10.686 3.039 1.00 79.56 385 SER A N 1
ATOM 2935 C CA . SER A 1 385 ? 1.464 -12.025 3.500 1.00 79.56 385 SER A CA 1
ATOM 2936 C C . SER A 1 385 ? 2.237 -11.911 4.817 1.00 79.56 385 SER A C 1
ATOM 2938 O O . SER A 1 385 ? 3.099 -11.046 4.954 1.00 79.56 385 SER A O 1
ATOM 2940 N N . SER A 1 386 ? 1.922 -12.770 5.789 1.00 75.12 386 SER A N 1
ATOM 2941 C CA . SER A 1 386 ? 2.598 -12.836 7.095 1.00 75.12 386 SER A CA 1
ATOM 2942 C C . SER A 1 386 ? 2.448 -11.588 7.986 1.00 75.12 386 SER A C 1
ATOM 2944 O O . SER A 1 386 ? 3.412 -11.044 8.525 1.00 75.12 386 SER A O 1
ATOM 2946 N N . GLY A 1 387 ? 1.206 -11.160 8.208 1.00 74.00 387 GLY A N 1
ATOM 2947 C CA . GLY A 1 387 ? 0.863 -10.179 9.232 1.00 74.00 387 GLY A CA 1
ATOM 2948 C C . GLY A 1 387 ? 0.638 -8.755 8.720 1.00 74.00 387 GLY A C 1
ATOM 2949 O O . GLY A 1 387 ? 0.084 -8.527 7.651 1.00 74.00 387 GLY A O 1
ATOM 2950 N N . ALA A 1 388 ? 0.919 -7.773 9.587 1.00 69.94 388 ALA A N 1
ATOM 2951 C CA . ALA A 1 388 ? 0.522 -6.364 9.412 1.00 69.94 388 ALA A CA 1
ATOM 2952 C C . ALA A 1 388 ? 1.568 -5.489 8.727 1.00 69.94 388 ALA A C 1
ATOM 2954 O O . ALA A 1 388 ? 1.230 -4.496 8.087 1.00 69.94 388 ALA A O 1
ATOM 2955 N N . ALA A 1 389 ? 2.833 -5.815 8.970 1.00 69.19 389 ALA A N 1
ATOM 2956 C CA . ALA A 1 389 ? 3.962 -4.952 8.691 1.00 69.19 389 ALA A CA 1
ATOM 2957 C C . ALA A 1 389 ? 4.676 -5.398 7.417 1.00 69.19 389 ALA A C 1
ATOM 2959 O O . ALA A 1 389 ? 4.652 -6.566 7.040 1.00 69.19 389 ALA A O 1
ATOM 2960 N N . THR A 1 390 ? 5.343 -4.451 6.771 1.00 65.25 390 THR A N 1
ATOM 2961 C CA . THR A 1 390 ? 6.134 -4.677 5.556 1.00 65.25 390 THR A CA 1
ATOM 2962 C C . THR A 1 390 ? 7.479 -5.351 5.828 1.00 65.25 390 THR A C 1
ATOM 2964 O O . THR A 1 390 ? 8.041 -5.968 4.931 1.00 65.25 390 THR A O 1
ATOM 2967 N N . ALA A 1 391 ? 7.975 -5.267 7.064 1.00 61.66 391 ALA A N 1
ATOM 2968 C CA . ALA A 1 391 ? 9.318 -5.686 7.464 1.00 61.66 391 ALA A CA 1
ATOM 2969 C C . ALA A 1 391 ? 9.539 -7.209 7.540 1.00 61.66 391 ALA A C 1
ATOM 2971 O O . ALA A 1 391 ? 10.610 -7.642 7.951 1.00 61.66 391 ALA A O 1
ATOM 2972 N N . SER A 1 392 ? 8.528 -8.034 7.252 1.00 60.00 392 SER A N 1
ATOM 2973 C CA . SER A 1 392 ? 8.643 -9.498 7.391 1.00 60.00 392 SER A CA 1
ATOM 2974 C C . SER A 1 392 ? 7.794 -10.277 6.381 1.00 60.00 392 SER A C 1
ATOM 2976 O O . SER A 1 392 ? 7.513 -11.454 6.594 1.00 60.00 392 SER A O 1
ATOM 2978 N N . GLY A 1 393 ? 7.335 -9.631 5.303 1.00 69.81 393 GLY A N 1
ATOM 2979 C CA . GLY A 1 393 ? 6.385 -10.235 4.370 1.00 69.81 393 GLY A CA 1
ATOM 2980 C C . GLY A 1 393 ? 6.412 -9.627 2.973 1.00 69.81 393 GLY A C 1
ATOM 2981 O O . GLY A 1 393 ? 7.052 -8.604 2.719 1.00 69.81 393 GLY A O 1
ATOM 2982 N N . ALA A 1 394 ? 5.704 -10.276 2.053 1.00 78.69 394 ALA A N 1
ATOM 2983 C CA . ALA A 1 394 ? 5.420 -9.755 0.722 1.00 78.69 394 ALA A CA 1
ATOM 2984 C C . ALA A 1 394 ? 4.026 -9.123 0.675 1.00 78.69 394 ALA A C 1
ATOM 2986 O O . ALA A 1 394 ? 3.116 -9.542 1.402 1.00 78.69 394 ALA A O 1
ATOM 2987 N N . GLY A 1 395 ? 3.831 -8.130 -0.184 1.00 86.25 395 GLY A N 1
ATOM 2988 C CA . GLY A 1 395 ? 2.534 -7.485 -0.302 1.00 86.25 395 GLY A CA 1
ATOM 2989 C C . GLY A 1 395 ? 2.342 -6.686 -1.576 1.00 86.25 395 GLY A C 1
ATOM 2990 O O . GLY A 1 395 ? 3.290 -6.374 -2.292 1.00 86.25 395 GLY A O 1
ATOM 2991 N N . VAL A 1 396 ? 1.078 -6.341 -1.807 1.00 88.06 396 VAL A N 1
ATOM 2992 C CA . VAL A 1 396 ? 0.644 -5.432 -2.869 1.00 88.06 396 VAL A CA 1
ATOM 2993 C C . VAL A 1 396 ? -0.165 -4.309 -2.238 1.00 88.06 396 VAL A C 1
ATOM 2995 O O . VAL A 1 396 ? -0.977 -4.555 -1.344 1.00 88.06 396 VAL A O 1
ATOM 2998 N N . SER A 1 397 ? 0.080 -3.080 -2.671 1.00 88.06 397 SER A N 1
ATOM 2999 C CA . SER A 1 397 ? -0.674 -1.894 -2.271 1.00 88.06 397 SER A CA 1
ATOM 3000 C C . SER A 1 397 ? -1.222 -1.189 -3.511 1.00 88.06 397 SER A C 1
ATOM 3002 O O . SER A 1 397 ? -0.466 -0.918 -4.446 1.00 88.06 397 SER A O 1
ATOM 3004 N N . TYR A 1 398 ? -2.509 -0.850 -3.476 1.00 88.75 398 TYR A N 1
ATOM 3005 C CA . TYR A 1 398 ? -3.180 0.027 -4.433 1.00 88.75 398 TYR A CA 1
ATOM 3006 C C . TYR A 1 398 ? -3.454 1.361 -3.746 1.00 88.75 398 TYR A C 1
ATOM 3008 O O . TYR A 1 398 ? -4.119 1.386 -2.705 1.00 88.75 398 TYR A O 1
ATOM 3016 N N . TYR A 1 399 ? -2.935 2.448 -4.309 1.00 88.00 399 TYR A N 1
ATOM 3017 C CA . TYR A 1 399 ? -3.045 3.783 -3.733 1.00 88.00 399 TYR A CA 1
ATOM 3018 C C . TYR A 1 399 ? -4.106 4.604 -4.466 1.00 88.00 399 TYR A C 1
ATOM 3020 O O . TYR A 1 399 ? -4.184 4.611 -5.695 1.00 88.00 399 TYR A O 1
ATOM 3028 N N . GLY A 1 400 ? -4.938 5.304 -3.701 1.00 85.00 400 GLY A N 1
ATOM 3029 C CA . GLY A 1 400 ? -5.905 6.256 -4.225 1.00 85.00 400 GLY A CA 1
ATOM 3030 C C . GLY A 1 400 ? -5.218 7.473 -4.840 1.00 85.00 400 GLY A C 1
ATOM 3031 O O . GLY A 1 400 ? -4.077 7.804 -4.524 1.00 85.00 400 GLY A O 1
ATOM 3032 N N . ASN A 1 401 ? -5.935 8.187 -5.707 1.00 84.62 401 ASN A N 1
ATOM 3033 C CA . ASN A 1 401 ? -5.415 9.410 -6.325 1.00 84.62 401 ASN A CA 1
ATOM 3034 C C . ASN A 1 401 ? -5.150 10.535 -5.300 1.00 84.62 401 ASN A C 1
ATOM 3036 O O . ASN A 1 401 ? -4.362 11.433 -5.562 1.00 84.62 401 ASN A O 1
ATOM 3040 N N . GLY A 1 402 ? -5.817 10.493 -4.140 1.00 80.75 402 GLY A N 1
ATOM 3041 C CA . GLY A 1 402 ? -5.638 11.450 -3.046 1.00 80.75 402 GLY A CA 1
ATOM 3042 C C . GLY A 1 402 ? -4.526 11.092 -2.055 1.00 80.75 402 GLY A C 1
ATOM 3043 O O . GLY A 1 402 ? -4.414 11.765 -1.034 1.00 80.75 402 GLY A O 1
ATOM 3044 N N . ASP A 1 403 ? -3.749 10.034 -2.304 1.00 88.12 403 ASP A N 1
ATOM 3045 C CA . ASP A 1 403 ? -2.630 9.651 -1.442 1.00 88.12 403 ASP A CA 1
ATOM 3046 C C . ASP A 1 403 ? -1.478 10.662 -1.541 1.00 88.12 403 ASP A C 1
ATOM 3048 O O . ASP A 1 403 ? -1.079 11.067 -2.633 1.00 88.12 403 ASP A O 1
ATOM 3052 N N . SER A 1 404 ? -0.940 11.075 -0.393 1.00 85.94 404 SER A N 1
ATOM 3053 C CA . SER A 1 404 ? 0.075 12.137 -0.333 1.00 85.94 404 SER A CA 1
ATOM 3054 C C . SER A 1 404 ? 1.475 11.689 -0.757 1.00 85.94 404 SER A C 1
ATOM 3056 O O . SER A 1 404 ? 2.288 12.524 -1.153 1.00 85.94 404 SER A O 1
ATOM 3058 N N . THR A 1 405 ? 1.770 10.389 -0.664 1.00 83.81 405 THR A N 1
ATOM 3059 C CA . THR A 1 405 ? 3.115 9.850 -0.910 1.00 83.81 405 THR A CA 1
ATOM 3060 C C . THR A 1 405 ? 3.181 9.137 -2.256 1.00 83.81 405 THR A C 1
ATOM 3062 O O . THR A 1 405 ? 4.173 9.261 -2.975 1.00 83.81 405 THR A O 1
ATOM 3065 N N . TYR A 1 406 ? 2.127 8.399 -2.615 1.00 82.69 406 TYR A N 1
ATOM 3066 C CA . TYR A 1 406 ? 2.088 7.566 -3.816 1.00 82.69 406 TYR A CA 1
ATOM 3067 C C . TYR A 1 406 ? 0.757 7.703 -4.574 1.00 82.69 406 TYR A C 1
ATOM 3069 O O . TYR A 1 406 ? 0.046 6.709 -4.735 1.00 82.69 406 TYR A O 1
ATOM 3077 N N . PRO A 1 407 ? 0.395 8.901 -5.063 1.00 85.62 407 PRO A N 1
ATOM 3078 C CA . PRO A 1 407 ? -0.895 9.123 -5.712 1.00 85.62 407 PRO A CA 1
ATOM 3079 C C . PRO A 1 407 ? -1.085 8.170 -6.901 1.00 85.62 407 PRO A C 1
ATOM 3081 O O . PRO A 1 407 ? -0.231 8.080 -7.784 1.00 85.62 407 PRO A O 1
ATOM 3084 N N . GLY A 1 408 ? -2.191 7.418 -6.888 1.00 83.88 408 GLY A N 1
ATOM 3085 C CA . GLY A 1 408 ? -2.594 6.503 -7.967 1.00 83.88 408 GLY A CA 1
ATOM 3086 C C . GLY A 1 408 ? -1.638 5.338 -8.253 1.00 83.88 408 GLY A C 1
ATOM 3087 O O . GLY A 1 408 ? -1.779 4.678 -9.281 1.00 83.88 408 GLY A O 1
ATOM 3088 N N . ALA A 1 409 ? -0.653 5.092 -7.388 1.00 85.88 409 ALA A N 1
ATOM 3089 C CA . ALA A 1 409 ? 0.382 4.101 -7.644 1.00 85.88 409 ALA A CA 1
ATOM 3090 C C . ALA A 1 409 ? -0.077 2.661 -7.358 1.00 85.88 409 ALA A C 1
ATOM 3092 O O . ALA A 1 409 ? -0.986 2.403 -6.561 1.00 85.88 409 ALA A O 1
ATOM 3093 N N . ILE A 1 410 ? 0.647 1.705 -7.941 1.00 86.75 410 ILE A N 1
ATOM 3094 C CA . ILE A 1 410 ? 0.625 0.295 -7.535 1.00 86.75 410 ILE A CA 1
ATOM 3095 C C . ILE A 1 410 ? 2.032 -0.078 -7.079 1.00 86.75 410 ILE A C 1
ATOM 3097 O O . ILE A 1 410 ? 3.009 0.206 -7.777 1.00 86.75 410 ILE A O 1
ATOM 3101 N N . ARG A 1 411 ? 2.146 -0.701 -5.901 1.00 84.12 411 ARG A N 1
ATOM 3102 C CA . ARG A 1 411 ? 3.427 -1.193 -5.373 1.00 84.12 411 ARG A CA 1
ATOM 3103 C C . ARG A 1 411 ? 3.343 -2.653 -4.979 1.00 84.12 411 ARG A C 1
ATOM 3105 O O . ARG A 1 411 ? 2.507 -3.024 -4.158 1.00 84.12 411 ARG A O 1
ATOM 3112 N N . GLU A 1 412 ? 4.272 -3.437 -5.500 1.00 86.56 412 GLU A N 1
ATOM 3113 C CA . GLU A 1 412 ? 4.530 -4.824 -5.128 1.00 86.56 412 GLU A CA 1
ATOM 3114 C C . GLU A 1 412 ? 5.891 -4.879 -4.435 1.00 86.56 412 GLU A C 1
ATOM 3116 O O . GLU A 1 412 ? 6.845 -4.242 -4.888 1.00 86.56 412 GLU A O 1
ATOM 3121 N N . PHE A 1 413 ? 6.006 -5.606 -3.328 1.00 81.81 413 PHE A N 1
ATOM 3122 C CA . PHE A 1 413 ? 7.268 -5.672 -2.592 1.00 81.81 413 PHE A CA 1
ATOM 3123 C C . PHE A 1 413 ? 7.434 -6.970 -1.809 1.00 81.81 413 PHE A C 1
ATOM 3125 O O . PHE A 1 413 ? 6.459 -7.632 -1.448 1.00 81.81 413 PHE A O 1
ATOM 3132 N N . THR A 1 414 ? 8.690 -7.290 -1.500 1.00 75.19 414 THR A N 1
ATOM 3133 C CA . THR A 1 414 ? 9.092 -8.421 -0.656 1.00 75.19 414 THR A CA 1
ATOM 3134 C C . THR A 1 414 ? 10.131 -7.959 0.360 1.00 75.19 414 THR A C 1
ATOM 3136 O O . THR A 1 414 ? 11.126 -7.344 -0.032 1.00 75.19 414 THR A O 1
ATOM 3139 N N . ASP A 1 415 ? 9.921 -8.270 1.642 1.00 66.38 415 ASP A N 1
ATOM 3140 C CA . ASP A 1 415 ? 10.902 -8.039 2.719 1.00 66.38 415 ASP A CA 1
ATOM 3141 C C . ASP A 1 415 ? 11.362 -6.566 2.837 1.00 66.38 415 ASP A C 1
ATOM 3143 O O . ASP A 1 415 ? 12.515 -6.253 3.126 1.00 66.38 415 ASP A O 1
ATOM 3147 N N . GLY A 1 416 ? 10.456 -5.631 2.525 1.00 62.75 416 GLY A N 1
ATOM 3148 C CA . GLY A 1 416 ? 10.644 -4.183 2.678 1.00 62.75 416 GLY A CA 1
ATOM 3149 C C . GLY A 1 416 ? 11.658 -3.489 1.751 1.00 62.75 416 GLY A C 1
ATOM 3150 O O . GLY A 1 416 ? 11.690 -2.261 1.757 1.00 62.75 416 GLY A O 1
ATOM 3151 N N . LEU A 1 417 ? 12.462 -4.214 0.961 1.00 65.62 417 LEU A N 1
ATOM 3152 C CA . LEU A 1 417 ? 13.573 -3.632 0.182 1.00 65.62 417 LEU A CA 1
ATOM 3153 C C . LEU A 1 417 ? 13.487 -3.869 -1.329 1.00 65.62 417 LEU A C 1
ATOM 3155 O O . LEU A 1 417 ? 13.816 -2.971 -2.103 1.00 65.62 417 LEU A O 1
ATOM 3159 N N . ASN A 1 418 ? 13.036 -5.048 -1.762 1.00 68.00 418 ASN A N 1
ATOM 3160 C CA . ASN A 1 418 ? 12.822 -5.303 -3.185 1.00 68.00 418 ASN A CA 1
ATOM 3161 C C . ASN A 1 418 ? 11.419 -4.834 -3.553 1.00 68.00 418 ASN A C 1
ATOM 3163 O O . ASN A 1 418 ? 10.448 -5.239 -2.902 1.00 68.00 418 ASN A O 1
ATOM 3167 N N . SER A 1 419 ? 11.299 -3.993 -4.578 1.00 79.62 419 SER A N 1
ATOM 3168 C CA . SER A 1 419 ? 9.991 -3.496 -4.997 1.00 79.62 419 SER A CA 1
ATOM 3169 C C . SER A 1 419 ? 9.884 -3.253 -6.493 1.00 79.62 419 SER A C 1
ATOM 3171 O O . SER A 1 419 ? 10.855 -2.903 -7.165 1.00 79.62 419 SER A O 1
ATOM 3173 N N . ARG A 1 420 ? 8.658 -3.420 -6.983 1.00 88.12 420 ARG A N 1
ATOM 3174 C CA . ARG A 1 420 ? 8.186 -2.914 -8.265 1.00 88.12 420 ARG A CA 1
ATOM 3175 C C . ARG A 1 420 ? 7.137 -1.853 -7.973 1.00 88.12 420 ARG A C 1
ATOM 3177 O O . ARG A 1 420 ? 6.192 -2.105 -7.223 1.00 88.12 420 ARG A O 1
ATOM 3184 N N . SER A 1 421 ? 7.287 -0.677 -8.565 1.00 85.62 421 SER A N 1
ATOM 3185 C CA . SER A 1 421 ? 6.302 0.396 -8.428 1.00 85.62 421 SER A CA 1
ATOM 3186 C C . SER A 1 421 ? 5.983 1.027 -9.767 1.00 85.62 421 SER A C 1
ATOM 3188 O O . SER A 1 421 ? 6.914 1.332 -10.511 1.00 85.62 421 SER A O 1
ATOM 3190 N N . THR A 1 422 ? 4.699 1.268 -10.021 1.00 86.94 422 THR A N 1
ATOM 3191 C CA . THR A 1 422 ? 4.222 2.044 -11.169 1.00 86.94 422 THR A CA 1
ATOM 3192 C C . THR A 1 422 ? 3.506 3.291 -10.666 1.00 86.94 422 THR A C 1
ATOM 3194 O O . THR A 1 422 ? 2.618 3.181 -9.818 1.00 86.94 422 THR A O 1
ATOM 3197 N N . ASP A 1 423 ? 3.927 4.463 -11.145 1.00 82.94 423 ASP A N 1
ATOM 3198 C CA . ASP A 1 423 ? 3.336 5.755 -10.784 1.00 82.94 423 ASP A CA 1
ATOM 3199 C C . ASP A 1 423 ? 2.188 6.175 -11.722 1.00 82.94 423 ASP A C 1
ATOM 3201 O O . ASP A 1 423 ? 1.863 5.499 -12.700 1.00 82.94 423 ASP A O 1
ATOM 3205 N N . LEU A 1 424 ? 1.581 7.326 -11.423 1.00 81.12 424 LEU A N 1
ATOM 3206 C CA . LEU A 1 424 ? 0.475 7.915 -12.187 1.00 81.12 424 LEU A CA 1
ATOM 3207 C C . LEU A 1 424 ? 0.840 8.296 -13.632 1.00 81.12 424 LEU A C 1
ATOM 3209 O O . LEU A 1 424 ? -0.049 8.422 -14.471 1.00 81.12 424 LEU A O 1
ATOM 3213 N N . ASN A 1 425 ? 2.130 8.465 -13.929 1.00 83.88 425 ASN A N 1
ATOM 3214 C CA . ASN A 1 425 ? 2.632 8.773 -15.268 1.00 83.88 425 ASN A CA 1
ATOM 3215 C C . ASN A 1 425 ? 2.966 7.499 -16.066 1.00 83.88 425 ASN A C 1
ATOM 3217 O O . ASN A 1 425 ? 3.367 7.587 -17.226 1.00 83.88 425 ASN A O 1
ATOM 3221 N N . GLY A 1 426 ? 2.807 6.315 -15.462 1.00 78.38 426 GLY A N 1
ATOM 3222 C CA . GLY A 1 426 ? 3.153 5.025 -16.055 1.00 78.38 426 GLY A CA 1
ATOM 3223 C C . GLY A 1 426 ? 4.626 4.637 -15.895 1.00 78.38 426 GLY A C 1
ATOM 3224 O O . GLY A 1 426 ? 5.039 3.594 -16.411 1.00 78.38 426 GLY A O 1
ATOM 3225 N N . THR A 1 427 ? 5.426 5.420 -15.167 1.00 83.94 427 THR A N 1
ATOM 3226 C CA . THR A 1 427 ? 6.833 5.097 -14.903 1.00 83.94 427 THR A CA 1
ATOM 3227 C C . THR A 1 427 ? 6.903 3.863 -14.020 1.00 83.94 427 THR A C 1
ATOM 3229 O O . THR A 1 427 ? 6.322 3.848 -12.935 1.00 83.94 427 THR A O 1
ATOM 3232 N N . THR A 1 428 ? 7.621 2.829 -14.467 1.00 88.25 428 THR A N 1
ATOM 3233 C CA . THR A 1 428 ? 7.831 1.604 -13.687 1.00 88.25 428 THR A CA 1
ATOM 3234 C C . THR A 1 428 ? 9.274 1.510 -13.209 1.00 88.25 428 THR A C 1
ATOM 3236 O O . THR A 1 428 ? 10.196 1.445 -14.018 1.00 88.25 428 THR A O 1
ATOM 3239 N N . THR A 1 429 ? 9.453 1.449 -11.891 1.00 87.62 429 THR A N 1
ATOM 3240 C CA . THR A 1 429 ? 10.759 1.322 -11.233 1.00 87.62 429 THR A CA 1
ATOM 3241 C C . THR A 1 429 ? 10.909 -0.071 -10.633 1.00 87.62 429 THR A C 1
ATOM 3243 O O . THR A 1 429 ? 10.014 -0.536 -9.921 1.00 87.62 429 THR A O 1
ATOM 3246 N N . PHE A 1 430 ? 12.051 -0.711 -10.898 1.00 88.50 430 PHE A N 1
ATOM 3247 C CA . PHE A 1 430 ? 12.477 -1.958 -10.264 1.00 88.50 430 PHE A CA 1
ATOM 3248 C C . PHE A 1 430 ? 13.634 -1.666 -9.305 1.00 88.50 430 PHE A C 1
ATOM 3250 O O . PHE A 1 430 ? 14.685 -1.188 -9.729 1.00 88.50 430 PHE A O 1
ATOM 3257 N N . THR A 1 431 ? 13.450 -1.965 -8.022 1.00 86.38 431 THR A N 1
ATOM 3258 C CA . THR A 1 431 ? 14.470 -1.776 -6.983 1.00 86.38 431 THR A CA 1
ATOM 3259 C C . THR A 1 431 ? 14.840 -3.123 -6.386 1.00 86.38 431 THR A C 1
ATOM 3261 O O . THR A 1 431 ? 13.962 -3.867 -5.946 1.00 86.38 431 THR A O 1
ATOM 3264 N N . ALA A 1 432 ? 16.140 -3.409 -6.328 1.00 81.81 432 ALA A N 1
ATOM 3265 C CA . ALA A 1 432 ? 16.691 -4.560 -5.626 1.00 81.81 432 ALA A CA 1
ATOM 3266 C C . ALA A 1 432 ? 17.584 -4.126 -4.461 1.00 81.81 432 ALA A C 1
ATOM 3268 O O . ALA A 1 432 ? 18.177 -3.047 -4.460 1.00 81.81 432 ALA A O 1
ATOM 3269 N N . LYS A 1 433 ? 17.707 -5.013 -3.474 1.00 81.88 433 LYS A N 1
ATOM 3270 C CA . LYS A 1 433 ? 18.723 -4.947 -2.426 1.00 81.88 433 LYS A CA 1
ATOM 3271 C C . LYS A 1 433 ? 20.126 -4.981 -3.044 1.00 81.88 433 LYS A C 1
ATOM 3273 O O . LYS A 1 433 ? 20.355 -5.663 -4.041 1.00 81.88 433 LYS A O 1
ATOM 3278 N N . SER A 1 434 ? 21.075 -4.295 -2.406 1.00 81.19 434 SER A N 1
ATOM 3279 C CA . SER A 1 434 ? 22.489 -4.324 -2.806 1.00 81.19 434 SER A CA 1
ATOM 3280 C C . SER A 1 434 ? 22.996 -5.762 -3.001 1.00 81.19 434 SER A C 1
ATOM 3282 O O . SER A 1 434 ? 22.724 -6.636 -2.173 1.00 81.19 434 SER A O 1
ATOM 3284 N N . GLY A 1 435 ? 23.703 -5.995 -4.111 1.00 81.12 435 GLY A N 1
ATOM 3285 C CA . GLY A 1 435 ? 24.202 -7.310 -4.528 1.00 81.12 435 GLY A CA 1
ATOM 3286 C C . GLY A 1 435 ? 23.238 -8.144 -5.385 1.00 81.12 435 GLY A C 1
ATOM 3287 O O . GLY A 1 435 ? 23.619 -9.233 -5.806 1.00 81.12 435 GLY A O 1
ATOM 3288 N N . TYR A 1 436 ? 22.024 -7.658 -5.669 1.00 79.31 436 TYR A N 1
ATOM 3289 C CA . TYR A 1 436 ? 21.031 -8.355 -6.495 1.00 79.31 436 TYR A CA 1
ATOM 3290 C C . TYR A 1 436 ? 20.625 -7.526 -7.717 1.00 79.31 436 TYR A C 1
ATOM 3292 O O . TYR A 1 436 ? 20.582 -6.297 -7.668 1.00 79.31 436 TYR A O 1
ATOM 3300 N N . ALA A 1 437 ? 20.295 -8.206 -8.818 1.00 80.00 437 ALA A N 1
ATOM 3301 C CA . ALA A 1 437 ? 19.804 -7.556 -10.027 1.00 80.00 437 ALA A CA 1
ATOM 3302 C C . ALA A 1 437 ? 18.314 -7.176 -9.875 1.00 80.00 437 ALA A C 1
ATOM 3304 O O . ALA A 1 437 ? 17.508 -8.046 -9.539 1.00 80.00 437 ALA A O 1
ATOM 3305 N N . PRO A 1 438 ? 17.918 -5.916 -10.145 1.00 81.81 438 PRO A N 1
ATOM 3306 C CA . PRO A 1 438 ? 16.521 -5.478 -10.056 1.00 81.81 438 PRO A CA 1
ATOM 3307 C C . PRO A 1 438 ? 15.620 -6.051 -11.157 1.00 81.81 438 PRO A C 1
ATOM 3309 O O . PRO A 1 438 ? 14.408 -6.130 -10.969 1.00 81.81 438 PRO A O 1
ATOM 3312 N N . LEU A 1 439 ? 16.191 -6.464 -12.293 1.00 84.88 439 LEU A N 1
ATOM 3313 C CA . LEU A 1 439 ? 15.464 -7.043 -13.418 1.00 84.88 439 LEU A CA 1
ATOM 3314 C C . LEU A 1 439 ? 16.346 -8.051 -14.160 1.00 84.88 439 LEU A C 1
ATOM 3316 O O . LEU A 1 439 ? 17.497 -7.757 -14.476 1.00 84.88 439 LEU A O 1
ATOM 3320 N N . GLN A 1 440 ? 15.790 -9.222 -14.473 1.00 78.94 440 GLN A N 1
ATOM 3321 C CA . GLN A 1 440 ? 16.431 -10.238 -15.305 1.00 78.94 440 GLN A CA 1
ATOM 3322 C C . GLN A 1 440 ? 15.452 -10.694 -16.391 1.00 78.94 440 GLN A C 1
ATOM 3324 O O . GLN A 1 440 ? 14.402 -11.256 -16.087 1.00 78.94 440 GLN A O 1
ATOM 3329 N N . GLY A 1 441 ? 15.799 -10.462 -17.658 1.00 77.19 441 GLY A N 1
ATOM 3330 C CA . GLY A 1 441 ? 15.092 -11.046 -18.799 1.00 77.19 441 GLY A CA 1
ATOM 3331 C C . GLY A 1 441 ? 15.695 -12.408 -19.141 1.00 77.19 441 GLY A C 1
ATOM 3332 O O . GLY A 1 441 ? 16.870 -12.472 -19.495 1.00 77.19 441 GLY A O 1
ATOM 3333 N N . ASN A 1 442 ? 14.918 -13.488 -19.024 1.00 73.50 442 ASN A N 1
ATOM 3334 C CA . ASN A 1 442 ? 15.363 -14.852 -19.327 1.00 73.50 442 ASN A CA 1
ATOM 3335 C C . ASN A 1 442 ? 14.400 -15.523 -20.315 1.00 73.50 442 ASN A C 1
ATOM 3337 O O . ASN A 1 442 ? 13.246 -15.794 -19.983 1.00 73.50 442 ASN A O 1
ATOM 3341 N N . THR A 1 443 ? 14.877 -15.792 -21.527 1.00 74.62 443 THR A N 1
ATOM 3342 C CA . THR A 1 443 ? 14.141 -16.516 -22.566 1.00 74.62 443 THR A CA 1
ATOM 3343 C C . THR A 1 443 ? 14.671 -17.951 -22.652 1.00 74.62 443 THR A C 1
ATOM 3345 O O . THR A 1 443 ? 15.862 -18.172 -22.833 1.00 74.62 443 THR A O 1
ATOM 3348 N N . ILE A 1 444 ? 13.794 -18.960 -22.531 1.00 72.06 444 ILE A N 1
ATOM 3349 C CA . ILE A 1 444 ? 14.161 -20.402 -22.480 1.00 72.06 444 ILE A CA 1
ATOM 3350 C C . ILE A 1 444 ? 14.534 -20.952 -23.887 1.00 72.06 444 ILE A C 1
ATOM 3352 O O . ILE A 1 444 ? 14.492 -22.145 -24.169 1.00 72.06 444 ILE A O 1
ATOM 3356 N N . GLY A 1 445 ? 14.916 -20.080 -24.818 1.00 76.31 445 GLY A N 1
ATOM 3357 C CA . GLY A 1 445 ? 15.207 -20.413 -26.208 1.00 76.31 445 GLY A CA 1
ATOM 3358 C C . GLY A 1 445 ? 15.549 -19.164 -27.012 1.00 76.31 445 GLY A C 1
ATOM 3359 O O . GLY A 1 445 ? 15.940 -18.145 -26.456 1.00 76.31 445 GLY A O 1
ATOM 3360 N N . THR A 1 446 ? 15.384 -19.221 -28.334 1.00 84.12 446 THR A N 1
ATOM 3361 C CA . THR A 1 446 ? 15.557 -18.020 -29.164 1.00 84.12 446 THR A CA 1
ATOM 3362 C C . THR A 1 446 ? 14.308 -17.146 -29.088 1.00 84.12 446 THR A C 1
ATOM 3364 O O . THR A 1 446 ? 13.218 -17.606 -29.424 1.00 84.12 446 THR A O 1
ATOM 3367 N N . GLY A 1 447 ? 14.457 -15.882 -28.696 1.00 84.81 447 GLY A N 1
ATOM 3368 C CA . GLY A 1 447 ? 13.327 -14.971 -28.532 1.00 84.81 447 GLY A CA 1
ATOM 3369 C C . GLY A 1 447 ? 13.721 -13.578 -28.052 1.00 84.81 447 GLY A C 1
ATOM 3370 O O . GLY A 1 447 ? 14.893 -13.283 -27.821 1.00 84.81 447 GLY A O 1
ATOM 3371 N N . ASN A 1 448 ? 12.727 -12.700 -27.926 1.00 86.06 448 ASN A N 1
ATOM 3372 C CA . ASN A 1 448 ? 12.931 -11.354 -27.401 1.00 86.06 448 ASN A CA 1
ATOM 3373 C C . ASN A 1 448 ? 13.001 -11.401 -25.876 1.00 86.06 448 ASN A C 1
ATOM 3375 O O . ASN A 1 448 ? 12.052 -11.835 -25.228 1.00 86.06 448 ASN A O 1
ATOM 3379 N N . SER A 1 449 ? 14.114 -10.941 -25.310 1.00 86.38 449 SER A N 1
ATOM 3380 C CA . SER A 1 449 ? 14.250 -10.759 -23.861 1.00 86.38 449 SER A CA 1
ATOM 3381 C C . SER A 1 449 ? 13.686 -9.407 -23.414 1.00 86.38 449 SER A C 1
ATOM 3383 O O . SER A 1 449 ? 13.229 -9.287 -22.282 1.00 86.38 449 SER A O 1
ATOM 3385 N N . PHE A 1 450 ? 13.682 -8.412 -24.312 1.00 88.50 450 PHE A N 1
ATOM 3386 C CA . PHE A 1 450 ? 13.041 -7.109 -24.124 1.00 88.50 450 PHE A CA 1
ATOM 3387 C C . PHE A 1 450 ? 12.415 -6.626 -25.432 1.00 88.50 450 PHE A C 1
ATOM 3389 O O . PHE A 1 450 ? 13.032 -6.742 -26.492 1.00 88.50 450 PHE A O 1
ATOM 3396 N N . GLU A 1 451 ? 11.223 -6.038 -25.347 1.00 88.06 451 GLU A N 1
ATOM 3397 C CA . GLU A 1 451 ? 10.451 -5.552 -26.492 1.00 88.06 451 GLU A CA 1
ATOM 3398 C C . GLU A 1 451 ? 10.081 -4.078 -26.315 1.00 88.06 451 GLU A C 1
ATOM 3400 O O . GLU A 1 451 ? 9.563 -3.672 -25.275 1.00 88.06 451 GLU A O 1
ATOM 3405 N N . ALA A 1 452 ? 10.315 -3.280 -27.353 1.00 85.25 452 ALA A N 1
ATOM 3406 C CA . ALA A 1 452 ? 9.794 -1.929 -27.476 1.00 85.25 452 ALA A CA 1
ATOM 3407 C C . ALA A 1 452 ? 8.594 -1.957 -28.426 1.00 85.25 452 ALA A C 1
ATOM 3409 O O . ALA A 1 452 ? 8.733 -2.283 -29.608 1.00 85.25 452 ALA A O 1
ATOM 3410 N N . LEU A 1 453 ? 7.414 -1.604 -27.915 1.00 84.62 453 LEU A N 1
ATOM 3411 C CA . LEU A 1 453 ? 6.187 -1.525 -28.702 1.00 84.62 453 LEU A CA 1
ATOM 3412 C C . LEU A 1 453 ? 5.731 -0.073 -28.857 1.00 84.62 453 LEU A C 1
ATOM 3414 O O . LEU A 1 453 ? 5.788 0.714 -27.914 1.00 84.62 453 LEU A O 1
ATOM 3418 N N . ARG A 1 454 ? 5.201 0.269 -30.032 1.00 82.50 454 ARG A N 1
ATOM 3419 C CA . ARG A 1 454 ? 4.500 1.531 -30.291 1.00 82.50 454 ARG A CA 1
ATOM 3420 C C . ARG A 1 454 ? 3.111 1.223 -30.830 1.00 82.50 454 ARG A C 1
ATOM 3422 O O . ARG A 1 454 ? 2.983 0.597 -31.877 1.00 82.50 454 ARG A O 1
ATOM 3429 N N . SER A 1 455 ? 2.074 1.651 -30.108 1.00 87.75 455 SER A N 1
ATOM 3430 C CA . SER A 1 455 ? 0.667 1.408 -30.478 1.00 87.75 455 SER A CA 1
ATOM 3431 C C . SER A 1 455 ? 0.358 -0.074 -30.755 1.00 87.75 455 SER A C 1
ATOM 3433 O O . SER A 1 455 ? -0.375 -0.400 -31.683 1.00 87.75 455 SER A O 1
ATOM 3435 N N . GLY A 1 456 ? 0.954 -0.974 -29.965 1.00 83.94 456 GLY A N 1
ATOM 3436 C CA . GLY A 1 456 ? 0.797 -2.426 -30.103 1.00 83.94 456 GLY A CA 1
ATOM 3437 C C . GLY A 1 456 ? 1.690 -3.087 -31.160 1.00 83.94 456 GLY A C 1
ATOM 3438 O O . GLY A 1 456 ? 1.735 -4.311 -31.214 1.00 83.94 456 GLY A O 1
ATOM 3439 N N . ALA A 1 457 ? 2.435 -2.322 -31.965 1.00 84.81 457 ALA A N 1
ATOM 3440 C CA . ALA A 1 457 ? 3.390 -2.862 -32.929 1.00 84.81 457 ALA A CA 1
ATOM 3441 C C . ALA A 1 457 ? 4.797 -2.950 -32.323 1.00 84.81 457 ALA A C 1
ATOM 3443 O O . ALA A 1 457 ? 5.299 -1.965 -31.780 1.00 84.81 457 ALA A O 1
ATOM 3444 N N . LEU A 1 458 ? 5.452 -4.106 -32.447 1.00 86.06 458 LEU A N 1
ATOM 3445 C CA . LEU A 1 458 ? 6.857 -4.286 -32.077 1.00 86.06 458 LEU A CA 1
ATOM 3446 C C . LEU A 1 458 ? 7.752 -3.467 -33.020 1.00 86.06 458 LEU A C 1
ATOM 3448 O O . LEU A 1 458 ? 7.718 -3.665 -34.234 1.00 86.06 458 LEU A O 1
ATOM 3452 N N . ILE A 1 459 ? 8.534 -2.539 -32.472 1.00 85.50 459 ILE A N 1
ATOM 3453 C CA . ILE A 1 459 ? 9.400 -1.638 -33.254 1.00 85.50 459 ILE A CA 1
ATOM 3454 C C . ILE A 1 459 ? 10.893 -1.920 -33.065 1.00 85.50 459 ILE A C 1
ATOM 3456 O O . ILE A 1 459 ? 11.701 -1.515 -33.900 1.00 85.50 459 ILE A O 1
ATOM 3460 N N . GLY A 1 460 ? 11.263 -2.633 -32.003 1.00 86.69 460 GLY A N 1
ATOM 3461 C CA . GLY A 1 460 ? 12.641 -3.020 -31.730 1.00 86.69 460 GLY A CA 1
ATOM 3462 C C . GLY A 1 460 ? 12.780 -3.742 -30.395 1.00 86.69 460 GLY A C 1
ATOM 3463 O O . GLY A 1 460 ? 11.807 -3.876 -29.652 1.00 86.69 460 GLY A O 1
ATOM 3464 N N . GLY A 1 461 ? 13.982 -4.214 -30.078 1.00 88.50 461 GLY A N 1
ATOM 3465 C CA . GLY A 1 461 ? 14.229 -4.873 -28.800 1.00 88.50 461 GLY A CA 1
ATOM 3466 C C . GLY A 1 461 ? 15.611 -5.496 -28.665 1.00 88.50 461 GLY A C 1
ATOM 3467 O O . GLY A 1 461 ? 16.473 -5.350 -29.535 1.00 88.50 461 GLY A O 1
ATOM 3468 N N . ILE A 1 462 ? 15.790 -6.218 -27.559 1.00 89.19 462 ILE A N 1
ATOM 3469 C CA . ILE A 1 462 ? 16.947 -7.085 -27.324 1.00 89.19 462 ILE A CA 1
ATOM 3470 C C . ILE A 1 462 ? 16.487 -8.519 -27.530 1.00 89.19 462 ILE A C 1
ATOM 3472 O O . ILE A 1 462 ? 15.579 -9.006 -26.847 1.00 89.19 462 ILE A O 1
ATOM 3476 N N . ARG A 1 463 ? 17.144 -9.202 -28.462 1.00 87.00 463 ARG A N 1
ATOM 3477 C CA . ARG A 1 463 ? 16.864 -10.590 -28.800 1.00 87.00 463 ARG A CA 1
ATOM 3478 C C . ARG A 1 463 ? 18.018 -11.467 -28.347 1.00 87.00 463 ARG A C 1
ATOM 3480 O O . ARG A 1 463 ? 19.172 -11.161 -28.633 1.00 87.00 463 ARG A O 1
ATOM 3487 N N . ALA A 1 464 ? 17.690 -12.558 -27.671 1.00 86.31 464 ALA A N 1
ATOM 3488 C CA . ALA A 1 464 ? 18.641 -13.595 -27.307 1.00 86.31 464 ALA A CA 1
ATOM 3489 C C . ALA A 1 464 ? 18.403 -14.846 -28.163 1.00 86.31 464 ALA A C 1
ATOM 3491 O O . ALA A 1 464 ? 17.272 -15.169 -28.540 1.00 86.31 464 ALA A O 1
ATOM 3492 N N . SER A 1 465 ? 19.485 -15.538 -28.496 1.00 82.31 465 SER A N 1
ATOM 3493 C CA . SER A 1 465 ? 19.488 -16.883 -29.062 1.00 82.31 465 SER A CA 1
ATOM 3494 C C . SER A 1 465 ? 20.144 -17.850 -28.075 1.00 82.31 465 SER A C 1
ATOM 3496 O O . SER A 1 465 ? 20.550 -17.464 -26.981 1.00 82.31 465 SER A O 1
ATOM 3498 N N . SER A 1 466 ? 20.289 -19.119 -28.460 1.00 81.12 466 SER A N 1
ATOM 3499 C CA . SER A 1 466 ? 21.040 -20.092 -27.658 1.00 81.12 466 SER A CA 1
ATOM 3500 C C . SER A 1 466 ? 22.539 -19.782 -27.539 1.00 81.12 466 SER A C 1
ATOM 3502 O O . SER A 1 466 ? 23.224 -20.468 -26.786 1.00 81.12 466 SER A O 1
ATOM 3504 N N . VAL A 1 467 ? 23.062 -18.815 -28.304 1.00 83.12 467 VAL A N 1
ATOM 3505 C CA . VAL A 1 467 ? 24.498 -18.493 -28.359 1.00 83.12 467 VAL A CA 1
ATOM 3506 C C . VAL A 1 467 ? 24.816 -16.994 -28.342 1.00 83.12 467 VAL A C 1
ATOM 3508 O O . VAL A 1 467 ? 25.918 -16.645 -27.940 1.00 83.12 467 VAL A O 1
ATOM 3511 N N . ASP A 1 468 ? 23.874 -16.116 -28.708 1.00 84.31 468 ASP A N 1
ATOM 3512 C CA . ASP A 1 468 ? 24.132 -14.684 -28.916 1.00 84.31 468 ASP A CA 1
ATOM 3513 C C . ASP A 1 468 ? 23.046 -13.773 -28.334 1.00 84.31 468 ASP A C 1
ATOM 3515 O O . ASP A 1 468 ? 21.886 -14.160 -28.181 1.00 84.31 468 ASP A O 1
ATOM 3519 N N . VAL A 1 469 ? 23.418 -12.512 -28.102 1.00 84.88 469 VAL A N 1
ATOM 3520 C CA . VAL A 1 469 ? 22.508 -11.399 -27.806 1.00 84.88 469 VAL A CA 1
ATOM 3521 C C . VAL A 1 469 ? 22.688 -10.322 -28.876 1.00 84.88 469 VAL A C 1
ATOM 3523 O O . VAL A 1 469 ? 23.814 -9.940 -29.184 1.00 84.88 469 VAL A O 1
ATOM 3526 N N . MET A 1 470 ? 21.586 -9.820 -29.438 1.00 87.12 470 MET A N 1
ATOM 3527 C CA . MET A 1 470 ? 21.596 -8.787 -30.480 1.00 87.12 470 MET A CA 1
ATOM 3528 C C . MET A 1 470 ? 20.552 -7.692 -30.232 1.00 87.12 470 MET A C 1
ATOM 3530 O O . MET A 1 470 ? 19.475 -7.950 -29.686 1.00 87.12 470 MET A O 1
ATOM 3534 N N . PHE A 1 471 ? 20.845 -6.481 -30.710 1.00 87.56 471 PHE A N 1
ATOM 3535 C CA . PHE A 1 471 ? 19.835 -5.445 -30.930 1.00 87.56 471 PHE A CA 1
ATOM 3536 C C . PHE A 1 471 ? 19.100 -5.729 -32.241 1.00 87.56 471 PHE A C 1
ATOM 3538 O O . PHE A 1 471 ? 19.740 -5.987 -33.259 1.00 87.56 471 PHE A O 1
ATOM 3545 N N . ALA A 1 472 ? 17.769 -5.687 -32.222 1.00 84.69 472 ALA A N 1
ATOM 3546 C CA . ALA A 1 472 ? 16.950 -6.043 -33.378 1.00 84.69 472 ALA A CA 1
ATOM 3547 C C . ALA A 1 472 ? 15.968 -4.929 -33.761 1.00 84.69 472 ALA A C 1
ATOM 3549 O O . ALA A 1 472 ? 15.260 -4.395 -32.903 1.00 84.69 472 ALA A O 1
ATOM 3550 N N . GLY A 1 473 ? 15.903 -4.635 -35.063 1.00 84.06 473 GLY A N 1
ATOM 3551 C CA . GLY A 1 473 ? 14.790 -3.933 -35.703 1.00 84.06 473 GLY A CA 1
ATOM 3552 C C . GLY A 1 473 ? 13.682 -4.917 -36.098 1.00 84.06 473 GLY A C 1
ATOM 3553 O O . GLY A 1 473 ? 13.946 -6.093 -36.347 1.00 84.06 473 GLY A O 1
ATOM 3554 N N . TYR A 1 474 ? 12.437 -4.449 -36.139 1.00 81.06 474 TYR A N 1
ATOM 3555 C CA . TYR A 1 474 ? 11.250 -5.233 -36.488 1.00 81.06 474 TYR A CA 1
ATOM 3556 C C . TYR A 1 474 ? 10.408 -4.522 -37.552 1.00 81.06 474 TYR A C 1
ATOM 3558 O O . TYR A 1 474 ? 10.456 -3.303 -37.687 1.00 81.06 474 TYR A O 1
ATOM 3566 N N . ASN A 1 475 ? 9.609 -5.287 -38.304 1.00 79.94 475 ASN A N 1
ATOM 3567 C CA . ASN A 1 475 ? 8.729 -4.771 -39.364 1.00 79.94 475 ASN A CA 1
ATOM 3568 C C . ASN A 1 475 ? 9.470 -4.013 -40.482 1.00 79.94 475 ASN A C 1
ATOM 3570 O O . ASN A 1 475 ? 9.027 -2.960 -40.934 1.00 79.94 475 ASN A O 1
ATOM 3574 N N . GLY A 1 476 ? 10.607 -4.557 -40.924 1.00 77.56 476 GLY A N 1
ATOM 3575 C CA . GLY A 1 476 ? 11.417 -3.967 -41.992 1.00 77.56 476 GLY A CA 1
ATOM 3576 C C . GLY A 1 476 ? 12.246 -2.759 -41.555 1.00 77.56 476 GLY A C 1
ATOM 3577 O O . GLY A 1 476 ? 12.789 -2.072 -42.413 1.00 77.56 476 GLY A O 1
ATOM 3578 N N . SER A 1 477 ? 12.348 -2.483 -40.249 1.00 83.88 477 SER A N 1
ATOM 3579 C CA . SER A 1 477 ? 13.187 -1.397 -39.751 1.00 83.88 477 SER A CA 1
ATOM 3580 C C . SER A 1 477 ? 14.674 -1.753 -39.759 1.00 83.88 477 SER A C 1
ATOM 3582 O O . SER A 1 477 ? 15.065 -2.908 -39.551 1.00 83.88 477 SER A O 1
ATOM 3584 N N . ASP A 1 478 ? 15.494 -0.730 -39.988 1.00 88.38 478 ASP A N 1
ATOM 3585 C CA . ASP A 1 478 ? 16.947 -0.778 -39.834 1.00 88.38 478 ASP A CA 1
ATOM 3586 C C . ASP A 1 478 ? 17.339 -0.787 -38.353 1.00 88.38 478 ASP A C 1
ATOM 3588 O O . ASP A 1 478 ? 16.627 -0.249 -37.498 1.00 88.38 478 ASP A O 1
ATOM 3592 N N . VAL A 1 479 ? 18.533 -1.296 -38.055 1.00 89.62 479 VAL A N 1
ATOM 3593 C CA . VAL A 1 479 ? 19.167 -1.076 -36.748 1.00 89.62 479 VAL A CA 1
ATOM 3594 C C . VAL A 1 479 ? 20.019 0.184 -36.843 1.00 89.62 479 VAL A C 1
ATOM 3596 O O . VAL A 1 479 ? 21.029 0.192 -37.542 1.00 89.62 479 VAL A O 1
ATOM 3599 N N . ARG A 1 480 ? 19.615 1.259 -36.157 1.00 87.25 480 ARG A N 1
ATOM 3600 C CA . ARG A 1 480 ? 20.276 2.573 -36.232 1.00 87.25 480 ARG A CA 1
ATOM 3601 C C . ARG A 1 480 ? 21.159 2.835 -35.016 1.00 87.25 480 ARG A C 1
ATOM 3603 O O . ARG A 1 480 ? 20.736 2.631 -33.882 1.00 87.25 480 ARG A O 1
ATOM 3610 N N . LEU A 1 481 ? 22.357 3.351 -35.266 1.00 88.94 481 LEU A N 1
ATOM 3611 C CA . LEU A 1 481 ? 23.327 3.799 -34.271 1.00 88.94 481 LEU A CA 1
ATOM 3612 C C . LEU A 1 481 ? 23.385 5.326 -34.292 1.00 88.94 481 LEU A C 1
ATOM 3614 O O . LEU A 1 481 ? 23.599 5.933 -35.344 1.00 88.94 481 LEU A O 1
ATOM 3618 N N . GLY A 1 482 ? 23.193 5.963 -33.143 1.00 85.38 482 GLY A N 1
ATOM 3619 C CA . GLY A 1 482 ? 23.097 7.415 -33.048 1.00 85.38 482 GLY A CA 1
ATOM 3620 C C . GLY A 1 482 ? 23.191 7.915 -31.614 1.00 85.38 482 GLY A C 1
ATOM 3621 O O . GLY A 1 482 ? 23.309 7.126 -30.681 1.00 85.38 482 GLY A O 1
ATOM 3622 N N . VAL A 1 483 ? 23.136 9.235 -31.453 1.00 76.50 483 VAL A N 1
ATOM 3623 C CA . VAL A 1 483 ? 23.155 9.901 -30.144 1.00 76.50 483 VAL A CA 1
ATOM 3624 C C . VAL A 1 483 ? 21.832 10.645 -29.984 1.00 76.50 483 VAL A C 1
ATOM 3626 O O . VAL A 1 483 ? 21.366 11.281 -30.933 1.00 76.50 483 VAL A O 1
ATOM 3629 N N . ALA A 1 484 ? 21.210 10.540 -28.813 1.00 67.75 484 ALA A N 1
ATOM 3630 C CA . ALA A 1 484 ? 20.020 11.314 -28.478 1.00 67.75 484 ALA A CA 1
ATOM 3631 C C . ALA A 1 484 ? 20.426 12.702 -27.961 1.00 67.75 484 ALA A C 1
ATOM 3633 O O . ALA A 1 484 ? 21.407 12.820 -27.229 1.00 67.75 484 ALA A O 1
ATOM 3634 N N . SER A 1 485 ? 19.680 13.742 -28.335 1.00 68.56 485 SER A N 1
ATOM 3635 C CA . SER A 1 485 ? 19.767 15.056 -27.690 1.00 68.56 485 SER A CA 1
ATOM 3636 C C . SER A 1 485 ? 18.718 15.184 -26.583 1.00 68.56 485 SER A C 1
ATOM 3638 O O . SER A 1 485 ? 17.647 14.581 -26.671 1.00 68.56 485 SER A O 1
ATOM 3640 N N . ASP A 1 486 ? 18.977 16.039 -25.590 1.00 64.25 486 ASP A N 1
ATOM 3641 C CA . ASP A 1 486 ? 18.056 16.324 -24.471 1.00 64.25 486 ASP A CA 1
ATOM 3642 C C . ASP A 1 486 ? 16.669 16.818 -24.927 1.00 64.25 486 ASP A C 1
ATOM 3644 O O . ASP A 1 486 ? 15.685 16.731 -24.199 1.00 64.25 486 ASP A O 1
ATOM 3648 N N . SER A 1 487 ? 16.563 17.293 -26.171 1.00 64.88 487 SER A N 1
ATOM 3649 C CA . SER A 1 487 ? 15.309 17.659 -26.836 1.00 64.88 487 SER A CA 1
ATOM 3650 C C . SER A 1 487 ? 14.456 16.464 -27.298 1.00 64.88 487 SER A C 1
ATOM 3652 O O . SER A 1 487 ? 13.463 16.656 -27.999 1.00 64.88 487 SER A O 1
ATOM 3654 N N . GLY A 1 488 ? 14.834 15.228 -26.953 1.00 57.12 488 GLY A N 1
ATOM 3655 C CA . GLY A 1 488 ? 14.055 14.016 -27.230 1.00 57.12 488 GLY A CA 1
ATOM 3656 C C . GLY A 1 488 ? 14.050 13.579 -28.696 1.00 57.12 488 GLY A C 1
ATOM 3657 O O . GLY A 1 488 ? 13.303 12.674 -29.068 1.00 57.12 488 GLY A O 1
ATOM 3658 N N . THR A 1 489 ? 14.877 14.198 -29.544 1.00 62.31 489 THR A N 1
ATOM 3659 C CA . THR A 1 489 ? 15.006 13.810 -30.952 1.00 62.31 489 THR A CA 1
ATOM 3660 C C . THR A 1 489 ? 16.223 12.903 -31.110 1.00 62.31 489 THR A C 1
ATOM 3662 O O . THR A 1 489 ? 17.359 13.319 -30.891 1.00 62.31 489 THR A O 1
ATOM 3665 N N . ALA A 1 490 ? 15.992 11.640 -31.465 1.00 64.81 490 ALA A N 1
ATOM 3666 C CA . ALA A 1 490 ? 17.060 10.693 -31.763 1.00 64.81 490 ALA A CA 1
ATOM 3667 C C . ALA A 1 490 ? 17.441 10.785 -33.246 1.00 64.81 490 ALA A C 1
ATOM 3669 O O . ALA A 1 490 ? 16.595 10.582 -34.119 1.00 64.81 490 ALA A O 1
ATOM 3670 N N . PHE A 1 491 ? 18.718 11.044 -33.533 1.00 70.00 491 PHE A N 1
ATOM 3671 C CA . PHE A 1 491 ? 19.252 11.039 -34.895 1.00 70.00 491 PHE A CA 1
ATOM 3672 C C . PHE A 1 491 ? 20.149 9.820 -35.081 1.00 70.00 491 PHE A C 1
ATOM 3674 O O . PHE A 1 491 ? 21.217 9.722 -34.472 1.00 70.00 491 PHE A O 1
ATOM 3681 N N . GLY A 1 492 ? 19.723 8.883 -35.928 1.00 82.50 492 GLY A N 1
ATOM 3682 C CA . GLY A 1 492 ? 20.622 7.836 -36.401 1.00 82.50 492 GLY A CA 1
ATOM 3683 C C . GLY A 1 492 ? 21.719 8.457 -37.269 1.00 82.50 492 GLY A C 1
ATOM 3684 O O . GLY A 1 492 ? 21.436 9.330 -38.084 1.00 82.50 492 GLY A O 1
ATOM 3685 N N . ARG A 1 493 ? 22.962 8.018 -37.081 1.00 90.06 493 ARG A N 1
ATOM 3686 C CA . ARG A 1 493 ? 24.121 8.422 -37.891 1.00 90.06 493 ARG A CA 1
ATOM 3687 C C . ARG A 1 493 ? 24.562 7.295 -38.816 1.00 90.06 493 ARG A C 1
ATOM 3689 O O . ARG A 1 493 ? 24.795 7.527 -39.993 1.00 90.06 493 ARG A O 1
ATOM 3696 N N . TRP A 1 494 ? 24.602 6.078 -38.284 1.00 93.62 494 TRP A N 1
ATOM 3697 C CA . TRP A 1 494 ? 24.921 4.854 -39.016 1.00 93.62 494 TR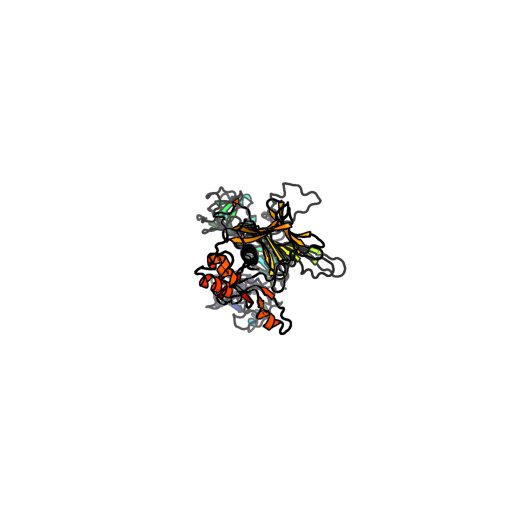P A CA 1
ATOM 3698 C C . TRP A 1 494 ? 23.778 3.859 -38.884 1.00 93.62 494 TRP A C 1
ATOM 3700 O O . TRP A 1 494 ? 23.028 3.907 -37.904 1.00 93.62 494 TRP A O 1
ATOM 3710 N N . ALA A 1 495 ? 23.643 2.948 -39.837 1.00 92.19 495 ALA A N 1
ATOM 3711 C CA . ALA A 1 495 ? 22.633 1.906 -39.776 1.00 92.19 495 ALA A CA 1
ATOM 3712 C C . ALA A 1 495 ? 23.129 0.588 -40.368 1.00 92.19 495 ALA A C 1
ATOM 3714 O O . ALA A 1 495 ? 23.963 0.579 -41.268 1.00 92.19 495 ALA A O 1
ATOM 3715 N N . VAL A 1 496 ? 22.575 -0.517 -39.867 1.00 93.19 496 VAL A N 1
ATOM 3716 C CA . VAL A 1 496 ? 22.515 -1.778 -40.609 1.00 93.19 496 VAL A CA 1
ATOM 3717 C C . VAL A 1 496 ? 21.169 -1.815 -41.319 1.00 93.19 496 VAL A C 1
ATOM 3719 O O . VAL A 1 496 ? 20.126 -1.900 -40.662 1.00 93.19 496 VAL A O 1
ATOM 3722 N N . ILE A 1 497 ? 21.201 -1.720 -42.645 1.00 91.44 497 ILE A N 1
ATOM 3723 C CA . ILE A 1 497 ? 20.005 -1.625 -43.477 1.00 91.44 497 ILE A CA 1
ATOM 3724 C C . ILE A 1 497 ? 19.352 -2.985 -43.614 1.00 91.44 497 ILE A C 1
ATOM 3726 O O . ILE A 1 497 ? 19.991 -3.956 -44.019 1.00 91.44 497 ILE A O 1
ATOM 3730 N N . ASN A 1 498 ? 18.059 -3.056 -43.313 1.00 87.75 498 ASN A N 1
ATOM 3731 C CA . ASN A 1 498 ? 17.338 -4.326 -43.292 1.00 87.75 498 ASN A CA 1
ATOM 3732 C C . ASN A 1 498 ? 17.363 -5.029 -44.661 1.00 87.75 498 ASN A C 1
ATOM 3734 O O . ASN A 1 498 ? 17.654 -6.219 -44.755 1.00 87.75 498 ASN A O 1
ATOM 3738 N N . SER A 1 499 ? 17.103 -4.275 -45.732 1.00 88.31 499 SER A N 1
ATOM 3739 C CA . SER A 1 499 ? 16.931 -4.824 -47.079 1.00 88.31 499 SER A CA 1
ATOM 3740 C C . SER A 1 499 ? 18.222 -5.307 -47.740 1.00 88.31 499 SER A C 1
ATOM 3742 O O . SER A 1 499 ? 18.156 -6.128 -48.651 1.00 88.31 499 SER A O 1
ATOM 3744 N N . THR A 1 500 ? 19.381 -4.789 -47.328 1.00 91.19 500 THR A N 1
ATOM 3745 C CA . THR A 1 500 ? 20.677 -5.079 -47.971 1.00 91.19 500 THR A CA 1
ATOM 3746 C C . THR A 1 500 ? 21.685 -5.724 -47.024 1.00 91.19 500 THR A C 1
ATOM 3748 O O . THR A 1 500 ? 22.657 -6.318 -47.486 1.00 91.19 500 THR A O 1
ATOM 3751 N N . GLY A 1 501 ? 21.485 -5.604 -45.708 1.00 89.50 501 GLY A N 1
ATOM 3752 C CA . GLY A 1 501 ? 22.492 -5.919 -44.696 1.00 89.50 501 GLY A CA 1
ATOM 3753 C C . GLY A 1 501 ? 23.678 -4.948 -44.687 1.00 89.50 501 GLY A C 1
ATOM 3754 O O . GLY A 1 501 ? 24.665 -5.216 -44.003 1.00 89.50 501 GLY A O 1
ATOM 3755 N N . ALA A 1 502 ? 23.615 -3.847 -45.449 1.00 93.81 502 ALA A N 1
ATOM 3756 C CA . ALA A 1 502 ? 24.703 -2.884 -45.554 1.00 93.81 502 ALA A CA 1
ATOM 3757 C C . ALA A 1 502 ? 24.884 -2.121 -44.241 1.00 93.81 502 ALA A C 1
ATOM 3759 O O . ALA A 1 502 ? 23.907 -1.707 -43.617 1.00 93.81 502 ALA A O 1
ATOM 3760 N N . PHE A 1 503 ? 26.141 -1.924 -43.844 1.00 95.12 503 PHE A N 1
ATOM 3761 C CA . PHE A 1 503 ? 26.498 -0.968 -42.806 1.00 95.12 503 PHE A CA 1
ATOM 3762 C C . PHE A 1 503 ? 26.887 0.350 -43.472 1.00 95.12 503 PHE A C 1
ATOM 3764 O O . PHE A 1 503 ? 27.954 0.440 -44.079 1.00 95.12 503 PHE A O 1
ATOM 3771 N N . GLU A 1 504 ? 26.013 1.348 -43.385 1.00 94.88 504 GLU A N 1
ATOM 3772 C CA . GLU A 1 504 ? 26.146 2.596 -44.143 1.00 94.88 504 GLU A CA 1
ATOM 3773 C C . GLU A 1 504 ? 25.769 3.830 -43.305 1.00 94.88 504 GLU A C 1
ATOM 3775 O O . GLU A 1 504 ? 25.051 3.709 -42.298 1.00 94.88 504 GLU A O 1
ATOM 3780 N N . PRO A 1 505 ? 26.285 5.022 -43.663 1.00 94.25 505 PRO A N 1
ATOM 3781 C CA . PRO A 1 505 ? 25.845 6.262 -43.047 1.00 94.25 505 PRO A CA 1
ATOM 3782 C C . PRO A 1 505 ? 24.411 6.582 -43.483 1.00 94.25 505 PRO A C 1
ATOM 3784 O O . PRO A 1 505 ? 24.015 6.330 -44.614 1.00 94.25 505 PRO A O 1
ATOM 3787 N N . ILE A 1 506 ? 23.624 7.182 -42.589 1.00 91.25 506 ILE A N 1
ATOM 3788 C CA . ILE A 1 506 ? 22.237 7.574 -42.904 1.00 91.25 506 ILE A CA 1
ATOM 3789 C C . ILE A 1 506 ? 22.190 8.787 -43.846 1.00 91.25 506 ILE A C 1
ATOM 3791 O O . ILE A 1 506 ? 21.194 8.998 -44.536 1.00 91.25 506 ILE A O 1
ATOM 3795 N N . LEU A 1 507 ? 23.252 9.593 -43.857 1.00 90.50 507 LEU A N 1
ATOM 3796 C CA . LEU A 1 507 ? 23.400 10.754 -44.725 1.00 90.50 507 LEU A CA 1
ATOM 3797 C C . LEU A 1 507 ? 24.637 10.577 -45.601 1.00 90.50 507 LEU A C 1
ATOM 3799 O O . LEU A 1 507 ? 25.705 10.217 -45.102 1.00 90.50 507 LEU A O 1
ATOM 3803 N N . ASP A 1 508 ? 24.458 10.846 -46.889 1.00 94.44 508 ASP A N 1
ATOM 3804 C CA . ASP A 1 508 ? 25.506 10.771 -47.900 1.00 94.44 508 ASP A CA 1
ATOM 3805 C C . ASP A 1 508 ? 26.608 11.815 -47.647 1.00 94.44 508 ASP A C 1
ATOM 3807 O O . ASP A 1 508 ? 26.315 12.924 -47.197 1.00 94.44 508 ASP A O 1
ATOM 3811 N N . ASP A 1 509 ? 27.864 11.423 -47.880 1.00 92.56 509 ASP A N 1
ATOM 3812 C CA . ASP A 1 509 ? 29.091 12.237 -47.739 1.00 92.56 509 ASP A CA 1
ATOM 3813 C C . ASP A 1 509 ? 29.246 13.046 -46.425 1.00 92.56 509 ASP A C 1
ATOM 3815 O O . ASP A 1 509 ? 29.923 14.071 -46.371 1.00 92.56 509 ASP A O 1
ATOM 3819 N N . LEU A 1 510 ? 28.613 12.613 -45.325 1.00 92.31 510 LEU A N 1
ATOM 3820 C CA . LEU A 1 510 ? 28.618 13.386 -44.071 1.00 92.31 510 LEU A CA 1
ATOM 3821 C C . LEU A 1 510 ? 29.496 12.799 -42.959 1.00 92.31 510 LEU A C 1
ATOM 3823 O O . LEU A 1 510 ? 30.009 13.540 -42.115 1.00 92.31 510 LEU A O 1
ATOM 3827 N N . TYR A 1 511 ? 29.631 11.473 -42.889 1.00 93.00 511 TYR A N 1
ATOM 3828 C CA . TYR A 1 511 ? 30.243 10.801 -41.740 1.00 93.00 511 TYR A CA 1
ATOM 3829 C C . TYR A 1 511 ? 31.526 10.055 -42.102 1.00 93.00 511 TYR A C 1
ATOM 3831 O O . TYR A 1 511 ? 31.546 9.197 -42.978 1.00 93.00 511 TYR A O 1
ATOM 3839 N N . ASN A 1 512 ? 32.581 10.316 -41.328 1.00 94.31 512 ASN A N 1
ATOM 3840 C CA . ASN A 1 512 ? 33.866 9.634 -41.453 1.00 94.31 512 ASN A CA 1
ATOM 3841 C C . ASN A 1 512 ? 33.880 8.278 -40.732 1.00 94.31 512 ASN A C 1
ATOM 3843 O O . ASN A 1 512 ? 33.203 8.081 -39.718 1.00 94.31 512 ASN A O 1
ATOM 3847 N N . ILE A 1 513 ? 34.758 7.382 -41.189 1.00 94.81 513 ILE A N 1
ATOM 3848 C CA . ILE A 1 513 ? 35.145 6.164 -40.467 1.00 94.81 513 ILE A CA 1
ATOM 3849 C C . ILE A 1 513 ? 36.495 6.414 -39.778 1.00 94.81 513 ILE A C 1
ATOM 3851 O O . ILE A 1 513 ? 37.566 6.227 -40.357 1.00 94.81 513 ILE A O 1
ATOM 3855 N N . GLY A 1 514 ? 36.434 6.844 -38.517 1.00 93.94 514 GLY A N 1
ATOM 3856 C CA . GLY A 1 514 ? 37.600 7.263 -37.731 1.00 93.94 514 GLY A CA 1
ATOM 3857 C C . GLY A 1 514 ? 37.979 8.736 -37.931 1.00 93.94 514 GLY A C 1
ATOM 3858 O O . GLY A 1 514 ? 37.269 9.500 -38.581 1.00 93.94 514 GLY A O 1
ATOM 3859 N N . SER A 1 515 ? 39.093 9.147 -37.324 1.00 92.81 515 SER A N 1
ATOM 3860 C CA . SER A 1 515 ? 39.635 10.513 -37.391 1.00 92.81 515 SER A CA 1
ATOM 3861 C C . SER A 1 515 ? 41.168 10.522 -37.298 1.00 92.81 515 SER A C 1
ATOM 3863 O O . SER A 1 515 ? 41.788 9.493 -37.008 1.00 92.81 515 SER A O 1
ATOM 3865 N N . GLY A 1 516 ? 41.803 11.686 -37.491 1.00 90.75 516 GLY A N 1
ATOM 3866 C CA . GLY A 1 516 ? 43.264 11.834 -37.401 1.00 90.75 516 GLY A CA 1
ATOM 3867 C C . GLY A 1 516 ? 43.865 11.387 -36.058 1.00 90.75 516 GLY A C 1
ATOM 3868 O O . GLY A 1 516 ? 44.952 10.789 -36.015 1.00 90.75 516 GLY A O 1
ATOM 3869 N N . SER A 1 517 ? 43.136 11.588 -34.955 1.00 91.62 517 SER A N 1
ATOM 3870 C CA . SER A 1 517 ? 43.537 11.149 -33.614 1.00 91.62 517 SER A CA 1
ATOM 3871 C C . SER A 1 517 ? 43.093 9.716 -33.290 1.00 91.62 517 SER A C 1
ATOM 3873 O O . SER A 1 517 ? 43.828 9.018 -32.587 1.00 91.62 517 SER A O 1
ATOM 3875 N N . VAL A 1 518 ? 41.973 9.244 -33.857 1.00 91.94 518 VAL A N 1
ATOM 3876 C CA . VAL A 1 518 ? 41.347 7.937 -33.573 1.00 91.94 518 VAL A CA 1
ATOM 3877 C C . VAL A 1 518 ? 41.148 7.144 -34.871 1.00 91.94 518 VAL A C 1
ATOM 3879 O O . VAL A 1 518 ? 40.076 7.122 -35.475 1.00 91.94 518 VAL A O 1
ATOM 3882 N N . ARG A 1 519 ? 42.221 6.500 -35.335 1.00 93.38 519 ARG A N 1
ATOM 3883 C CA . ARG A 1 519 ? 42.267 5.829 -36.644 1.00 93.38 519 ARG A CA 1
ATOM 3884 C C . ARG A 1 519 ? 41.796 4.381 -36.565 1.00 93.38 519 ARG A C 1
ATOM 3886 O O . ARG A 1 519 ? 42.189 3.651 -35.654 1.00 93.38 519 ARG A O 1
ATOM 3893 N N . VAL A 1 520 ? 41.075 3.930 -37.591 1.00 96.12 520 VAL A N 1
ATOM 3894 C CA . VAL A 1 520 ? 40.848 2.497 -37.808 1.00 96.12 520 VAL A CA 1
ATOM 3895 C C . VAL A 1 520 ? 42.172 1.834 -38.180 1.00 96.12 520 VAL A C 1
ATOM 3897 O O . VAL A 1 520 ? 42.890 2.292 -39.064 1.00 96.12 520 VAL A O 1
ATOM 3900 N N . LYS A 1 521 ? 42.518 0.753 -37.475 1.00 94.81 521 LYS A N 1
ATOM 3901 C CA . LYS A 1 521 ? 43.817 0.081 -37.616 1.00 94.81 521 LYS A CA 1
ATOM 3902 C C . LYS A 1 521 ? 44.028 -0.527 -39.005 1.00 94.81 521 LYS A C 1
ATOM 3904 O O . LYS A 1 521 ? 45.133 -0.456 -39.530 1.00 94.81 521 LYS A O 1
ATOM 3909 N N . GLN A 1 522 ? 43.002 -1.186 -39.541 1.00 94.44 522 GLN A N 1
ATOM 3910 C CA . GLN A 1 522 ? 43.020 -1.873 -40.834 1.00 94.44 522 GLN A CA 1
ATOM 3911 C C . GLN A 1 522 ? 41.591 -2.220 -41.267 1.00 94.44 522 GLN A C 1
ATOM 3913 O O . GLN A 1 522 ? 40.731 -2.430 -40.411 1.00 94.44 522 GLN A O 1
ATOM 3918 N N . VAL A 1 523 ? 41.368 -2.333 -42.576 1.00 95.62 523 VAL A N 1
ATOM 3919 C CA . VAL A 1 523 ? 40.102 -2.776 -43.178 1.00 95.62 523 VAL A CA 1
ATOM 3920 C C . VAL A 1 523 ? 40.373 -4.042 -43.988 1.00 95.62 523 VAL A C 1
ATOM 3922 O O . VAL A 1 523 ? 41.261 -4.050 -44.837 1.00 95.62 523 VAL A O 1
ATOM 3925 N N . TYR A 1 524 ? 39.626 -5.114 -43.715 1.00 96.44 524 TYR A N 1
ATOM 3926 C CA . TYR A 1 524 ? 39.645 -6.336 -44.521 1.00 96.44 524 TYR A CA 1
ATOM 3927 C C . TYR A 1 524 ? 38.427 -6.340 -45.438 1.00 96.44 524 TYR A C 1
ATOM 3929 O O . TYR A 1 524 ? 37.297 -6.372 -44.956 1.00 96.44 524 TYR A O 1
ATOM 3937 N N . ALA A 1 525 ? 38.662 -6.323 -46.747 1.00 96.06 525 ALA A N 1
ATOM 3938 C CA . ALA A 1 525 ? 37.621 -6.340 -47.766 1.00 96.06 525 ALA A CA 1
ATOM 3939 C C . ALA A 1 525 ? 37.993 -7.319 -48.887 1.00 96.06 525 ALA A C 1
ATOM 3941 O O . ALA A 1 525 ? 39.173 -7.538 -49.163 1.00 96.06 525 ALA A O 1
ATOM 3942 N N . ALA A 1 526 ? 36.985 -7.923 -49.521 1.00 96.88 526 ALA A N 1
ATOM 3943 C CA . ALA A 1 526 ? 37.193 -8.835 -50.648 1.00 96.88 526 ALA A CA 1
ATOM 3944 C C . ALA A 1 526 ? 37.504 -8.092 -51.962 1.00 96.88 526 ALA A C 1
ATOM 3946 O O . ALA A 1 526 ? 38.227 -8.614 -52.806 1.00 96.88 526 ALA A O 1
ATOM 3947 N N . ALA A 1 527 ? 36.976 -6.876 -52.121 1.00 95.88 527 ALA A N 1
ATOM 3948 C CA . ALA A 1 527 ? 37.242 -5.973 -53.238 1.00 95.88 527 ALA A CA 1
ATOM 3949 C C . ALA A 1 527 ? 37.804 -4.640 -52.718 1.00 95.88 527 ALA A C 1
ATOM 3951 O O . ALA A 1 527 ? 37.637 -4.313 -51.542 1.00 95.88 527 ALA A O 1
ATOM 3952 N N . GLY A 1 528 ? 38.484 -3.889 -53.588 1.00 93.00 528 GLY A N 1
ATOM 3953 C CA . GLY A 1 528 ? 38.992 -2.555 -53.259 1.00 93.00 528 GLY A CA 1
ATOM 3954 C C . GLY A 1 528 ? 37.872 -1.535 -53.027 1.00 93.00 528 GLY A C 1
ATOM 3955 O O . GLY A 1 528 ? 36.733 -1.743 -53.445 1.00 93.00 528 GLY A O 1
ATOM 3956 N N . THR A 1 529 ? 38.208 -0.427 -52.364 1.00 95.38 529 THR A N 1
ATOM 3957 C CA . THR A 1 529 ? 37.272 0.674 -52.100 1.00 95.38 529 THR A CA 1
ATOM 3958 C C . THR A 1 529 ? 36.823 1.339 -53.401 1.00 95.38 529 THR A C 1
ATOM 3960 O O . THR A 1 529 ? 37.635 1.588 -54.292 1.00 95.38 529 THR A O 1
ATOM 3963 N N . ILE A 1 530 ? 35.534 1.666 -53.492 1.00 96.56 530 ILE A N 1
ATOM 3964 C CA . ILE A 1 530 ? 34.967 2.449 -54.592 1.00 96.56 530 ILE A CA 1
ATOM 3965 C C . ILE A 1 530 ? 34.978 3.924 -54.175 1.00 96.56 530 ILE A C 1
ATOM 3967 O O . ILE A 1 530 ? 34.420 4.265 -53.137 1.00 96.56 530 ILE A O 1
ATOM 3971 N N . ASN A 1 531 ? 35.604 4.786 -54.981 1.00 95.44 531 ASN A N 1
ATOM 3972 C CA . ASN A 1 531 ? 35.543 6.244 -54.839 1.00 95.44 531 ASN A CA 1
ATOM 3973 C C . ASN A 1 531 ? 34.783 6.821 -56.039 1.00 95.44 531 ASN A C 1
ATOM 3975 O O . ASN A 1 531 ? 35.128 6.507 -57.182 1.00 95.44 531 ASN A O 1
ATOM 3979 N N . THR A 1 532 ? 33.772 7.659 -55.797 1.00 96.19 532 THR A N 1
ATOM 3980 C CA . THR A 1 532 ? 32.998 8.304 -56.868 1.00 96.19 532 THR A CA 1
ATOM 3981 C C . THR A 1 532 ? 33.918 9.168 -57.734 1.00 96.19 532 THR A C 1
ATOM 3983 O O . THR A 1 532 ? 34.668 10.013 -57.246 1.00 96.19 532 THR A O 1
ATOM 3986 N N . SER A 1 533 ? 33.904 8.933 -59.047 1.00 95.62 533 SER A N 1
ATOM 3987 C CA . SER A 1 533 ? 34.691 9.695 -60.024 1.00 95.62 533 SER A CA 1
ATOM 3988 C C . SER A 1 533 ? 33.840 10.101 -61.229 1.00 95.62 533 SER A C 1
ATOM 3990 O O . SER A 1 533 ? 34.298 10.021 -62.370 1.00 95.62 533 SER A O 1
ATOM 3992 N N . ASP A 1 534 ? 32.604 10.517 -60.962 1.00 96.75 534 ASP A N 1
ATOM 3993 C CA . ASP A 1 534 ? 31.678 11.047 -61.962 1.00 96.75 534 ASP A CA 1
ATOM 3994 C C . ASP A 1 534 ? 32.149 12.431 -62.451 1.00 96.75 534 ASP A C 1
ATOM 3996 O O . ASP A 1 534 ? 32.580 13.270 -61.658 1.00 96.75 534 ASP A O 1
ATOM 4000 N N . GLU A 1 535 ? 32.106 12.670 -63.764 1.00 96.31 535 GLU A N 1
ATOM 4001 C CA . GLU A 1 535 ? 32.467 13.963 -64.363 1.00 96.31 535 GLU A CA 1
ATOM 4002 C C . GLU A 1 535 ? 31.502 15.076 -63.927 1.00 96.31 535 GLU A C 1
ATOM 4004 O O . GLU A 1 535 ? 31.929 16.213 -63.737 1.00 96.31 535 GLU A O 1
ATOM 4009 N N . ASN A 1 536 ? 30.227 14.746 -63.693 1.00 97.19 536 ASN A N 1
ATOM 4010 C CA . ASN A 1 536 ? 29.193 15.710 -63.307 1.00 97.19 536 ASN A CA 1
ATOM 4011 C C . ASN A 1 536 ? 29.401 16.289 -61.899 1.00 97.19 536 ASN A C 1
ATOM 4013 O O . ASN A 1 536 ? 28.842 17.335 -61.573 1.00 97.19 536 ASN A O 1
ATOM 4017 N N . GLU A 1 537 ? 30.214 15.629 -61.073 1.00 96.19 537 GLU A N 1
ATOM 4018 C CA . GLU A 1 537 ? 30.561 16.065 -59.716 1.00 96.19 537 GLU A CA 1
ATOM 4019 C C . GLU A 1 537 ? 31.902 16.814 -59.665 1.00 96.19 537 GLU A C 1
ATOM 4021 O O . GLU A 1 537 ? 32.390 17.175 -58.592 1.00 96.19 537 GLU A O 1
ATOM 4026 N N . LYS A 1 538 ? 32.526 17.065 -60.824 1.00 95.94 538 LYS A N 1
ATOM 4027 C CA . LYS A 1 538 ? 33.853 17.677 -60.929 1.00 95.94 538 LYS A CA 1
ATOM 4028 C C . LYS A 1 538 ? 33.816 18.924 -61.806 1.00 95.94 538 LYS A C 1
ATOM 4030 O O . LYS A 1 538 ? 33.025 19.065 -62.729 1.00 95.94 538 LYS A O 1
ATOM 4035 N N . GLN A 1 539 ? 34.714 19.858 -61.520 1.00 95.19 539 GLN A N 1
ATOM 4036 C CA . GLN A 1 539 ? 34.891 21.082 -62.300 1.00 95.19 539 GLN A CA 1
ATOM 4037 C C . GLN A 1 539 ? 36.375 21.351 -62.516 1.00 95.19 539 GLN A C 1
ATOM 4039 O O . GLN A 1 539 ? 37.211 20.842 -61.773 1.00 95.19 539 GLN A O 1
ATOM 4044 N N . LYS A 1 540 ? 36.692 22.195 -63.506 1.00 94.19 540 LYS A N 1
ATOM 4045 C CA . LYS A 1 540 ? 38.077 22.568 -63.846 1.00 94.19 540 LYS A CA 1
ATOM 4046 C C . LYS A 1 540 ? 38.952 21.340 -64.146 1.00 94.19 540 LYS A C 1
ATOM 4048 O O . LYS A 1 540 ? 40.062 21.216 -63.647 1.00 94.19 540 LYS A O 1
ATOM 4053 N N . ILE A 1 541 ? 38.426 20.428 -64.961 1.00 95.94 541 ILE A N 1
ATOM 4054 C CA . ILE A 1 541 ? 39.120 19.206 -65.371 1.00 95.94 541 ILE A CA 1
ATOM 4055 C C . ILE A 1 541 ? 40.188 19.581 -66.409 1.00 95.94 541 ILE A C 1
ATOM 4057 O O . ILE A 1 541 ? 39.864 19.891 -67.555 1.00 95.94 541 ILE A O 1
ATOM 4061 N N . THR A 1 542 ? 41.458 19.591 -6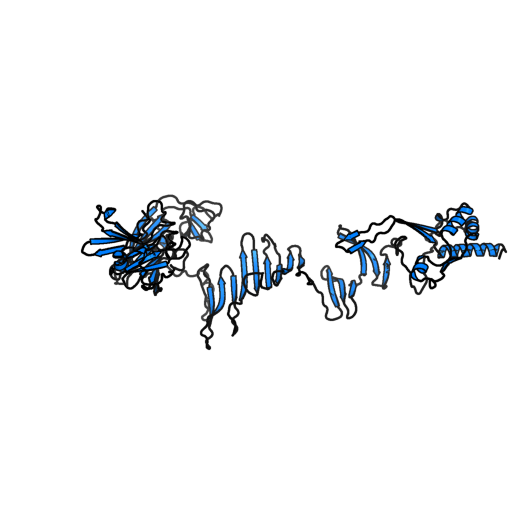6.002 1.00 94.44 542 THR A N 1
ATOM 4062 C CA . THR A 1 542 ? 42.615 19.946 -66.843 1.00 94.44 542 THR A CA 1
ATOM 4063 C C . THR A 1 542 ? 43.708 18.875 -66.767 1.00 94.44 542 THR A C 1
ATOM 4065 O O . THR A 1 542 ? 43.685 18.035 -65.863 1.00 94.44 542 THR A O 1
ATOM 4068 N N . PRO A 1 543 ? 44.682 18.871 -67.699 1.00 93.12 543 PRO A N 1
ATOM 4069 C CA . PRO A 1 543 ? 45.906 18.090 -67.536 1.00 93.12 543 PRO A CA 1
ATOM 4070 C C . PRO A 1 543 ? 46.640 18.440 -66.231 1.00 93.12 543 PRO A C 1
ATOM 4072 O O . PRO A 1 543 ? 46.478 19.540 -65.705 1.00 93.12 543 PRO A O 1
ATOM 4075 N N . ILE A 1 544 ? 47.454 17.507 -65.730 1.00 94.75 544 ILE A N 1
ATOM 4076 C CA . ILE A 1 544 ? 48.317 17.738 -64.561 1.00 94.75 544 ILE A CA 1
ATOM 4077 C C . ILE A 1 544 ? 49.436 18.706 -64.955 1.00 94.75 544 ILE A C 1
ATOM 4079 O O . ILE A 1 544 ? 50.100 18.492 -65.968 1.00 94.75 544 ILE A O 1
ATOM 4083 N N . ASP A 1 545 ? 49.651 19.736 -64.138 1.00 92.31 545 ASP A N 1
ATOM 4084 C CA . ASP A 1 545 ? 50.653 20.770 -64.392 1.00 92.31 545 ASP A CA 1
ATOM 4085 C C . ASP A 1 545 ? 52.087 20.224 -64.377 1.00 92.31 545 ASP A C 1
ATOM 4087 O O . ASP A 1 545 ? 52.474 19.443 -63.503 1.00 92.31 545 ASP A O 1
ATOM 4091 N N . ASP A 1 546 ? 52.927 20.729 -65.284 1.00 93.12 546 ASP A N 1
ATOM 4092 C CA . ASP A 1 546 ? 54.338 20.330 -65.376 1.00 93.12 546 ASP A CA 1
ATOM 4093 C C . ASP A 1 546 ? 55.110 20.585 -64.072 1.00 93.12 546 ASP A C 1
ATOM 4095 O O . ASP A 1 546 ? 56.020 19.831 -63.732 1.00 93.12 546 ASP A O 1
ATOM 4099 N N . ALA A 1 547 ? 54.758 21.634 -63.319 1.00 95.06 547 ALA A N 1
ATOM 4100 C CA . ALA A 1 547 ? 55.366 21.913 -62.017 1.00 95.06 547 ALA A CA 1
ATOM 4101 C C . ALA A 1 547 ? 55.053 20.814 -60.991 1.00 95.06 547 ALA A C 1
ATOM 4103 O O . ALA A 1 547 ? 55.943 20.406 -60.247 1.00 95.06 547 ALA A O 1
ATOM 4104 N N . ALA A 1 548 ? 53.826 20.281 -60.992 1.00 95.25 548 ALA A N 1
ATOM 4105 C CA . ALA A 1 548 ? 53.440 19.179 -60.114 1.00 95.25 548 ALA A CA 1
ATOM 4106 C C . ALA A 1 548 ? 54.157 17.879 -60.509 1.00 95.25 548 ALA A C 1
ATOM 4108 O O . ALA A 1 548 ? 54.587 17.123 -59.638 1.00 95.25 548 ALA A O 1
ATOM 4109 N N . LEU A 1 549 ? 54.369 17.643 -61.810 1.00 95.75 549 LEU A N 1
ATOM 4110 C CA . LEU A 1 549 ? 55.165 16.510 -62.294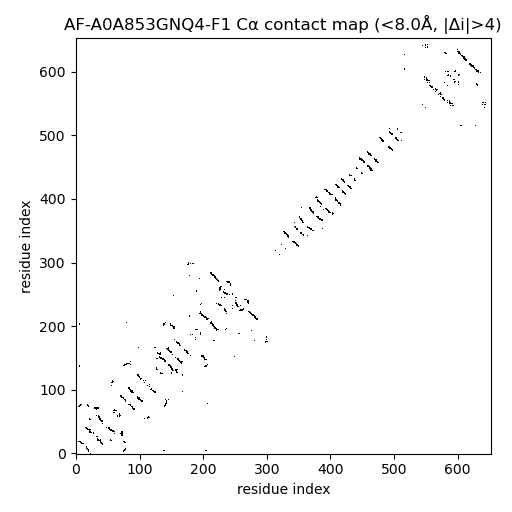 1.00 95.75 549 LEU A CA 1
ATOM 4111 C C . LEU A 1 549 ? 56.645 16.627 -61.899 1.00 95.75 549 LEU A C 1
ATOM 4113 O O . LEU A 1 549 ? 57.226 15.644 -61.440 1.00 95.75 549 LEU A O 1
ATOM 4117 N N . ARG A 1 550 ? 57.255 17.817 -62.018 1.00 95.31 550 ARG A N 1
ATOM 4118 C CA . ARG A 1 550 ? 58.631 18.059 -61.542 1.00 95.31 550 ARG A CA 1
ATOM 4119 C C . ARG A 1 550 ? 58.750 17.910 -60.028 1.00 95.31 550 ARG A C 1
ATOM 4121 O O . ARG A 1 550 ? 59.717 17.323 -59.551 1.00 95.31 550 ARG A O 1
ATOM 4128 N N . ALA A 1 551 ? 57.753 18.373 -59.276 1.00 96.62 551 ALA A N 1
ATOM 4129 C CA . ALA A 1 551 ? 57.711 18.196 -57.830 1.00 96.62 551 ALA A CA 1
ATOM 4130 C C . ALA A 1 551 ? 57.661 16.707 -57.479 1.00 96.62 551 ALA A C 1
ATOM 4132 O O . ALA A 1 551 ? 58.458 16.222 -56.675 1.00 96.62 551 ALA A O 1
ATOM 4133 N N . TRP A 1 552 ? 56.773 15.961 -58.136 1.00 97.38 552 TRP A N 1
ATOM 4134 C CA . TRP A 1 552 ? 56.629 14.529 -57.919 1.00 97.38 552 TRP A CA 1
ATOM 4135 C C . TRP A 1 552 ? 57.879 13.732 -58.315 1.00 97.38 552 TRP A C 1
ATOM 4137 O O . TRP A 1 552 ? 58.234 12.787 -57.617 1.00 97.38 552 TRP A O 1
ATOM 4147 N N . ALA A 1 553 ? 58.620 14.159 -59.343 1.00 95.12 553 ALA A N 1
ATOM 4148 C CA . ALA A 1 553 ? 59.894 13.544 -59.731 1.00 95.12 553 ALA A CA 1
ATOM 4149 C C . ALA A 1 553 ? 60.937 13.516 -58.592 1.00 95.12 553 ALA A C 1
ATOM 4151 O O . ALA A 1 553 ? 61.819 12.655 -58.581 1.00 95.12 553 ALA A O 1
ATOM 4152 N N . ASN A 1 554 ? 60.826 14.430 -57.620 1.00 95.62 554 ASN A N 1
ATOM 4153 C CA . ASN A 1 554 ? 61.687 14.495 -56.437 1.00 95.62 554 ASN A CA 1
ATOM 4154 C C . ASN A 1 554 ? 61.172 13.650 -55.250 1.00 95.62 554 ASN A C 1
ATOM 4156 O O . ASN A 1 554 ? 61.849 13.548 -54.221 1.00 95.62 554 ASN A O 1
ATOM 4160 N N . VAL A 1 555 ? 59.993 13.028 -55.358 1.00 96.38 555 VAL A N 1
ATOM 4161 C CA . VAL A 1 555 ? 59.421 12.157 -54.323 1.00 96.38 555 VAL A CA 1
ATOM 4162 C C . VAL A 1 555 ? 59.962 10.737 -54.472 1.00 96.38 555 VAL A C 1
ATOM 4164 O O . VAL A 1 555 ? 59.880 10.114 -55.524 1.00 96.38 555 VAL A O 1
ATOM 4167 N N . GLN A 1 556 ? 60.503 10.187 -53.384 1.00 94.06 556 GLN A N 1
ATOM 4168 C CA . GLN A 1 556 ? 61.052 8.830 -53.368 1.00 94.06 556 GLN A CA 1
ATOM 4169 C C . GLN A 1 556 ? 60.100 7.835 -52.705 1.00 94.06 556 GLN A C 1
ATOM 4171 O O . GLN A 1 556 ? 59.748 7.987 -51.529 1.00 94.06 556 GLN A O 1
ATOM 4176 N N . PHE A 1 557 ? 59.786 6.754 -53.421 1.00 95.12 557 PHE A N 1
ATOM 4177 C CA . PHE A 1 557 ? 59.240 5.542 -52.819 1.00 95.12 557 PHE A CA 1
ATOM 4178 C C . PHE A 1 557 ? 60.325 4.845 -51.993 1.00 95.12 557 PHE A C 1
ATOM 4180 O O . PHE A 1 557 ? 61.451 4.633 -52.441 1.00 95.12 557 PHE A O 1
ATOM 4187 N N . CYS A 1 558 ? 59.991 4.502 -50.758 1.00 96.00 558 CYS A N 1
ATOM 4188 C CA . CYS A 1 558 ? 60.909 3.959 -49.772 1.00 96.00 558 CYS A CA 1
ATOM 4189 C C . CYS A 1 558 ? 60.261 2.815 -48.989 1.00 96.00 558 CYS A C 1
ATOM 4191 O O . CYS A 1 558 ? 59.044 2.620 -49.021 1.00 96.00 558 CYS A O 1
ATOM 4193 N N . GLN A 1 559 ? 61.093 2.065 -48.266 1.00 96.56 559 GLN A N 1
ATOM 4194 C CA . GLN A 1 559 ? 60.633 1.105 -47.270 1.00 96.56 559 GLN A CA 1
ATOM 4195 C C . GLN A 1 559 ? 60.892 1.630 -45.858 1.00 96.56 559 GLN A C 1
ATOM 4197 O O . GLN A 1 559 ? 61.925 2.249 -45.597 1.00 96.56 559 GLN A O 1
ATOM 4202 N N . PHE A 1 560 ? 59.973 1.369 -44.936 1.00 96.75 560 PHE A N 1
ATOM 4203 C CA . PHE A 1 560 ? 60.072 1.799 -43.544 1.00 96.75 560 PHE A CA 1
ATOM 4204 C C . PHE A 1 560 ? 59.416 0.789 -42.595 1.00 96.75 560 PHE A C 1
ATOM 4206 O O . PHE A 1 560 ? 58.593 -0.032 -43.001 1.00 96.75 560 PHE A O 1
ATOM 4213 N N . LYS A 1 561 ? 59.773 0.852 -41.309 1.00 95.56 561 LYS A N 1
ATOM 4214 C CA . LYS A 1 561 ? 59.055 0.175 -40.221 1.00 95.56 561 LYS A CA 1
ATOM 4215 C C . LYS A 1 561 ? 58.424 1.240 -39.330 1.00 95.56 561 LYS A C 1
ATOM 4217 O O . LYS A 1 561 ? 59.049 2.261 -39.059 1.00 95.56 561 LYS A O 1
ATOM 4222 N N . PHE A 1 562 ? 57.200 1.020 -38.859 1.00 95.06 562 PHE A N 1
ATOM 4223 C CA . PHE A 1 562 ? 56.582 1.939 -37.902 1.00 95.06 562 PHE A CA 1
ATOM 4224 C C . PHE A 1 562 ? 57.273 1.841 -36.538 1.00 95.06 562 PHE A C 1
ATOM 4226 O O . PHE A 1 562 ? 57.426 0.737 -36.018 1.00 95.06 562 PHE A O 1
ATOM 4233 N N . ASN A 1 563 ? 57.611 2.979 -35.924 1.00 95.50 563 ASN A N 1
ATOM 4234 C CA . ASN A 1 563 ? 58.282 3.019 -34.617 1.00 95.50 563 ASN A CA 1
ATOM 4235 C C . ASN A 1 563 ? 57.535 2.208 -33.549 1.00 95.50 563 ASN A C 1
ATOM 4237 O O . ASN A 1 563 ? 58.154 1.412 -32.852 1.00 95.50 563 ASN A O 1
ATOM 4241 N N . ASN A 1 564 ? 56.205 2.328 -33.484 1.00 93.00 564 ASN A N 1
ATOM 4242 C CA . ASN A 1 564 ? 55.396 1.554 -32.537 1.00 93.00 564 ASN A CA 1
ATOM 4243 C C . ASN A 1 564 ? 55.500 0.044 -32.793 1.00 93.00 564 ASN A C 1
ATOM 4245 O O . ASN A 1 564 ? 55.589 -0.730 -31.850 1.00 93.00 564 ASN A O 1
ATOM 4249 N N . ALA A 1 565 ? 55.550 -0.382 -34.060 1.00 92.56 565 ALA A N 1
ATOM 4250 C CA . ALA A 1 565 ? 55.711 -1.793 -34.396 1.00 92.56 565 ALA A CA 1
ATOM 4251 C C . ALA A 1 565 ? 57.112 -2.307 -34.036 1.00 92.56 565 ALA A C 1
ATOM 4253 O O . ALA A 1 565 ? 57.233 -3.447 -33.604 1.00 92.56 565 ALA A O 1
ATOM 4254 N N . VAL A 1 566 ? 58.159 -1.487 -34.188 1.00 96.31 566 VAL A N 1
ATOM 4255 C CA . VAL A 1 566 ? 59.525 -1.835 -33.756 1.00 96.31 566 VAL A CA 1
ATOM 4256 C C . VAL A 1 566 ? 59.603 -1.924 -32.233 1.00 96.31 566 VAL A C 1
ATOM 4258 O O . VAL A 1 566 ? 60.194 -2.867 -31.718 1.00 96.31 566 VAL A O 1
ATOM 4261 N N . ALA A 1 567 ? 58.975 -0.991 -31.515 1.00 95.75 567 ALA A N 1
ATOM 4262 C CA . ALA A 1 567 ? 58.915 -1.019 -30.057 1.00 95.75 567 ALA A CA 1
ATOM 4263 C C . ALA A 1 567 ? 58.168 -2.259 -29.529 1.00 95.75 567 ALA A C 1
ATOM 4265 O O . ALA A 1 567 ? 58.609 -2.866 -28.561 1.00 95.75 567 ALA A O 1
ATOM 4266 N N . GLU A 1 568 ? 57.070 -2.658 -30.181 1.00 94.19 568 GLU A N 1
ATOM 4267 C CA . GLU A 1 568 ? 56.246 -3.809 -29.778 1.00 94.19 568 GLU A CA 1
ATOM 4268 C C . GLU A 1 568 ? 56.850 -5.161 -30.202 1.00 94.19 568 GLU A C 1
ATOM 4270 O O . GLU A 1 568 ? 56.795 -6.128 -29.449 1.00 94.19 568 GLU A O 1
ATOM 4275 N N . LYS A 1 569 ? 57.405 -5.253 -31.418 1.00 94.50 569 LYS A N 1
ATOM 4276 C CA . LYS A 1 569 ? 57.752 -6.533 -32.071 1.00 94.50 569 LYS A CA 1
ATOM 4277 C C . LYS A 1 569 ? 59.249 -6.719 -32.313 1.00 94.50 569 LYS A C 1
ATOM 4279 O O . LYS A 1 569 ? 59.654 -7.745 -32.851 1.00 94.50 569 LYS A O 1
ATOM 4284 N N . GLY A 1 570 ? 60.081 -5.736 -31.972 1.00 94.75 570 GLY A N 1
ATOM 4285 C CA . GLY A 1 570 ? 61.527 -5.796 -32.176 1.00 94.75 570 GLY A CA 1
ATOM 4286 C C . GLY A 1 570 ? 61.906 -6.095 -33.630 1.00 94.75 570 GLY A C 1
ATOM 4287 O O . GLY A 1 570 ? 61.474 -5.412 -34.565 1.00 94.75 570 GLY A O 1
ATOM 4288 N N . SER A 1 571 ? 62.714 -7.140 -33.830 1.00 93.69 571 SER A N 1
ATOM 4289 C CA . SER A 1 571 ? 63.145 -7.602 -35.156 1.00 93.69 571 SER A CA 1
ATOM 4290 C C . SER A 1 571 ? 61.987 -8.011 -36.068 1.00 93.69 571 SER A C 1
ATOM 4292 O O . SER A 1 571 ? 62.091 -7.826 -37.284 1.00 93.69 571 SER A O 1
ATOM 4294 N N . ASP A 1 572 ? 60.876 -8.478 -35.493 1.00 95.44 572 ASP A N 1
ATOM 4295 C CA . ASP A 1 572 ? 59.736 -9.059 -36.216 1.00 95.44 572 ASP A CA 1
ATOM 4296 C C . ASP A 1 572 ? 58.786 -7.994 -36.784 1.00 95.44 572 ASP A C 1
ATOM 4298 O O . ASP A 1 572 ? 57.819 -8.298 -37.492 1.00 95.44 572 ASP A O 1
ATOM 4302 N N . ALA A 1 573 ? 59.061 -6.714 -36.512 1.00 96.44 573 ALA A N 1
ATOM 4303 C CA . ALA A 1 573 ? 58.386 -5.608 -37.169 1.00 96.44 573 ALA A CA 1
ATOM 4304 C C . ALA A 1 573 ? 58.564 -5.708 -38.694 1.00 96.44 573 ALA A C 1
ATOM 4306 O O . ALA A 1 573 ? 59.674 -5.880 -39.205 1.00 96.44 573 ALA A O 1
ATOM 4307 N N . ARG A 1 574 ? 57.460 -5.590 -39.432 1.00 97.00 574 ARG A N 1
ATOM 4308 C CA . ARG A 1 574 ? 57.436 -5.776 -40.887 1.00 97.00 574 ARG A CA 1
ATOM 4309 C C . ARG A 1 574 ? 57.910 -4.521 -41.612 1.00 97.00 574 ARG A C 1
ATOM 4311 O O . ARG A 1 574 ? 57.717 -3.408 -41.126 1.00 97.00 574 ARG A O 1
ATOM 4318 N N . TRP A 1 575 ? 58.507 -4.720 -42.782 1.00 97.50 575 TRP A N 1
ATOM 4319 C CA . TRP A 1 575 ? 58.764 -3.642 -43.731 1.00 97.50 575 TRP A CA 1
ATOM 4320 C C . TRP A 1 575 ? 57.471 -3.261 -44.451 1.00 97.50 575 TRP A C 1
ATOM 4322 O O . TRP A 1 575 ? 56.720 -4.127 -44.896 1.00 97.50 575 TRP A O 1
ATOM 4332 N N . HIS A 1 576 ? 57.228 -1.961 -44.544 1.00 97.06 576 HIS A N 1
ATOM 4333 C CA . HIS A 1 576 ? 56.149 -1.342 -45.304 1.00 97.06 576 HIS A CA 1
ATOM 4334 C C . HIS A 1 576 ? 56.755 -0.510 -46.430 1.00 97.06 576 HIS A C 1
ATOM 4336 O O . HIS A 1 576 ? 57.879 -0.035 -46.290 1.00 97.06 576 HIS A O 1
ATOM 4342 N N . PHE A 1 577 ? 56.011 -0.317 -47.517 1.00 97.62 577 PHE A N 1
ATOM 4343 C CA . PHE A 1 577 ? 56.450 0.447 -48.683 1.00 97.62 577 PHE A CA 1
ATOM 4344 C C . PHE A 1 577 ? 55.547 1.654 -48.893 1.00 97.62 577 PHE A C 1
ATOM 4346 O O . PHE A 1 577 ? 54.339 1.566 -48.676 1.00 97.62 577 PHE A O 1
ATOM 4353 N N . GLY A 1 578 ? 56.134 2.764 -49.329 1.00 96.56 578 GLY A N 1
ATOM 4354 C CA . GLY A 1 578 ? 55.385 3.964 -49.664 1.00 96.56 578 GLY A CA 1
ATOM 4355 C C . GLY A 1 578 ? 56.239 5.225 -49.659 1.00 96.56 578 GLY A C 1
ATOM 4356 O O . GLY A 1 578 ? 57.445 5.166 -49.879 1.00 96.56 578 GLY A O 1
ATOM 4357 N N . VAL A 1 579 ? 55.618 6.369 -49.396 1.00 97.31 579 VAL A N 1
ATOM 4358 C CA . VAL A 1 579 ? 56.269 7.686 -49.371 1.00 97.31 579 VAL A CA 1
ATOM 4359 C C . VAL A 1 579 ? 56.203 8.302 -47.973 1.00 97.31 579 VAL A C 1
ATOM 4361 O O . VAL A 1 579 ? 55.343 7.960 -47.160 1.00 97.31 579 VAL A O 1
ATOM 4364 N N . ILE A 1 580 ? 57.119 9.227 -47.683 1.00 97.56 580 ILE A N 1
ATOM 4365 C CA . ILE A 1 580 ? 57.128 9.982 -46.423 1.00 97.56 580 ILE A CA 1
ATOM 4366 C C . ILE A 1 580 ? 56.450 11.331 -46.653 1.00 97.56 580 ILE A C 1
ATOM 4368 O O . ILE A 1 580 ? 56.946 12.138 -47.436 1.00 97.56 580 ILE A O 1
ATOM 4372 N N . ALA A 1 581 ? 55.352 11.591 -45.942 1.00 97.00 581 ALA A N 1
ATOM 4373 C CA . ALA A 1 581 ? 54.500 12.764 -46.150 1.00 97.00 581 ALA A CA 1
ATOM 4374 C C . ALA A 1 581 ? 55.265 14.103 -46.077 1.00 97.00 581 ALA A C 1
ATOM 4376 O O . ALA A 1 581 ? 55.107 14.958 -46.942 1.00 97.00 581 ALA A O 1
ATOM 4377 N N . GLN A 1 582 ? 56.185 14.255 -45.117 1.00 97.31 582 GLN A N 1
ATOM 4378 C CA . GLN A 1 582 ? 57.042 15.445 -45.005 1.00 97.31 582 GLN A CA 1
ATOM 4379 C C . GLN A 1 582 ? 57.946 15.646 -46.232 1.00 97.31 582 GLN A C 1
ATOM 4381 O O . GLN A 1 582 ? 58.252 16.776 -46.598 1.00 97.31 582 GLN A O 1
ATOM 4386 N N . ARG A 1 583 ? 58.396 14.557 -46.873 1.00 97.56 583 ARG A N 1
ATOM 4387 C CA . ARG A 1 583 ? 59.238 14.636 -48.077 1.00 97.56 583 ARG A CA 1
ATOM 4388 C C . ARG A 1 583 ? 58.420 15.009 -49.309 1.00 97.56 583 ARG A C 1
ATOM 4390 O O . ARG A 1 583 ? 58.931 15.741 -50.144 1.00 97.56 583 ARG A O 1
ATOM 4397 N N . VAL A 1 584 ? 57.162 14.564 -49.386 1.00 97.12 584 VAL A N 1
ATOM 4398 C CA . VAL A 1 584 ? 56.210 15.029 -50.410 1.00 97.12 584 VAL A CA 1
ATOM 4399 C C . VAL A 1 584 ? 56.016 16.540 -50.287 1.00 97.12 584 VAL A C 1
ATOM 4401 O O . VAL A 1 584 ? 56.200 17.257 -51.264 1.00 97.12 584 VAL A O 1
ATOM 4404 N N . GLN A 1 585 ? 55.757 17.035 -49.072 1.00 97.12 585 GLN A N 1
ATOM 4405 C CA . GLN A 1 585 ? 55.624 18.471 -48.816 1.00 97.12 585 GLN A CA 1
ATOM 4406 C C . GLN A 1 585 ? 56.870 19.260 -49.250 1.00 97.12 585 GLN A C 1
ATOM 4408 O O . GLN A 1 585 ? 56.765 20.263 -49.950 1.00 97.12 585 GLN A O 1
ATOM 4413 N N . ALA A 1 586 ? 58.063 18.791 -48.869 1.00 97.00 586 ALA A N 1
ATOM 4414 C CA . ALA A 1 586 ? 59.315 19.442 -49.244 1.00 97.00 586 ALA A CA 1
ATOM 4415 C C . ALA A 1 586 ? 59.535 19.469 -50.767 1.00 97.00 586 ALA A C 1
ATOM 4417 O O . ALA A 1 586 ? 60.009 20.472 -51.291 1.00 97.00 586 ALA A O 1
ATOM 4418 N N . ALA A 1 587 ? 59.176 18.394 -51.474 1.00 97.00 587 ALA A N 1
ATOM 4419 C CA . ALA A 1 587 ? 59.341 18.289 -52.921 1.00 97.00 587 ALA A CA 1
ATOM 4420 C C . ALA A 1 587 ? 58.458 19.284 -53.696 1.00 97.00 587 ALA A C 1
ATOM 4422 O O . ALA A 1 587 ? 58.930 19.903 -54.645 1.00 97.00 587 ALA A O 1
ATOM 4423 N N . PHE A 1 588 ? 57.213 19.491 -53.261 1.00 97.44 588 PHE A N 1
ATOM 4424 C CA . PHE A 1 588 ? 56.312 20.489 -53.854 1.00 97.44 588 PHE A CA 1
ATOM 4425 C C . PHE A 1 588 ? 56.784 21.916 -53.570 1.00 97.44 588 PHE A C 1
ATOM 4427 O O . PHE A 1 588 ? 56.871 22.724 -54.495 1.00 97.44 588 PHE A O 1
ATOM 4434 N N . ASN A 1 589 ? 57.208 22.193 -52.332 1.00 96.25 589 ASN A N 1
ATOM 4435 C CA . ASN A 1 589 ? 57.728 23.509 -51.957 1.00 96.25 589 ASN A CA 1
ATOM 4436 C C . ASN A 1 589 ? 58.957 23.918 -52.791 1.00 96.25 589 ASN A C 1
ATOM 4438 O O . ASN A 1 589 ? 59.127 25.099 -53.088 1.00 96.25 589 ASN A O 1
ATOM 4442 N N . LEU A 1 590 ? 59.812 22.962 -53.184 1.00 95.56 590 LEU A N 1
ATOM 4443 C CA . LEU A 1 590 ? 60.986 23.226 -54.030 1.00 95.56 590 LEU A CA 1
ATOM 4444 C C . LEU A 1 590 ? 60.618 23.721 -55.435 1.00 95.56 590 LEU A C 1
ATOM 4446 O O . LEU A 1 590 ? 61.363 24.509 -56.011 1.00 95.56 590 LEU A O 1
ATOM 4450 N N . GLU A 1 591 ? 59.465 23.308 -55.957 1.00 96.00 591 GLU A N 1
ATOM 4451 C CA . GLU A 1 591 ? 58.931 23.771 -57.244 1.00 96.00 591 GLU A CA 1
ATOM 4452 C C . GLU A 1 591 ? 57.988 24.977 -57.089 1.00 96.00 591 GLU A C 1
ATOM 4454 O O . GLU A 1 591 ? 57.332 25.384 -58.047 1.00 96.00 591 GLU A O 1
ATOM 4459 N N . GLY A 1 592 ? 57.919 25.569 -55.889 1.00 95.44 592 GLY A N 1
ATOM 4460 C CA . GLY A 1 592 ? 57.064 26.719 -55.595 1.00 95.44 592 GLY A CA 1
ATOM 4461 C C . GLY A 1 592 ? 55.573 26.387 -55.474 1.00 95.44 592 GLY A C 1
ATOM 4462 O O . GLY A 1 592 ? 54.750 27.289 -55.611 1.00 95.44 592 GLY A O 1
ATOM 4463 N N . LEU A 1 593 ? 55.225 25.119 -55.234 1.00 96.81 593 LEU A N 1
ATOM 4464 C CA . LEU A 1 593 ? 53.852 24.649 -55.037 1.00 96.81 593 LEU A CA 1
ATOM 4465 C C . LEU A 1 593 ? 53.574 24.388 -53.553 1.00 96.81 593 LEU A C 1
ATOM 4467 O O . LEU A 1 593 ? 54.433 23.848 -52.858 1.00 96.81 593 LEU A O 1
ATOM 4471 N N . ASP A 1 594 ? 52.362 24.687 -53.085 1.00 96.31 594 ASP A N 1
ATOM 4472 C CA . ASP A 1 594 ? 51.893 24.196 -51.787 1.00 96.31 594 ASP A CA 1
ATOM 4473 C C . ASP A 1 594 ? 51.299 22.793 -51.959 1.00 96.31 594 ASP A C 1
ATOM 4475 O O . ASP A 1 594 ? 50.351 22.584 -52.714 1.00 96.31 594 ASP A O 1
ATOM 4479 N N . ALA A 1 595 ? 51.856 21.805 -51.259 1.00 93.56 595 ALA A N 1
ATOM 4480 C CA . ALA A 1 595 ? 51.351 20.436 -51.304 1.00 93.56 595 ALA A CA 1
ATOM 4481 C C . ALA A 1 595 ? 49.924 20.295 -50.743 1.00 93.56 595 ALA A C 1
ATOM 4483 O O . ALA A 1 595 ? 49.242 19.340 -51.108 1.00 93.56 595 ALA A O 1
ATOM 4484 N N . PHE A 1 596 ? 49.474 21.204 -49.870 1.00 95.25 596 PHE A N 1
ATOM 4485 C CA . PHE A 1 596 ? 48.125 21.169 -49.292 1.00 95.25 596 PHE A CA 1
ATOM 4486 C C . PHE A 1 596 ? 47.040 21.741 -50.212 1.00 95.25 596 PHE A C 1
ATOM 4488 O O . PHE A 1 596 ? 45.859 21.533 -49.937 1.00 95.25 596 PHE A O 1
ATOM 4495 N N . ASP A 1 597 ? 47.415 22.380 -51.327 1.00 95.38 597 ASP A N 1
ATOM 4496 C CA . ASP A 1 597 ? 46.471 22.722 -52.401 1.00 95.38 597 ASP A CA 1
ATOM 4497 C C . ASP A 1 597 ? 45.990 21.469 -53.161 1.00 95.38 597 ASP A C 1
ATOM 4499 O O . ASP A 1 597 ? 45.011 21.515 -53.909 1.00 95.38 597 ASP A O 1
ATOM 4503 N N . TYR A 1 598 ? 46.658 20.329 -52.952 1.00 94.38 598 TYR A N 1
ATOM 4504 C CA . TYR A 1 598 ? 46.335 19.042 -53.556 1.00 94.38 598 TYR A CA 1
ATOM 4505 C C . TYR A 1 598 ? 45.718 18.103 -52.513 1.00 94.38 598 TYR A C 1
ATOM 4507 O O . TYR A 1 598 ? 46.242 17.950 -51.410 1.00 94.38 598 TYR A O 1
ATOM 4515 N N . GLY A 1 599 ? 44.656 17.378 -52.891 1.00 93.62 599 GLY A N 1
ATOM 4516 C CA . GLY A 1 599 ? 44.016 16.359 -52.037 1.00 93.62 599 GLY A CA 1
ATOM 4517 C C . GLY A 1 599 ? 44.959 15.236 -51.575 1.00 93.62 599 GLY A C 1
ATOM 4518 O O . GLY A 1 599 ? 44.689 14.557 -50.584 1.00 93.62 599 GLY A O 1
ATOM 4519 N N . LEU A 1 600 ? 46.099 15.095 -52.252 1.00 95.25 600 LEU A N 1
ATOM 4520 C CA . LEU A 1 600 ? 47.184 14.157 -51.999 1.00 95.25 600 LEU A CA 1
ATOM 4521 C C . LEU A 1 600 ? 47.734 14.181 -50.560 1.00 95.25 600 LEU A C 1
ATOM 4523 O O . LEU A 1 600 ? 47.940 13.108 -49.983 1.00 95.25 600 LEU A O 1
ATOM 4527 N N . LEU A 1 601 ? 48.026 15.365 -50.004 1.00 96.75 601 LEU A N 1
ATOM 4528 C CA . LEU A 1 601 ? 48.666 15.528 -48.692 1.00 96.75 601 LEU A CA 1
ATOM 4529 C C . LEU A 1 601 ? 47.650 16.051 -47.672 1.00 96.75 601 LEU A C 1
ATOM 4531 O O . LEU A 1 601 ? 47.054 17.105 -47.857 1.00 96.75 601 LEU A O 1
ATOM 4535 N N . CYS A 1 602 ? 47.480 15.339 -46.558 1.00 96.25 602 CYS A N 1
ATOM 4536 C CA . CYS A 1 602 ? 46.517 15.706 -45.517 1.00 96.25 602 CYS A CA 1
ATOM 4537 C C . CYS A 1 602 ? 47.231 16.049 -44.206 1.00 96.25 602 CYS A C 1
ATOM 4539 O O . CYS A 1 602 ? 48.150 15.335 -43.800 1.00 96.25 602 CYS A O 1
ATOM 4541 N N . LEU A 1 603 ? 46.779 17.105 -43.525 1.00 96.25 603 LEU A N 1
ATOM 4542 C CA . LEU A 1 603 ? 47.189 17.458 -42.166 1.00 96.25 603 LEU A CA 1
ATOM 4543 C C . LEU A 1 603 ? 45.971 17.418 -41.243 1.00 96.25 603 LEU A C 1
ATOM 4545 O O . LEU A 1 603 ? 45.061 18.228 -41.384 1.00 96.25 603 LEU A O 1
ATOM 4549 N N . ASP A 1 604 ? 46.000 16.521 -40.262 1.00 95.81 604 ASP A N 1
ATOM 4550 C CA . ASP A 1 604 ? 45.034 16.497 -39.166 1.00 95.81 604 ASP A CA 1
ATOM 4551 C C . ASP A 1 604 ? 45.683 17.062 -37.902 1.00 95.81 604 ASP A C 1
ATOM 4553 O O . ASP A 1 604 ? 46.774 16.626 -37.521 1.00 95.81 604 ASP A O 1
ATOM 4557 N N . VAL A 1 605 ? 45.003 17.990 -37.227 1.00 95.88 605 VAL A N 1
ATOM 4558 C CA . VAL A 1 605 ? 45.409 18.561 -35.933 1.00 95.88 605 VAL A CA 1
ATOM 4559 C C . VAL A 1 605 ? 44.294 18.317 -34.923 1.00 95.88 605 VAL A C 1
ATOM 4561 O O . VAL A 1 605 ? 43.117 18.432 -35.260 1.00 95.88 605 VAL A O 1
ATOM 4564 N N . TRP A 1 606 ? 44.649 17.959 -33.692 1.00 95.25 606 TRP A N 1
ATOM 4565 C CA . TRP A 1 606 ? 43.692 17.787 -32.602 1.00 95.25 606 TRP A CA 1
ATOM 4566 C C . TRP A 1 606 ? 44.220 18.372 -31.297 1.00 95.25 606 TRP A C 1
ATOM 4568 O O . TRP A 1 606 ? 45.423 18.343 -31.016 1.00 95.25 606 TRP A O 1
ATOM 4578 N N . ASP A 1 607 ? 43.281 18.841 -30.483 1.00 95.31 607 ASP A N 1
ATOM 4579 C CA . ASP A 1 607 ? 43.559 19.414 -29.176 1.00 95.31 607 ASP A CA 1
ATOM 4580 C C . ASP A 1 607 ? 43.849 18.343 -28.120 1.00 95.31 607 ASP A C 1
ATOM 4582 O O . ASP A 1 607 ? 43.570 17.145 -28.285 1.00 95.31 607 ASP A O 1
ATOM 4586 N N . GLU A 1 608 ? 44.430 18.807 -27.016 1.00 94.44 608 GLU A N 1
ATOM 4587 C CA . GLU A 1 608 ? 44.593 18.006 -25.813 1.00 94.44 608 GLU A CA 1
ATOM 4588 C C . GLU A 1 608 ? 43.222 17.596 -25.268 1.00 94.44 608 GLU A C 1
ATOM 4590 O O . GLU A 1 608 ? 42.277 18.382 -25.223 1.00 94.44 608 GLU A O 1
ATOM 4595 N N . GLN A 1 609 ? 43.127 16.342 -24.846 1.00 92.81 609 GLN A N 1
ATOM 4596 C CA . GLN A 1 609 ? 41.963 15.765 -24.202 1.00 92.81 609 GLN A CA 1
ATOM 4597 C C . GLN A 1 609 ? 42.381 15.308 -22.795 1.00 92.81 609 GLN A C 1
ATOM 4599 O O . GLN A 1 609 ? 43.242 14.430 -22.685 1.00 92.81 609 GLN A O 1
ATOM 4604 N N . PRO A 1 610 ? 41.815 15.889 -21.723 1.00 92.00 610 PRO A N 1
ATOM 4605 C CA . PRO A 1 610 ? 42.166 15.523 -20.354 1.00 92.00 610 PRO A CA 1
ATOM 4606 C C . PRO A 1 610 ? 41.643 14.130 -19.987 1.00 92.00 610 PRO A C 1
ATOM 4608 O O . PRO A 1 610 ? 40.683 13.641 -20.585 1.00 92.00 610 PRO A O 1
ATOM 4611 N N . GLU A 1 611 ? 42.248 13.511 -18.974 1.00 94.44 611 GLU A N 1
ATOM 4612 C CA . GLU A 1 611 ? 41.705 12.293 -18.369 1.00 94.44 611 GLU A CA 1
ATOM 4613 C C . GLU A 1 611 ? 40.438 12.616 -17.564 1.00 94.44 611 GLU A C 1
ATOM 4615 O O . GLU A 1 611 ? 40.404 13.614 -16.840 1.00 94.44 611 GLU A O 1
ATOM 4620 N N . ILE A 1 612 ? 39.404 11.781 -17.680 1.00 92.88 612 ILE A N 1
ATOM 4621 C CA . ILE A 1 612 ? 38.195 11.868 -16.851 1.00 92.88 612 ILE A CA 1
ATOM 4622 C C . ILE A 1 612 ? 38.043 10.553 -16.092 1.00 92.88 612 ILE A C 1
ATOM 4624 O O . ILE A 1 612 ? 37.986 9.484 -16.703 1.00 92.88 612 ILE A O 1
ATOM 4628 N N . ILE A 1 613 ? 37.962 10.661 -14.764 1.00 91.81 613 ILE A N 1
ATOM 4629 C CA . ILE A 1 613 ? 37.701 9.549 -13.849 1.00 91.81 613 ILE A CA 1
ATOM 4630 C C . ILE A 1 613 ? 36.318 9.749 -13.238 1.00 91.81 613 ILE A C 1
ATOM 4632 O O . ILE A 1 613 ? 36.067 10.774 -12.602 1.00 91.81 613 ILE A O 1
ATOM 4636 N N . GLU A 1 614 ? 35.450 8.759 -13.397 1.00 89.31 614 GLU A N 1
ATOM 4637 C CA . GLU A 1 614 ? 34.127 8.711 -12.775 1.00 89.31 614 GLU A CA 1
ATOM 4638 C C . GLU A 1 614 ? 34.014 7.389 -12.006 1.00 89.31 614 GLU A C 1
ATOM 4640 O O . GLU A 1 614 ? 34.433 6.344 -12.495 1.00 89.31 614 GLU A O 1
ATOM 4645 N N . ASP A 1 615 ? 33.566 7.447 -10.749 1.00 87.00 615 ASP A N 1
ATOM 4646 C CA . ASP A 1 615 ? 33.438 6.286 -9.849 1.00 87.00 615 ASP A CA 1
ATOM 4647 C C . ASP A 1 615 ? 34.692 5.391 -9.708 1.00 87.00 615 ASP A C 1
ATOM 4649 O O . ASP A 1 615 ? 34.612 4.210 -9.374 1.00 87.00 615 ASP A O 1
ATOM 4653 N N . GLY A 1 616 ? 35.882 5.973 -9.889 1.00 84.19 616 GLY A N 1
ATOM 4654 C CA . GLY A 1 616 ? 37.164 5.269 -9.776 1.00 84.19 616 GLY A CA 1
ATOM 4655 C C . GLY A 1 616 ? 37.628 4.573 -11.059 1.00 84.19 616 GLY A C 1
ATOM 4656 O O . GLY A 1 616 ? 38.693 3.956 -11.042 1.00 84.19 616 GLY A O 1
ATOM 4657 N N . GLU A 1 617 ? 36.892 4.709 -12.165 1.00 80.56 617 GLU A N 1
ATOM 4658 C CA . GLU A 1 617 ? 37.276 4.210 -13.486 1.00 80.56 617 GLU A CA 1
ATOM 4659 C C . GLU A 1 617 ? 37.622 5.355 -14.446 1.00 80.56 617 GLU A C 1
ATOM 4661 O O . GLU A 1 617 ? 36.976 6.403 -14.464 1.00 80.56 617 GLU A O 1
ATOM 4666 N N . VAL A 1 618 ? 38.660 5.153 -15.263 1.00 87.06 618 VAL A N 1
ATOM 4667 C CA . VAL A 1 618 ? 39.032 6.088 -16.333 1.00 87.06 618 VAL A CA 1
ATOM 4668 C C . VAL A 1 618 ? 38.041 5.915 -17.483 1.00 87.06 618 VAL A C 1
ATOM 4670 O O . VAL A 1 618 ? 38.130 4.957 -18.248 1.00 87.06 618 VAL A O 1
ATOM 4673 N N . ILE A 1 619 ? 37.100 6.848 -17.615 1.00 89.50 619 ILE A N 1
ATOM 4674 C CA . ILE A 1 619 ? 36.098 6.847 -18.694 1.00 89.50 619 ILE A CA 1
ATOM 4675 C C . ILE A 1 619 ? 36.569 7.624 -19.929 1.00 89.50 619 ILE A C 1
ATOM 4677 O O . ILE A 1 619 ? 36.020 7.475 -21.020 1.00 89.50 619 ILE A O 1
ATOM 4681 N N . GLN A 1 620 ? 37.616 8.433 -19.773 1.00 88.50 620 GLN A N 1
ATOM 4682 C CA . GLN A 1 620 ? 38.301 9.107 -20.865 1.00 88.50 620 GLN A CA 1
ATOM 4683 C C . GLN A 1 620 ? 39.796 9.118 -20.575 1.00 88.50 620 GLN A C 1
ATOM 4685 O O . GLN A 1 620 ? 40.219 9.738 -19.607 1.00 88.50 620 GLN A O 1
ATOM 4690 N N . GLU A 1 621 ? 40.598 8.467 -21.415 1.00 89.06 621 GLU A N 1
ATOM 4691 C CA . GLU A 1 621 ? 42.056 8.508 -21.284 1.00 89.06 621 GLU A CA 1
ATOM 4692 C C . GLU A 1 621 ? 42.611 9.883 -21.681 1.00 89.06 621 GLU A C 1
ATOM 4694 O O . GLU A 1 621 ? 42.109 10.540 -22.606 1.00 89.06 621 GLU A O 1
ATOM 4699 N N . TYR A 1 622 ? 43.691 10.291 -21.008 1.00 92.69 622 TYR A N 1
ATOM 4700 C CA . TYR A 1 622 ? 44.472 11.454 -21.414 1.00 92.69 622 TYR A CA 1
ATOM 4701 C C . TYR A 1 622 ? 45.032 11.277 -22.831 1.00 92.69 622 TYR A C 1
ATOM 4703 O O . TYR A 1 622 ? 45.660 10.267 -23.160 1.00 92.69 622 TYR A O 1
ATOM 4711 N N . ARG A 1 623 ? 44.891 12.313 -23.661 1.00 92.38 623 ARG A N 1
ATOM 4712 C CA . ARG A 1 623 ? 45.543 12.411 -24.969 1.00 92.38 623 ARG A CA 1
ATOM 4713 C C . ARG A 1 623 ? 46.132 13.803 -25.148 1.00 92.38 623 ARG A C 1
ATOM 4715 O O . ARG A 1 623 ? 45.398 14.780 -25.202 1.00 92.38 623 ARG A O 1
ATOM 4722 N N . ALA A 1 624 ? 47.443 13.884 -25.345 1.00 93.31 624 ALA A N 1
ATOM 4723 C CA . ALA A 1 624 ? 48.107 15.140 -25.677 1.00 93.31 624 ALA A CA 1
ATOM 4724 C C . ALA A 1 624 ? 47.629 15.712 -27.028 1.00 93.31 624 ALA A C 1
ATOM 4726 O O . ALA A 1 624 ? 47.294 14.961 -27.959 1.00 93.31 624 ALA A O 1
ATOM 4727 N N . ALA A 1 625 ? 47.660 17.042 -27.145 1.00 94.69 625 ALA A N 1
ATOM 4728 C CA . ALA A 1 625 ? 47.493 17.726 -28.424 1.00 94.69 625 ALA A CA 1
ATOM 4729 C C . ALA A 1 625 ? 48.527 17.216 -29.438 1.00 94.69 625 ALA A C 1
ATOM 4731 O O . ALA A 1 625 ? 49.653 16.853 -29.080 1.00 94.69 625 ALA A O 1
ATOM 4732 N N . GLY A 1 626 ? 48.162 17.181 -30.714 1.00 94.69 626 GLY A N 1
ATOM 4733 C CA . GLY A 1 626 ? 49.068 16.675 -31.731 1.00 94.69 626 GLY A CA 1
ATOM 4734 C C . GLY A 1 626 ? 48.594 16.907 -33.150 1.00 94.69 626 GLY A C 1
ATOM 4735 O O . GLY A 1 626 ? 47.491 17.385 -33.403 1.00 94.69 626 GLY A O 1
ATOM 4736 N N . SER A 1 627 ? 49.463 16.544 -34.085 1.00 95.94 627 SER A N 1
ATOM 4737 C CA . SER A 1 627 ? 49.155 16.556 -35.505 1.00 95.94 627 SER A CA 1
ATOM 4738 C C . SER A 1 627 ? 49.752 15.347 -36.210 1.00 95.94 627 SER A C 1
ATOM 4740 O O . SER A 1 627 ? 50.702 14.717 -35.728 1.00 95.94 627 SER A O 1
ATOM 4742 N N . ARG A 1 628 ? 49.179 14.991 -37.359 1.00 95.31 628 ARG A N 1
ATOM 4743 C CA . ARG A 1 628 ? 49.677 13.929 -38.236 1.00 95.31 628 ARG A CA 1
ATOM 4744 C C . ARG A 1 628 ? 49.551 14.355 -39.685 1.00 95.31 628 ARG A C 1
ATOM 4746 O O . ARG A 1 628 ? 48.532 14.899 -40.091 1.00 95.31 628 ARG A O 1
ATOM 4753 N N . LEU A 1 629 ? 50.584 14.025 -40.453 1.00 96.38 629 LEU A N 1
ATOM 4754 C CA . LEU A 1 629 ? 50.536 14.083 -41.904 1.00 96.38 629 LEU A CA 1
ATOM 4755 C C . LEU A 1 629 ? 50.157 12.712 -42.465 1.00 96.38 629 LEU A C 1
ATOM 4757 O O . LEU A 1 629 ? 50.698 11.688 -42.034 1.00 96.38 629 LEU A O 1
ATOM 4761 N N . GLY A 1 630 ? 49.248 12.712 -43.432 1.00 95.69 630 GLY A N 1
ATOM 4762 C CA . GLY A 1 630 ? 48.817 11.549 -44.199 1.00 95.69 630 GLY A CA 1
ATOM 4763 C C . GLY A 1 630 ? 49.003 11.771 -45.697 1.00 95.69 630 GLY A C 1
ATOM 4764 O O . GLY A 1 630 ? 49.077 12.907 -46.158 1.00 95.69 630 GLY A O 1
ATOM 4765 N N . VAL A 1 631 ? 49.084 10.676 -46.453 1.00 96.81 631 VAL A N 1
ATOM 4766 C CA . VAL A 1 631 ? 49.100 10.695 -47.923 1.00 96.81 631 VAL A CA 1
ATOM 4767 C C . VAL A 1 631 ? 47.964 9.817 -48.425 1.00 96.81 631 VAL A C 1
ATOM 4769 O O . VAL A 1 631 ? 47.832 8.671 -47.981 1.00 96.81 631 VAL A O 1
ATOM 4772 N N . ARG A 1 632 ? 47.168 10.332 -49.365 1.00 96.88 632 ARG A N 1
ATOM 4773 C CA . ARG A 1 632 ? 46.182 9.538 -50.105 1.00 96.88 632 ARG A CA 1
ATOM 4774 C C . ARG A 1 632 ? 46.899 8.742 -51.189 1.00 96.88 632 ARG A C 1
ATOM 4776 O O . ARG A 1 632 ? 47.265 9.278 -52.232 1.00 96.88 632 ARG A O 1
ATOM 4783 N N . TYR A 1 633 ? 47.151 7.463 -50.916 1.00 95.81 633 TYR A N 1
ATOM 4784 C CA . TYR A 1 633 ? 47.974 6.625 -51.792 1.00 95.81 633 TYR A CA 1
ATOM 4785 C C . TYR A 1 633 ? 47.373 6.420 -53.188 1.00 95.81 633 TYR A C 1
ATOM 4787 O O . TYR A 1 633 ? 48.137 6.331 -54.143 1.00 95.81 633 TYR A O 1
ATOM 4795 N N . ASP A 1 634 ? 46.049 6.406 -53.341 1.00 95.56 634 ASP A N 1
ATOM 4796 C CA . ASP A 1 634 ? 45.411 6.306 -54.660 1.00 95.56 634 ASP A CA 1
ATOM 4797 C C . ASP A 1 634 ? 45.717 7.531 -55.544 1.00 95.56 634 ASP A C 1
ATOM 4799 O O . ASP A 1 634 ? 46.086 7.377 -56.708 1.00 95.56 634 ASP A O 1
ATOM 4803 N N . GLU A 1 635 ? 45.665 8.746 -54.980 1.00 96.75 635 GLU A N 1
ATOM 4804 C CA . GLU A 1 635 ? 46.052 9.979 -55.687 1.00 96.75 635 GLU A CA 1
ATOM 4805 C C . GLU A 1 635 ? 47.565 10.018 -55.965 1.00 96.75 635 GLU A C 1
ATOM 4807 O O . GLU A 1 635 ? 47.985 10.389 -57.061 1.00 96.75 635 GLU A O 1
ATOM 4812 N N . ALA A 1 636 ? 48.390 9.565 -55.012 1.00 96.62 636 ALA A N 1
ATOM 4813 C CA . ALA A 1 636 ? 49.842 9.459 -55.181 1.00 96.62 636 ALA A CA 1
ATOM 4814 C C . ALA A 1 636 ? 50.219 8.548 -56.356 1.00 96.62 636 ALA A C 1
ATOM 4816 O O . ALA A 1 636 ? 51.074 8.884 -57.171 1.00 96.62 636 ALA A O 1
ATOM 4817 N N . LEU A 1 637 ? 49.569 7.387 -56.453 1.00 96.12 637 LEU A N 1
ATOM 4818 C CA . LEU A 1 637 ? 49.803 6.432 -57.531 1.00 96.12 637 LEU A CA 1
ATOM 4819 C C . LEU A 1 637 ? 49.273 6.951 -58.873 1.00 96.12 637 LEU A C 1
ATOM 4821 O O . LEU A 1 637 ? 49.917 6.732 -59.897 1.00 96.12 637 LEU A O 1
ATOM 4825 N N . ALA A 1 638 ? 48.150 7.678 -58.887 1.00 96.25 638 ALA A N 1
ATOM 4826 C CA . ALA A 1 638 ? 47.660 8.336 -60.097 1.00 96.25 638 ALA A CA 1
ATOM 4827 C C . ALA A 1 638 ? 48.658 9.387 -60.619 1.00 96.25 638 ALA A C 1
ATOM 4829 O O . ALA A 1 638 ? 48.941 9.421 -61.821 1.00 96.25 638 ALA A O 1
ATOM 4830 N N . LEU A 1 639 ? 49.238 10.193 -59.721 1.00 96.75 639 LEU A N 1
ATOM 4831 C CA . LEU A 1 639 ? 50.266 11.178 -60.059 1.00 96.75 639 LEU A CA 1
ATOM 4832 C C . LEU A 1 639 ? 51.571 10.514 -60.523 1.00 96.75 639 LEU A C 1
ATOM 4834 O O . LEU A 1 639 ? 52.135 10.927 -61.535 1.00 96.75 639 LEU A O 1
ATOM 4838 N N . GLU A 1 640 ? 51.998 9.431 -59.868 1.00 96.94 640 GLU A N 1
ATOM 4839 C CA . GLU A 1 640 ? 53.135 8.615 -60.312 1.00 96.94 640 GLU A CA 1
ATOM 4840 C C . GLU A 1 640 ? 52.908 8.068 -61.725 1.00 96.94 640 GLU A C 1
ATOM 4842 O O . GLU A 1 640 ? 53.768 8.203 -62.592 1.00 96.94 640 GLU A O 1
ATOM 4847 N N . CYS A 1 641 ? 51.729 7.510 -62.016 1.00 96.56 641 CYS A N 1
ATOM 4848 C CA . CYS A 1 641 ? 51.403 7.042 -63.363 1.00 96.56 641 CYS A CA 1
ATOM 4849 C C . CYS A 1 641 ? 51.436 8.172 -64.401 1.00 96.56 641 CYS A C 1
ATOM 4851 O O . CYS A 1 641 ? 51.883 7.946 -65.528 1.00 96.56 641 CYS A O 1
ATOM 4853 N N . ALA A 1 642 ? 50.972 9.375 -64.055 1.00 96.06 642 ALA A N 1
ATOM 4854 C CA . ALA A 1 642 ? 51.035 10.528 -64.947 1.00 96.06 642 ALA A CA 1
ATOM 4855 C C . ALA A 1 642 ? 52.482 10.969 -65.216 1.00 96.06 642 ALA A C 1
ATOM 4857 O O . ALA A 1 642 ? 52.852 11.174 -66.373 1.00 96.06 642 ALA A O 1
ATOM 4858 N N . TYR A 1 643 ? 53.310 11.034 -64.173 1.00 95.50 643 TYR A N 1
ATOM 4859 C CA . TYR A 1 643 ? 54.740 11.315 -64.276 1.00 95.50 643 TYR A CA 1
ATOM 4860 C C . TYR A 1 643 ? 55.469 10.285 -65.147 1.00 95.50 643 TYR A C 1
ATOM 4862 O O . TYR A 1 643 ? 56.168 10.652 -66.093 1.00 95.50 643 TYR A O 1
ATOM 4870 N N . LEU A 1 644 ? 55.244 8.991 -64.910 1.00 95.06 644 LEU A N 1
ATOM 4871 C CA . LEU A 1 644 ? 55.841 7.924 -65.714 1.00 95.06 644 LEU A CA 1
ATOM 4872 C C . LEU A 1 644 ? 55.395 7.992 -67.182 1.00 95.06 644 LEU A C 1
ATOM 4874 O O . LEU A 1 644 ? 56.221 7.836 -68.079 1.00 95.06 644 LEU A O 1
ATOM 4878 N N . ARG A 1 645 ? 54.113 8.280 -67.451 1.00 94.94 645 ARG A N 1
ATOM 4879 C CA . ARG A 1 645 ? 53.612 8.500 -68.821 1.00 94.94 645 ARG A CA 1
ATOM 4880 C C . ARG A 1 645 ? 54.282 9.696 -69.493 1.00 94.94 645 ARG A C 1
ATOM 4882 O O . ARG A 1 645 ? 54.624 9.601 -70.667 1.00 94.94 645 ARG A O 1
ATOM 4889 N N . ASN A 1 646 ? 54.480 10.797 -68.769 1.00 92.56 646 ASN A N 1
ATOM 4890 C CA . ASN A 1 646 ? 55.176 11.975 -69.286 1.00 92.56 646 ASN A CA 1
ATOM 4891 C C . ASN A 1 646 ? 56.617 11.627 -69.702 1.00 92.56 646 ASN A C 1
ATOM 4893 O O . ASN A 1 646 ? 57.005 11.901 -70.835 1.00 92.56 646 ASN A O 1
ATOM 4897 N N . ARG A 1 647 ? 57.362 10.911 -68.852 1.00 92.44 647 ARG A N 1
ATOM 4898 C CA . ARG A 1 647 ? 58.731 10.465 -69.160 1.00 92.44 647 ARG A CA 1
ATOM 4899 C C . ARG A 1 647 ? 58.815 9.499 -70.338 1.00 92.44 647 ARG A C 1
ATOM 4901 O O . ARG A 1 647 ? 59.704 9.643 -71.175 1.00 92.44 647 ARG A O 1
ATOM 4908 N N . LEU A 1 648 ? 57.880 8.549 -70.428 1.00 92.94 648 LEU A N 1
ATOM 4909 C CA . LEU A 1 648 ? 57.783 7.631 -71.569 1.00 92.94 648 LEU A CA 1
ATOM 4910 C C . LEU A 1 648 ? 57.532 8.391 -72.878 1.00 92.94 648 LEU A C 1
ATOM 4912 O O . LEU A 1 648 ? 58.179 8.111 -73.883 1.00 92.94 648 LEU A O 1
ATOM 4916 N N . ASN A 1 649 ? 56.640 9.384 -72.863 1.00 89.62 649 ASN A N 1
ATOM 4917 C CA . ASN A 1 649 ? 56.351 10.203 -74.041 1.00 89.62 649 ASN A CA 1
ATOM 4918 C C . ASN A 1 649 ? 57.537 11.091 -74.457 1.00 89.62 649 ASN A C 1
ATOM 4920 O O . ASN A 1 649 ? 57.679 11.394 -75.640 1.00 89.62 649 ASN A O 1
ATOM 4924 N N . ASN A 1 650 ? 58.394 11.470 -73.506 1.00 87.31 650 ASN A N 1
ATOM 4925 C CA . ASN A 1 650 ? 59.579 12.299 -73.736 1.00 87.31 650 ASN A CA 1
ATOM 4926 C C . ASN A 1 650 ? 60.855 11.487 -74.044 1.00 87.31 650 ASN A C 1
ATOM 4928 O O . ASN A 1 650 ? 61.910 12.076 -74.268 1.00 87.31 650 ASN A O 1
ATOM 4932 N N . GLY A 1 651 ? 60.783 10.149 -74.081 1.00 83.12 651 GLY A N 1
ATOM 4933 C CA . GLY A 1 651 ? 61.930 9.278 -74.375 1.00 83.12 651 GLY A CA 1
ATOM 4934 C C . GLY A 1 651 ? 62.976 9.203 -73.255 1.00 83.12 651 GLY A C 1
ATOM 4935 O O . GLY A 1 651 ? 64.136 8.891 -73.514 1.00 83.12 651 GLY A O 1
ATOM 4936 N N . GLU A 1 652 ? 62.583 9.510 -72.018 1.00 77.56 652 GLU A N 1
ATOM 4937 C CA . GLU A 1 652 ? 63.462 9.543 -70.841 1.00 77.56 652 GLU A CA 1
ATOM 4938 C C . GLU A 1 652 ? 63.476 8.223 -70.045 1.00 77.56 652 GLU A C 1
ATOM 4940 O O . GLU A 1 652 ? 64.081 8.163 -68.966 1.00 77.56 652 GLU A O 1
ATOM 4945 N N . LEU A 1 653 ? 62.782 7.189 -70.536 1.00 61.72 653 LEU A N 1
ATOM 4946 C CA . LEU A 1 653 ? 62.640 5.857 -69.937 1.00 61.72 653 LEU A CA 1
ATOM 4947 C C . LEU A 1 653 ? 62.758 4.742 -70.976 1.00 61.72 653 LEU A C 1
ATOM 4949 O O . LEU A 1 653 ? 62.288 4.950 -72.118 1.00 61.72 653 LEU A O 1
#

Solvent-accessible surface area (backbone atoms only — not comparable to full-atom values): 37442 Å² total; per-residue (Å²): 142,66,88,54,69,34,72,27,78,48,78,53,98,90,40,46,34,37,30,23,35,15,77,53,60,89,96,48,50,52,87,81,58,7,18,28,30,31,22,46,28,52,63,55,70,94,72,51,49,77,88,38,52,46,67,48,42,53,30,38,52,74,92,64,83,38,98,43,18,60,40,25,52,24,42,29,18,52,16,75,74,64,55,33,32,39,32,41,26,20,61,44,92,89,48,65,40,33,40,39,34,31,51,37,64,61,43,74,69,39,95,54,28,62,78,53,71,49,80,44,76,71,30,81,50,79,57,50,101,47,98,41,8,67,39,78,23,19,50,35,28,71,72,63,41,34,38,40,32,23,20,38,46,43,54,91,52,61,31,31,36,40,35,20,39,75,70,53,52,79,74,48,75,46,59,45,52,68,68,48,54,78,43,54,73,62,43,54,28,49,27,94,78,56,30,39,66,50,28,40,28,54,67,24,42,44,74,59,88,87,29,39,37,37,31,35,32,43,27,23,30,56,40,49,41,17,23,34,58,96,94,40,27,30,29,31,66,33,68,83,38,53,66,67,62,74,89,39,69,87,43,27,36,67,29,76,54,77,54,75,62,46,65,72,53,60,90,45,77,36,26,55,49,95,48,71,52,76,49,79,49,77,46,80,49,64,83,88,84,83,56,93,84,75,70,65,58,56,73,56,65,66,82,82,72,61,84,75,64,76,79,56,85,68,52,102,86,55,84,88,85,86,76,64,90,92,49,76,46,73,46,67,46,75,51,88,77,94,74,77,51,76,35,56,40,38,36,40,44,96,61,30,42,37,42,37,46,73,56,90,92,58,87,53,79,50,30,31,29,45,39,53,43,82,55,94,54,46,31,35,46,34,42,28,38,56,39,91,53,54,80,69,19,38,37,41,38,42,30,34,73,78,18,73,86,47,38,46,18,43,40,39,38,42,58,69,54,32,34,43,37,35,44,75,87,66,54,73,48,62,40,45,47,91,98,53,78,52,75,83,70,80,58,102,45,71,42,70,48,40,81,42,67,58,99,87,41,66,55,30,36,38,34,34,45,91,85,52,76,46,83,41,44,35,93,81,39,49,43,65,45,62,60,72,46,98,86,76,53,72,47,61,49,34,30,39,36,59,92,76,68,45,79,44,63,72,52,83,100,71,74,75,89,55,45,86,90,53,64,72,91,78,84,91,68,97,64,81,87,86,74,94,81,58,69,92,81,55,75,88,89,69,82,83,52,70,57,60,41,57,14,52,70,65,47,61,80,45,75,48,64,57,68,69,44,36,74,74,44,49,87,72,38,59,82,44,77,46,69,55,49,71,51,46,40,52,24,21,48,74,59,75,38,68,39,72,84,36,87,39,44,41,80,38,75,48,73,63,40,71,63,39,72,56,101,90,40,78,81,34,72,66,39,76,55,49,72,48,73,42,64,41,60,70,54,49,51,53,50,49,53,51,40,52,52,51,35,51,76,69,66,75,105

Nearest PDB structures (foldseek):
  3gud-assembly2_B  TM=9.229E-01  e=2.351E-09  Gaunavirus GA1
  3gud-assembly1_A  TM=9.357E-01  e=8.211E-09  Gaunavirus GA1
  3gw6-assembly2_D  TM=5.651E-01  e=1.830E-10  Escherichia phage K1F
  3gw6-assembly1_F  TM=5.621E-01  e=2.925E-10  Escherichia phage K1F
  3gw6-assembly2_E  TM=5.328E-01  e=4.437E-10  Escherichia phage K1F

pLDDT: mean 86.18, std 11.54, range [39.94, 97.88]

Sequence (653 aa):
MSHACDLSALVESSDLWLYTTAVTPDGISVSTGGGKGWSKIKWMGASTSQGDITSYRVFGNAGSGHRFESYIGATPAASTDGKYVVIVARHSQAAGRTLFLYNRKEVEAAVNPLNVDPIYAPVAIRGLPDRDGSTLQGLACDGKNIYCLWGFVRPFGKRGVTVHTLQGDLLRTIYVDGPTSDYTRDELLNHPTLGFPNSFEPEGMTLRGDELLVQMIDTWRNSADIVTFEGRNWASVGADNINLPPTSSVKWVETAKAATRGAWNPATTYGIQFGTYRAKKIYSIRAPKGEAGEKPLSSAMTTLVCPAADTSPLDDTKVSVAFNRGADYAVSAWESAGVGHLYNAFRYRDNRLDVFDTREGSNNSGFSSLITSWNGTDQTLAIRSSGAATASGAGVSYYGNGDSTYPGAIREFTDGLNSRSTDLNGTTTFTAKSGYAPLQGNTIGTGNSFEALRSGALIGGIRASSVDVMFAGYNGSDVRLGVASDSGTAFGRWAVINSTGAFEPILDDLYNIGSGSVRVKQVYAAAGTINTSDENEKQKITPIDDAALRAWANVQFCQFKFNNAVAEKGSDARWHFGVIAQRVQAAFNLEGLDAFDYGLLCLDVWDEQPEIIEDGEVIQEYRAAGSRLGVRYDEALALECAYLRNRLNNGEL

Radius of gyration: 50.02 Å; Cα contacts (8 Å, |Δi|>4): 1312; chains: 1; bounding box: 112×62×143 Å